Protein AF-A0A558B7H3-F1 (afdb_monomer_lite)

Structure (mmCIF, N/CA/C/O backbone):
data_AF-A0A558B7H3-F1
#
_entry.id   AF-A0A558B7H3-F1
#
loop_
_atom_site.group_PDB
_atom_site.id
_atom_site.type_symbol
_atom_site.label_atom_id
_atom_site.label_alt_id
_atom_site.label_comp_id
_atom_site.label_asym_id
_atom_site.label_entity_id
_atom_site.label_seq_id
_atom_site.pdbx_PDB_ins_code
_atom_site.Cartn_x
_atom_site.Cartn_y
_atom_site.Cartn_z
_atom_site.occupancy
_atom_site.B_iso_or_equiv
_atom_site.auth_seq_id
_atom_site.auth_comp_id
_atom_site.auth_asym_id
_atom_site.auth_atom_id
_atom_site.pdbx_PDB_model_num
ATOM 1 N N . MET A 1 1 ? -3.111 17.940 -43.327 1.00 38.62 1 MET A N 1
ATOM 2 C CA . MET A 1 1 ? -3.237 18.855 -42.164 1.00 38.62 1 MET A CA 1
ATOM 3 C C . MET A 1 1 ? -4.268 18.454 -41.098 1.00 38.62 1 MET A C 1
ATOM 5 O O . MET A 1 1 ? -4.181 19.011 -40.019 1.00 38.62 1 MET A O 1
ATOM 9 N N . LYS A 1 2 ? -5.163 17.467 -41.297 1.00 27.86 2 LYS A N 1
ATOM 10 C CA . LYS A 1 2 ? -5.960 16.875 -40.190 1.00 27.86 2 LYS A CA 1
ATOM 11 C C . LYS A 1 2 ? -5.322 15.635 -39.523 1.00 27.86 2 LYS A C 1
ATOM 13 O O . LYS A 1 2 ? -5.815 15.182 -38.504 1.00 27.86 2 LYS A O 1
ATOM 18 N N . LEU A 1 3 ? -4.194 15.140 -40.050 1.00 27.17 3 LEU A N 1
ATOM 19 C CA . LEU A 1 3 ? -3.417 14.015 -39.490 1.00 27.17 3 LEU A CA 1
ATOM 20 C C . LEU A 1 3 ? -2.317 14.439 -38.492 1.00 27.17 3 LEU A C 1
ATOM 22 O O . LEU A 1 3 ? -1.796 13.599 -37.772 1.00 27.17 3 LEU A O 1
ATOM 26 N N . LEU A 1 4 ? -1.997 15.737 -38.400 1.00 28.06 4 LEU A N 1
ATOM 27 C CA . LEU A 1 4 ? -0.995 16.270 -37.458 1.00 28.06 4 LEU A CA 1
ATOM 28 C C . LEU A 1 4 ? -1.570 16.585 -36.065 1.00 28.06 4 LEU A C 1
ATOM 30 O O . LEU A 1 4 ? -0.813 16.779 -35.126 1.00 28.06 4 LEU A O 1
ATOM 34 N N . TRP A 1 5 ? -2.898 16.600 -35.909 1.00 25.20 5 TRP A N 1
ATOM 35 C CA . TRP A 1 5 ? -3.550 16.821 -34.609 1.00 25.20 5 TRP A CA 1
ATOM 36 C C . TRP A 1 5 ? -3.820 15.526 -33.829 1.00 25.20 5 TRP A C 1
ATOM 38 O O . TRP A 1 5 ? -4.011 15.580 -32.620 1.00 25.20 5 TRP A O 1
ATOM 48 N N . ALA A 1 6 ? -3.766 14.359 -34.482 1.00 25.94 6 ALA A N 1
ATOM 49 C CA . ALA A 1 6 ? -3.915 13.066 -33.809 1.00 25.94 6 ALA A CA 1
ATOM 50 C C . ALA A 1 6 ? -2.622 12.597 -33.106 1.00 25.94 6 ALA A C 1
ATOM 52 O O . ALA A 1 6 ? -2.697 11.854 -32.134 1.00 25.94 6 ALA A O 1
ATOM 53 N N . PHE A 1 7 ? -1.448 13.075 -33.543 1.00 27.86 7 PHE A N 1
ATOM 54 C CA . PHE A 1 7 ? -0.143 12.715 -32.964 1.00 27.86 7 PHE A CA 1
ATOM 55 C C . PHE A 1 7 ? 0.281 13.579 -31.760 1.00 27.86 7 PHE A C 1
ATOM 57 O O . PHE A 1 7 ? 1.109 13.149 -30.962 1.00 27.86 7 PHE A O 1
ATOM 64 N N . CYS A 1 8 ? -0.295 14.774 -31.578 1.00 25.86 8 CYS A N 1
ATOM 65 C CA . CYS A 1 8 ? 0.021 15.634 -30.426 1.00 25.86 8 CYS A CA 1
ATOM 66 C C . CYS A 1 8 ? -0.687 15.216 -29.124 1.00 25.86 8 CYS A C 1
ATOM 68 O O . CYS A 1 8 ? -0.251 15.614 -28.046 1.00 25.86 8 CYS A O 1
ATOM 70 N N . LEU A 1 9 ? -1.742 14.396 -29.201 1.00 24.84 9 LEU A N 1
ATOM 71 C CA . LEU A 1 9 ? -2.423 13.841 -28.022 1.00 24.84 9 LEU A CA 1
ATOM 72 C C . LEU A 1 9 ? -1.722 12.594 -27.456 1.00 24.84 9 LEU A C 1
ATOM 74 O O . LEU A 1 9 ? -1.874 12.308 -26.273 1.00 24.84 9 LEU A O 1
ATOM 78 N N . SER A 1 10 ? -0.900 11.892 -28.247 1.00 28.19 10 SER A N 1
ATOM 79 C CA . SER A 1 10 ? -0.090 10.758 -27.768 1.00 28.19 10 SER A CA 1
ATOM 80 C C . SER A 1 10 ? 1.179 11.173 -27.013 1.00 28.19 10 SER A C 1
ATOM 82 O O . SER A 1 10 ? 1.726 10.383 -26.254 1.00 28.19 10 SER A O 1
ATOM 84 N N . SER A 1 11 ? 1.645 12.413 -27.192 1.00 31.66 11 SER A N 1
ATOM 85 C CA . SER A 1 11 ? 2.875 12.956 -26.588 1.00 31.66 11 SER A CA 1
ATOM 86 C C . SER A 1 11 ? 2.696 13.570 -25.190 1.00 31.66 11 SER A C 1
ATOM 88 O O . SER A 1 11 ? 3.671 14.019 -24.599 1.00 31.66 11 SER A O 1
ATOM 90 N N . LEU A 1 12 ? 1.472 13.594 -24.652 1.00 28.06 12 LEU A N 1
ATOM 91 C CA . LEU A 1 12 ? 1.163 14.064 -23.289 1.00 28.06 12 LEU A CA 1
ATOM 92 C C . LEU A 1 12 ? 1.087 12.924 -22.255 1.00 28.06 12 LEU A C 1
ATOM 94 O O . LEU A 1 12 ? 0.850 13.182 -21.081 1.00 28.06 12 LEU A O 1
ATOM 98 N N . LEU A 1 13 ? 1.284 11.675 -22.686 1.00 28.28 13 LEU A N 1
ATOM 99 C CA . LEU A 1 13 ? 0.972 10.467 -21.917 1.00 28.28 13 LEU A CA 1
ATOM 100 C C . LEU A 1 13 ? 2.120 9.433 -21.978 1.00 28.28 13 LEU A C 1
ATOM 102 O O . LEU A 1 13 ? 1.885 8.243 -22.086 1.00 28.28 13 LEU A O 1
ATOM 106 N N . LEU A 1 14 ? 3.387 9.847 -21.979 1.00 30.27 14 LEU A N 1
ATOM 107 C CA . LEU A 1 14 ? 4.533 8.912 -22.048 1.00 30.27 14 LEU A CA 1
ATOM 108 C C . LEU A 1 14 ? 5.499 9.048 -20.862 1.00 30.27 14 LEU A C 1
ATOM 110 O O . LEU A 1 14 ? 6.680 8.732 -20.949 1.00 30.27 14 LEU A O 1
ATOM 114 N N . THR A 1 15 ? 4.958 9.492 -19.734 1.00 34.06 15 THR A N 1
ATOM 115 C CA . THR A 1 15 ? 5.530 9.346 -18.397 1.00 34.06 15 THR A CA 1
ATOM 116 C C . THR A 1 15 ? 5.474 7.863 -17.986 1.00 34.06 15 THR A C 1
ATOM 118 O O . THR A 1 15 ? 4.646 7.134 -18.515 1.00 34.06 15 THR A O 1
ATOM 121 N N . TRP A 1 16 ? 6.295 7.400 -17.038 1.00 29.75 16 TRP A N 1
ATOM 122 C CA . TRP A 1 16 ? 6.384 6.010 -16.521 1.00 29.75 16 TRP A CA 1
ATOM 123 C C . TRP A 1 16 ? 7.370 5.047 -17.219 1.00 29.75 16 TRP A C 1
ATOM 125 O O . TRP A 1 16 ? 7.134 4.495 -18.292 1.00 29.75 16 TRP A O 1
ATOM 135 N N . SER A 1 17 ? 8.501 4.807 -16.533 1.00 33.09 17 SER A N 1
ATOM 136 C CA . SER A 1 17 ? 9.613 3.919 -16.918 1.00 33.09 17 SER A CA 1
ATOM 137 C C . SER A 1 17 ? 9.751 2.741 -15.922 1.00 33.09 17 SER A C 1
ATOM 139 O O . SER A 1 17 ? 9.056 2.691 -14.904 1.00 33.09 17 SER A O 1
ATOM 141 N N . PRO A 1 18 ? 10.639 1.752 -16.155 1.00 30.42 18 PRO A N 1
ATOM 142 C CA . PRO A 1 18 ? 10.487 0.391 -15.682 1.00 30.42 18 PRO A CA 1
ATOM 143 C C . PRO A 1 18 ? 11.280 0.064 -14.404 1.00 30.42 18 PRO A C 1
ATOM 145 O O . PRO A 1 18 ? 11.723 -1.064 -14.215 1.00 30.42 18 PRO A O 1
ATOM 148 N N . LEU A 1 19 ? 11.528 1.026 -13.507 1.00 31.34 19 LEU A N 1
ATOM 149 C CA . LEU A 1 19 ? 11.851 0.743 -12.083 1.00 31.34 19 LEU A CA 1
ATOM 150 C C . LEU A 1 19 ? 10.605 0.907 -11.200 1.00 31.34 19 LEU A C 1
ATOM 152 O O . LEU A 1 19 ? 10.450 0.214 -10.199 1.00 31.34 19 LEU A O 1
ATOM 156 N N . ALA A 1 20 ? 9.631 1.664 -11.703 1.00 37.12 20 ALA A N 1
ATOM 157 C CA . ALA A 1 20 ? 8.254 1.607 -11.271 1.00 37.12 20 ALA A CA 1
ATOM 158 C C . ALA A 1 20 ? 7.601 0.242 -11.627 1.00 37.12 20 ALA A C 1
ATOM 160 O O . ALA A 1 20 ? 6.611 -0.136 -11.040 1.00 37.12 20 ALA A O 1
ATOM 161 N N . THR A 1 21 ? 8.147 -0.623 -12.483 1.00 40.41 21 THR A N 1
ATOM 162 C CA . THR A 1 21 ? 7.466 -1.888 -12.869 1.00 40.41 21 THR A CA 1
ATOM 163 C C . THR A 1 21 ? 7.271 -2.932 -11.758 1.00 40.41 21 THR A C 1
ATOM 165 O O . THR A 1 21 ? 6.457 -3.833 -11.939 1.00 40.41 21 THR A O 1
ATOM 168 N N . SER A 1 22 ? 7.955 -2.851 -10.604 1.00 39.03 22 SER A N 1
ATOM 169 C CA . SER A 1 22 ? 7.660 -3.736 -9.456 1.00 39.03 22 SER A CA 1
ATOM 170 C C . SER A 1 22 ? 6.757 -3.122 -8.380 1.00 39.03 22 SER A C 1
ATOM 172 O O . SER A 1 22 ? 6.251 -3.872 -7.554 1.00 39.03 22 SER A O 1
ATOM 174 N N . GLN A 1 23 ? 6.559 -1.795 -8.360 1.00 39.41 23 GLN A N 1
ATOM 175 C CA . GLN A 1 23 ? 5.747 -1.088 -7.345 1.00 39.41 23 GLN A CA 1
ATOM 176 C C . GLN A 1 23 ? 4.703 -0.107 -7.920 1.00 39.41 23 GLN A C 1
ATOM 178 O O . GLN A 1 23 ? 3.744 0.209 -7.227 1.00 39.41 23 GLN A O 1
ATOM 183 N N . ALA A 1 24 ? 4.829 0.337 -9.171 1.00 47.25 24 ALA A N 1
ATOM 184 C CA . ALA A 1 24 ? 3.872 1.180 -9.900 1.00 47.25 24 ALA A CA 1
ATOM 185 C C . ALA A 1 24 ? 2.476 0.594 -9.912 1.00 47.25 24 ALA A C 1
ATOM 187 O O . ALA A 1 24 ? 1.559 1.362 -9.651 1.00 47.25 24 ALA A O 1
ATOM 188 N N . PRO A 1 25 ? 2.284 -0.725 -10.115 1.00 47.44 25 PRO A N 1
ATOM 189 C CA . PRO A 1 25 ? 0.954 -1.273 -9.986 1.00 47.44 25 PRO A CA 1
ATOM 190 C C . PRO A 1 25 ? 0.436 -1.007 -8.559 1.00 47.44 25 PRO A C 1
ATOM 192 O O . PRO A 1 25 ? -0.584 -0.357 -8.387 1.00 47.44 25 PRO A O 1
ATOM 195 N N . HIS A 1 26 ? 1.174 -1.356 -7.500 1.00 48.75 26 HIS A N 1
ATOM 196 C CA . HIS A 1 26 ? 0.730 -1.096 -6.119 1.00 48.75 26 HIS A CA 1
ATOM 197 C C . HIS A 1 26 ? 0.409 0.383 -5.816 1.00 48.75 26 HIS A C 1
ATOM 199 O O . HIS A 1 26 ? -0.555 0.654 -5.103 1.00 48.75 26 HIS A O 1
ATOM 205 N N . VAL A 1 27 ? 1.175 1.337 -6.355 1.00 48.03 27 VAL A N 1
ATOM 206 C CA . VAL A 1 27 ? 0.921 2.781 -6.185 1.00 48.03 27 VAL A CA 1
ATOM 207 C C . VAL A 1 27 ? -0.307 3.239 -6.986 1.00 48.03 27 VAL A C 1
ATOM 209 O O . VAL A 1 27 ? -1.157 3.936 -6.436 1.00 48.03 27 VAL A O 1
ATOM 212 N N . MET A 1 28 ? -0.467 2.791 -8.235 1.00 58.69 28 MET A N 1
ATOM 213 C CA . MET A 1 28 ? -1.647 3.074 -9.070 1.00 58.69 28 MET A CA 1
ATOM 214 C C . MET A 1 28 ? -2.926 2.474 -8.465 1.00 58.69 28 MET A C 1
ATOM 216 O O . MET A 1 28 ? -3.976 3.118 -8.484 1.00 58.69 28 MET A O 1
ATOM 220 N N . ALA A 1 29 ? -2.824 1.285 -7.851 1.00 52.47 29 ALA A N 1
ATOM 221 C CA . ALA A 1 29 ? -3.903 0.662 -7.080 1.00 52.47 29 ALA A CA 1
ATOM 222 C C . ALA A 1 29 ? -4.207 1.384 -5.762 1.00 52.47 29 ALA A C 1
ATOM 224 O O . ALA A 1 29 ? -5.284 1.205 -5.213 1.00 52.47 29 ALA A O 1
ATOM 225 N N . ASN A 1 30 ? -3.310 2.204 -5.219 1.00 53.72 30 ASN A N 1
ATOM 226 C CA . ASN A 1 30 ? -3.635 3.008 -4.037 1.00 53.72 30 ASN A CA 1
ATOM 227 C C . ASN A 1 30 ? -4.348 4.319 -4.403 1.00 53.72 30 ASN A C 1
ATOM 229 O O . ASN A 1 30 ? -5.108 4.830 -3.586 1.00 53.72 30 ASN A O 1
ATOM 233 N N . ASN A 1 31 ? -4.168 4.817 -5.632 1.00 56.50 31 ASN A N 1
ATOM 234 C CA . ASN A 1 31 ? -4.652 6.134 -6.065 1.00 56.50 31 ASN A CA 1
ATOM 235 C C . ASN A 1 31 ? -5.806 6.089 -7.091 1.00 56.50 31 ASN A C 1
ATOM 237 O O . ASN A 1 31 ? -6.206 7.135 -7.595 1.00 56.50 31 ASN A O 1
ATOM 241 N N . SER A 1 32 ? -6.350 4.907 -7.408 1.00 58.41 32 SER A N 1
ATOM 242 C CA . SER A 1 32 ? -7.465 4.710 -8.358 1.00 58.41 32 SER A CA 1
ATOM 243 C C . SER A 1 32 ? -7.186 5.216 -9.785 1.00 58.41 32 SER A C 1
ATOM 245 O O . SER A 1 32 ? -8.075 5.727 -10.463 1.00 58.41 32 SER A O 1
ATOM 247 N N . GLN A 1 33 ? -5.949 5.067 -10.265 1.00 67.75 33 GLN A N 1
ATOM 248 C CA . GLN A 1 33 ? -5.493 5.614 -11.551 1.00 67.75 33 GLN A CA 1
ATOM 249 C C . GLN A 1 33 ? -5.599 4.594 -12.704 1.00 67.75 33 GLN A C 1
ATOM 251 O O . GLN A 1 33 ? -4.604 4.027 -13.157 1.00 67.75 33 GLN A O 1
ATOM 256 N N . LEU A 1 34 ? -6.819 4.347 -13.197 1.00 69.62 34 LEU A N 1
ATOM 257 C CA . LEU A 1 34 ? -7.072 3.404 -14.301 1.00 69.62 34 LEU A CA 1
ATOM 258 C C . LEU A 1 34 ? -6.416 3.829 -15.625 1.00 69.62 34 LEU A C 1
ATOM 260 O O . LEU A 1 34 ? -5.920 2.983 -16.371 1.00 69.62 34 LEU A O 1
ATOM 264 N N . ASP A 1 35 ? -6.433 5.122 -15.938 1.00 69.31 35 ASP A N 1
ATOM 265 C CA . ASP A 1 35 ? -5.905 5.623 -17.209 1.00 69.31 35 ASP A CA 1
ATOM 266 C C . ASP A 1 35 ? -4.379 5.512 -17.274 1.00 69.31 35 ASP A C 1
ATOM 268 O O . ASP A 1 35 ? -3.844 5.102 -18.306 1.00 69.31 35 ASP A O 1
ATOM 272 N N . ASP A 1 36 ? -3.697 5.739 -16.150 1.00 65.25 36 ASP A N 1
ATOM 273 C CA . ASP A 1 36 ? -2.250 5.543 -16.031 1.00 65.25 36 ASP A CA 1
ATOM 274 C C . ASP A 1 36 ? -1.873 4.061 -16.162 1.00 65.25 36 ASP A C 1
ATOM 276 O O . ASP A 1 36 ? -0.893 3.726 -16.828 1.00 65.25 36 ASP A O 1
ATOM 280 N N . LEU A 1 37 ? -2.688 3.147 -15.620 1.00 70.50 37 LEU A N 1
ATOM 281 C CA . LEU A 1 37 ? -2.502 1.705 -15.811 1.00 70.50 37 LEU A CA 1
ATOM 282 C C . LEU A 1 37 ? -2.706 1.285 -17.275 1.00 70.50 37 LEU A C 1
ATOM 284 O O . LEU A 1 37 ? -1.903 0.525 -17.822 1.00 70.50 37 LEU A O 1
ATOM 288 N N . LYS A 1 38 ? -3.776 1.761 -17.928 1.00 70.62 38 LYS A N 1
ATOM 289 C CA . LYS A 1 38 ? -4.054 1.474 -19.348 1.00 70.62 38 LYS A CA 1
ATOM 290 C C . LYS A 1 38 ? -2.908 1.924 -20.231 1.00 70.62 38 LYS A C 1
ATOM 292 O O . LYS A 1 38 ? -2.490 1.203 -21.138 1.00 70.62 38 LYS A O 1
ATOM 297 N N . LEU A 1 39 ? -2.415 3.118 -19.947 1.00 64.50 39 LEU A N 1
ATOM 298 C CA . LEU A 1 39 ? -1.275 3.696 -20.614 1.00 64.50 39 LEU A CA 1
ATOM 299 C C . LEU A 1 39 ? -0.030 2.842 -20.384 1.00 64.50 39 LEU A C 1
ATOM 301 O O . LEU A 1 39 ? 0.546 2.360 -21.351 1.00 64.50 39 LEU A O 1
ATOM 305 N N . TRP A 1 40 ? 0.304 2.540 -19.130 1.00 65.31 40 TRP A N 1
ATOM 306 C CA . TRP A 1 40 ? 1.452 1.713 -18.764 1.00 65.31 40 TRP A CA 1
ATOM 307 C C . TRP A 1 40 ? 1.449 0.349 -19.473 1.00 65.31 40 TRP A C 1
ATOM 309 O O . TRP A 1 40 ? 2.462 -0.033 -20.055 1.00 65.31 40 TRP A O 1
ATOM 319 N N . VAL A 1 41 ? 0.313 -0.358 -19.520 1.00 66.25 41 VAL A N 1
ATOM 320 C CA . VAL A 1 41 ? 0.202 -1.665 -20.202 1.00 66.25 41 VAL A CA 1
ATOM 321 C C . VAL A 1 41 ? 0.443 -1.544 -21.710 1.00 66.25 41 VAL A C 1
ATOM 323 O O . VAL A 1 41 ? 1.157 -2.368 -22.284 1.00 66.25 41 VAL A O 1
ATOM 326 N N . ARG A 1 42 ? -0.104 -0.502 -22.355 1.00 63.75 42 ARG A N 1
ATOM 327 C CA . ARG A 1 42 ? 0.137 -0.237 -23.784 1.00 63.75 42 ARG A CA 1
ATOM 328 C C . ARG A 1 42 ? 1.617 0.016 -24.068 1.00 63.75 42 ARG A C 1
ATOM 330 O O . ARG A 1 42 ? 2.109 -0.390 -25.116 1.00 63.75 42 ARG A O 1
ATOM 337 N N . LEU A 1 43 ? 2.328 0.646 -23.132 1.00 56.62 43 LEU A N 1
ATOM 338 C CA . LEU A 1 43 ? 3.768 0.903 -23.240 1.00 56.62 43 LEU A CA 1
ATOM 339 C C . LEU A 1 43 ? 4.628 -0.346 -23.041 1.00 56.62 43 LEU A C 1
ATOM 341 O O . LEU A 1 43 ? 5.722 -0.402 -23.591 1.00 56.62 43 LEU A O 1
ATOM 345 N N . GLN A 1 44 ? 4.131 -1.360 -22.326 1.00 56.41 44 GLN A N 1
ATOM 346 C CA . GLN A 1 44 ? 4.770 -2.680 -22.212 1.00 56.41 44 GLN A CA 1
ATOM 347 C C . GLN A 1 44 ? 4.440 -3.615 -23.398 1.00 56.41 44 GLN A C 1
ATOM 349 O O . GLN A 1 44 ? 4.693 -4.816 -23.335 1.00 56.41 44 GLN A O 1
ATOM 354 N N . GLY A 1 45 ? 3.837 -3.099 -24.476 1.00 54.34 45 GLY A N 1
ATOM 355 C CA . GLY A 1 45 ? 3.541 -3.878 -25.683 1.00 54.34 45 GLY A CA 1
ATOM 356 C C . GLY A 1 45 ? 2.429 -4.920 -25.517 1.00 54.34 45 GLY A C 1
ATOM 357 O O . GLY A 1 45 ? 2.413 -5.897 -26.258 1.00 54.34 45 GLY A O 1
ATOM 358 N N . ASN A 1 46 ? 1.514 -4.740 -24.552 1.00 54.88 46 ASN A N 1
ATOM 359 C CA . ASN A 1 46 ? 0.454 -5.701 -24.193 1.00 54.88 46 ASN A CA 1
ATOM 360 C C . ASN A 1 46 ? 0.956 -7.116 -23.826 1.00 54.88 46 ASN A C 1
ATOM 362 O O . ASN A 1 46 ? 0.150 -8.041 -23.737 1.00 54.88 46 ASN A O 1
ATOM 366 N N . ASN A 1 47 ? 2.258 -7.306 -23.587 1.00 52.41 47 ASN A N 1
ATOM 367 C CA . ASN A 1 47 ? 2.824 -8.622 -23.306 1.00 52.41 47 ASN A CA 1
ATOM 368 C C . ASN A 1 47 ? 2.750 -8.917 -21.799 1.00 52.41 47 AS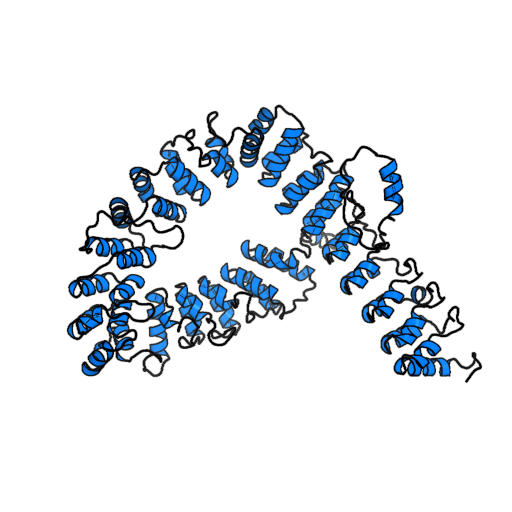N A C 1
ATOM 370 O O . ASN A 1 47 ? 3.729 -8.807 -21.059 1.00 52.41 47 ASN A O 1
ATOM 374 N N . ILE A 1 48 ? 1.543 -9.205 -21.309 1.00 57.41 48 ILE A N 1
ATOM 375 C CA . ILE A 1 48 ? 1.335 -9.607 -19.917 1.00 57.41 48 ILE A CA 1
ATOM 376 C C . ILE A 1 48 ? 1.665 -11.088 -19.801 1.00 57.41 48 ILE A C 1
ATOM 378 O O . ILE A 1 48 ? 0.987 -11.918 -20.393 1.00 57.41 48 ILE A O 1
ATOM 382 N N . ASN A 1 49 ? 2.696 -11.420 -19.019 1.00 61.16 49 ASN A N 1
ATOM 383 C CA . ASN A 1 49 ? 2.905 -12.801 -18.604 1.00 61.16 49 ASN A CA 1
ATOM 384 C C . ASN A 1 49 ? 1.879 -13.138 -17.500 1.00 61.16 49 ASN A C 1
ATOM 386 O O . ASN A 1 49 ? 2.024 -12.610 -16.387 1.00 61.16 49 ASN A O 1
ATOM 390 N N . PRO A 1 50 ? 0.872 -13.991 -17.775 1.00 53.12 50 PRO A N 1
ATOM 391 C CA . PRO A 1 50 ? -0.148 -14.365 -16.798 1.00 53.12 50 PRO A CA 1
ATOM 392 C C . PRO A 1 50 ? 0.441 -15.114 -15.596 1.00 53.12 50 PRO A C 1
ATOM 394 O O . PRO A 1 50 ? -0.170 -15.129 -14.534 1.00 53.12 50 PRO A O 1
ATOM 397 N N . GLU A 1 51 ? 1.648 -15.678 -15.727 1.00 51.47 51 GLU A N 1
ATOM 398 C CA . GLU A 1 51 ? 2.313 -16.433 -14.665 1.00 51.47 51 GLU A CA 1
ATOM 399 C C . GLU A 1 51 ? 3.125 -15.564 -13.684 1.00 51.47 51 GLU A C 1
ATOM 401 O O . GLU A 1 51 ? 3.687 -16.070 -12.710 1.00 51.47 51 GLU A O 1
ATOM 406 N N . ASN A 1 52 ? 3.226 -14.252 -13.914 1.00 62.69 52 ASN A N 1
ATOM 407 C CA . ASN A 1 52 ? 4.065 -13.377 -13.101 1.00 62.69 52 ASN A CA 1
ATOM 408 C C . ASN A 1 52 ? 3.396 -13.023 -11.759 1.00 62.69 52 ASN A C 1
ATOM 410 O O . ASN A 1 52 ? 2.532 -12.148 -11.692 1.00 62.69 52 ASN A O 1
ATOM 414 N N . ALA A 1 53 ? 3.916 -13.603 -10.670 1.00 57.47 53 ALA A N 1
ATOM 415 C CA . ALA A 1 53 ? 3.470 -13.389 -9.287 1.00 57.47 53 ALA A CA 1
ATOM 416 C C . ALA A 1 53 ? 3.398 -11.910 -8.831 1.00 57.47 53 ALA A C 1
ATOM 418 O O . ALA A 1 53 ? 2.754 -11.598 -7.828 1.00 57.47 53 ALA A O 1
ATOM 419 N N . LYS A 1 54 ? 4.031 -10.969 -9.549 1.00 64.69 54 LYS A N 1
ATOM 420 C CA . LYS A 1 54 ? 3.896 -9.524 -9.287 1.00 64.69 54 LYS A CA 1
ATOM 421 C C . LYS A 1 54 ? 2.495 -8.991 -9.609 1.00 64.69 54 LYS A C 1
ATOM 423 O O . LYS A 1 54 ? 2.015 -8.101 -8.908 1.00 64.69 54 LYS A O 1
ATOM 428 N N . TRP A 1 55 ? 1.828 -9.535 -10.628 1.00 73.12 55 TRP A N 1
ATOM 429 C CA . TRP A 1 55 ? 0.461 -9.145 -10.989 1.00 73.12 55 TRP A CA 1
ATOM 430 C C . TRP A 1 55 ? -0.560 -9.594 -9.948 1.00 73.12 55 TRP A C 1
ATOM 432 O O . TRP A 1 55 ? -1.494 -8.848 -9.666 1.00 73.12 55 TRP A O 1
ATOM 442 N N . ALA A 1 56 ? -0.326 -10.741 -9.304 1.00 71.81 56 ALA A N 1
ATOM 443 C CA . ALA A 1 56 ? -1.142 -11.212 -8.189 1.00 71.81 56 ALA A CA 1
ATOM 444 C C . ALA A 1 56 ? -1.132 -10.207 -7.024 1.00 71.81 56 ALA A C 1
ATOM 446 O O . ALA A 1 56 ? -2.185 -9.787 -6.551 1.00 71.81 56 ALA A O 1
ATOM 447 N N . GLY A 1 57 ? 0.050 -9.727 -6.616 1.00 76.69 57 GLY A N 1
ATOM 448 C CA . GLY A 1 57 ? 0.170 -8.707 -5.566 1.00 76.69 57 GLY A CA 1
ATOM 449 C C . GLY A 1 57 ? -0.542 -7.391 -5.912 1.00 76.69 57 GLY A C 1
ATOM 450 O O . GLY A 1 57 ? -1.204 -6.785 -5.060 1.00 76.69 57 GLY A O 1
ATOM 451 N N . PHE A 1 58 ? -0.454 -6.955 -7.171 1.00 79.25 58 PHE A N 1
ATOM 452 C CA . PHE A 1 58 ? -1.171 -5.773 -7.648 1.00 79.25 58 PHE A CA 1
ATOM 453 C C . PHE A 1 58 ? -2.686 -5.951 -7.602 1.00 79.25 58 PHE A C 1
ATOM 455 O O . PHE A 1 58 ? -3.380 -5.129 -7.002 1.00 79.25 58 PHE A O 1
ATOM 462 N N . ALA A 1 59 ? -3.185 -7.036 -8.197 1.00 86.31 59 ALA A N 1
ATOM 463 C CA . ALA A 1 59 ? -4.603 -7.356 -8.221 1.00 86.31 59 ALA A CA 1
ATOM 464 C C . ALA A 1 59 ? -5.156 -7.456 -6.794 1.00 86.31 59 ALA A C 1
ATOM 466 O O . ALA A 1 59 ? -6.205 -6.886 -6.510 1.00 86.31 59 ALA A O 1
ATOM 467 N N . ASN A 1 60 ? -4.409 -8.058 -5.862 1.00 87.88 60 ASN A N 1
ATOM 468 C CA . ASN A 1 60 ? -4.755 -8.109 -4.439 1.00 87.88 60 ASN A CA 1
ATOM 469 C C . ASN A 1 60 ? -4.927 -6.710 -3.830 1.00 87.88 60 ASN A C 1
ATOM 471 O O . ASN A 1 60 ? -5.875 -6.473 -3.083 1.00 87.88 60 ASN A O 1
ATOM 475 N N . THR A 1 61 ? -4.048 -5.766 -4.173 1.00 85.50 61 THR A N 1
ATOM 476 C CA . THR A 1 61 ? -4.129 -4.380 -3.681 1.00 85.50 61 THR A CA 1
ATOM 477 C C . THR A 1 61 ? -5.340 -3.654 -4.266 1.00 85.50 61 THR A C 1
ATOM 479 O O . THR A 1 61 ? -6.130 -3.094 -3.508 1.00 85.50 61 THR A O 1
ATOM 482 N N . ALA A 1 62 ? -5.548 -3.726 -5.585 1.00 87.88 62 ALA A N 1
ATOM 483 C CA . ALA A 1 62 ? -6.712 -3.133 -6.251 1.00 87.88 62 ALA A CA 1
ATOM 484 C C . ALA A 1 62 ? -8.033 -3.718 -5.714 1.00 87.88 62 ALA A C 1
ATOM 486 O O . ALA A 1 62 ? -8.981 -2.988 -5.415 1.00 87.88 62 ALA A O 1
ATOM 487 N N . ALA A 1 63 ? -8.069 -5.035 -5.500 1.00 90.81 63 ALA A N 1
ATOM 488 C CA . ALA A 1 63 ? -9.191 -5.750 -4.910 1.00 90.81 63 ALA A CA 1
ATOM 489 C C . ALA A 1 63 ? -9.459 -5.338 -3.464 1.00 90.81 63 ALA A C 1
ATOM 491 O O . ALA A 1 63 ? -10.615 -5.161 -3.091 1.00 90.81 63 ALA A O 1
ATOM 492 N N . LYS A 1 64 ? -8.412 -5.124 -2.661 1.00 87.81 64 LYS A N 1
ATOM 493 C CA . LYS A 1 64 ? -8.529 -4.611 -1.292 1.00 87.81 64 LYS A CA 1
ATOM 494 C C . LYS A 1 64 ? -9.120 -3.199 -1.257 1.00 87.81 64 LYS A C 1
ATOM 496 O O . LYS A 1 64 ? -9.909 -2.897 -0.365 1.00 87.81 64 LYS A O 1
ATOM 501 N N . GLN A 1 65 ? -8.777 -2.354 -2.231 1.00 85.31 65 GLN A N 1
ATOM 502 C CA . GLN A 1 65 ? -9.311 -0.991 -2.354 1.00 85.31 65 GLN A CA 1
ATOM 503 C C . GLN A 1 65 ? -10.698 -0.936 -3.018 1.00 85.31 65 GLN A C 1
ATOM 505 O O . GLN A 1 65 ? -11.425 0.037 -2.838 1.00 85.31 65 GLN A O 1
ATOM 510 N N . GLY A 1 66 ? -11.125 -2.001 -3.704 1.00 87.88 66 GLY A N 1
ATOM 511 C CA . GLY A 1 66 ? -12.432 -2.084 -4.367 1.00 87.88 66 GLY A CA 1
ATOM 512 C C . GLY A 1 66 ? -12.456 -1.511 -5.788 1.00 87.88 66 GLY A C 1
ATOM 513 O O . GLY A 1 66 ? -13.517 -1.131 -6.275 1.00 87.88 66 GLY A O 1
ATOM 514 N N . GLN A 1 67 ? -11.305 -1.440 -6.458 1.00 88.12 67 GLN A N 1
ATOM 515 C CA . GLN A 1 67 ? -11.159 -0.853 -7.793 1.00 88.12 67 GLN A CA 1
ATOM 516 C C . GLN A 1 67 ? -11.534 -1.850 -8.895 1.00 88.12 67 GLN A C 1
ATOM 518 O O . GLN A 1 67 ? -10.672 -2.418 -9.568 1.00 88.12 67 GLN A O 1
ATOM 523 N N . LEU A 1 68 ? -12.837 -2.066 -9.077 1.00 90.81 68 LEU A N 1
ATOM 524 C CA . LEU A 1 68 ? -13.368 -3.025 -10.050 1.00 90.81 68 LEU A CA 1
ATOM 525 C C . LEU A 1 68 ? -12.899 -2.740 -11.486 1.00 90.81 68 LEU A C 1
ATOM 527 O O . LEU A 1 68 ? -12.480 -3.658 -12.178 1.00 90.81 68 LEU A O 1
ATOM 531 N N . GLU A 1 69 ? -12.889 -1.477 -11.909 1.00 87.38 69 GLU A N 1
ATOM 532 C CA . GLU A 1 69 ? -12.530 -1.089 -13.282 1.00 87.38 69 GLU A CA 1
ATOM 533 C C . GLU A 1 69 ? -11.078 -1.455 -13.646 1.00 87.38 69 GLU A C 1
ATOM 535 O O . GLU A 1 69 ? -10.774 -1.822 -14.783 1.00 87.38 69 GLU A O 1
ATOM 540 N N . ILE A 1 70 ? -10.170 -1.390 -12.665 1.00 86.44 70 ILE A N 1
ATOM 541 C CA . ILE A 1 70 ? -8.778 -1.829 -12.819 1.00 86.44 70 ILE A CA 1
ATOM 542 C C . ILE A 1 70 ? -8.723 -3.346 -12.995 1.00 86.44 70 ILE A C 1
ATOM 544 O O . ILE A 1 70 ? -8.024 -3.834 -13.880 1.00 86.44 70 ILE A O 1
ATOM 548 N N . LEU A 1 71 ? -9.481 -4.097 -12.197 1.00 90.00 71 LEU A N 1
ATOM 549 C CA . LEU A 1 71 ? -9.518 -5.557 -12.283 1.00 90.00 71 LEU A CA 1
ATOM 550 C C . LEU A 1 71 ? -10.148 -6.045 -13.594 1.00 90.00 71 LEU A C 1
ATOM 552 O O . LEU A 1 71 ? -9.616 -6.962 -14.213 1.00 90.00 71 LEU A O 1
ATOM 556 N N . GLU A 1 72 ? -11.212 -5.397 -14.069 1.00 90.31 72 GLU A N 1
ATOM 557 C CA . GLU A 1 72 ? -11.812 -5.677 -15.378 1.00 90.31 72 GLU A CA 1
ATOM 558 C C . GLU A 1 72 ? -10.815 -5.451 -16.515 1.00 90.31 72 GLU A C 1
ATOM 560 O O . GLU A 1 72 ? -10.714 -6.258 -17.443 1.00 90.31 72 GLU A O 1
ATOM 565 N N . TYR A 1 73 ? -10.026 -4.378 -16.435 1.00 86.81 73 TYR A N 1
ATOM 566 C CA . TYR A 1 73 ? -8.973 -4.134 -17.409 1.00 86.81 73 TYR A CA 1
ATOM 567 C C . TYR A 1 73 ? -7.892 -5.224 -17.376 1.00 86.81 73 TYR A C 1
ATOM 569 O O . TYR A 1 73 ? -7.511 -5.725 -18.430 1.00 86.81 73 TYR A O 1
ATOM 577 N N . LEU A 1 74 ? -7.444 -5.645 -16.189 1.00 85.38 74 LEU A N 1
ATOM 578 C CA . LEU A 1 74 ? -6.475 -6.738 -16.038 1.00 85.38 74 LEU A CA 1
ATOM 579 C C . LEU A 1 74 ? -7.004 -8.082 -16.549 1.00 85.38 74 LEU A C 1
ATOM 581 O O . LEU A 1 74 ? -6.250 -8.845 -17.151 1.00 85.38 74 LEU A O 1
ATOM 585 N N . HIS A 1 75 ? -8.295 -8.357 -16.368 1.00 87.12 75 HIS A N 1
ATOM 586 C CA . HIS A 1 75 ? -8.937 -9.555 -16.904 1.00 87.12 75 HIS A CA 1
ATOM 587 C C . HIS A 1 75 ? -8.868 -9.607 -18.429 1.00 87.12 75 HIS A C 1
ATOM 589 O O . HIS A 1 75 ? -8.488 -10.626 -19.000 1.00 87.12 75 HIS A O 1
ATOM 595 N N . ASN A 1 76 ? -9.158 -8.482 -19.089 1.00 85.88 76 ASN A N 1
ATOM 596 C CA . ASN A 1 76 ? -9.077 -8.367 -20.547 1.00 85.88 76 ASN A CA 1
ATOM 597 C C . ASN A 1 76 ? -7.652 -8.565 -21.087 1.00 85.88 76 ASN A C 1
ATOM 599 O O . ASN A 1 76 ? -7.473 -8.819 -22.275 1.00 85.88 76 ASN A O 1
ATOM 603 N N . LEU A 1 77 ? -6.643 -8.447 -20.223 1.00 80.62 77 LEU A N 1
ATOM 604 C CA . LEU A 1 77 ? -5.241 -8.687 -20.548 1.00 80.62 77 LEU A CA 1
ATOM 605 C C . LEU A 1 77 ? -4.778 -10.109 -20.198 1.00 80.62 77 LEU A C 1
ATOM 607 O O . LEU A 1 77 ? -3.607 -10.425 -20.384 1.00 80.62 77 LEU A O 1
ATOM 611 N N . GLY A 1 78 ? -5.677 -10.960 -19.697 1.00 81.56 78 GLY A N 1
ATOM 612 C CA . GLY A 1 78 ? -5.400 -12.360 -19.385 1.00 81.56 78 GLY A CA 1
ATOM 613 C C . GLY A 1 78 ? -4.720 -12.601 -18.037 1.00 81.56 78 GLY A C 1
ATOM 614 O O . GLY A 1 78 ? -4.141 -13.665 -17.853 1.00 81.56 78 GLY A O 1
ATOM 615 N N . VAL A 1 79 ? -4.759 -11.650 -17.094 1.00 84.19 79 VAL A N 1
ATOM 616 C CA . VAL A 1 79 ? -4.197 -11.861 -15.747 1.00 84.19 79 VAL A CA 1
ATOM 617 C C . VAL A 1 79 ? -4.950 -12.974 -15.015 1.00 84.19 79 VAL A C 1
ATOM 619 O O . VAL A 1 79 ? -6.176 -12.938 -14.903 1.00 84.19 79 VAL A O 1
ATOM 622 N N . ASP A 1 80 ? -4.200 -13.932 -14.467 1.00 84.56 80 ASP A N 1
ATOM 623 C CA . ASP A 1 80 ? -4.745 -15.010 -13.648 1.00 84.56 80 ASP A CA 1
ATOM 624 C C . ASP A 1 80 ? -4.918 -14.572 -12.183 1.00 84.56 80 ASP A C 1
ATOM 626 O O . ASP A 1 80 ? -3.962 -14.427 -11.418 1.00 84.56 80 ASP A O 1
ATOM 630 N N . PHE A 1 81 ? -6.172 -14.384 -11.774 1.00 89.56 81 PHE A N 1
ATOM 631 C CA . PHE A 1 81 ? -6.543 -14.008 -10.405 1.00 89.56 81 PHE A CA 1
ATOM 632 C C . PHE A 1 81 ? -6.534 -15.180 -9.407 1.00 89.56 81 PHE A C 1
ATOM 634 O O . PHE A 1 81 ? -6.810 -14.974 -8.219 1.00 89.56 81 PHE A O 1
ATOM 641 N N . SER A 1 82 ? -6.234 -16.403 -9.861 1.00 88.56 82 SER A N 1
ATOM 642 C CA . SER A 1 82 ? -6.063 -17.578 -8.999 1.00 88.56 82 SER A CA 1
ATOM 643 C C . SER A 1 82 ? -4.660 -17.677 -8.386 1.00 88.56 82 SER A C 1
ATOM 645 O O . SER A 1 82 ? -4.441 -18.446 -7.448 1.00 88.56 82 SER A O 1
ATOM 647 N N . GLN A 1 83 ? -3.715 -16.853 -8.846 1.00 87.19 83 GLN A N 1
ATOM 648 C CA . GLN A 1 83 ? -2.374 -16.796 -8.279 1.00 87.19 83 GLN A CA 1
ATOM 649 C C . GLN A 1 83 ? -2.352 -16.253 -6.846 1.00 87.19 83 GLN A C 1
ATOM 651 O O . GLN A 1 83 ? -3.156 -15.403 -6.454 1.00 87.19 83 GLN A O 1
ATOM 656 N N . PHE A 1 84 ? -1.369 -16.714 -6.070 1.00 85.81 84 PHE A N 1
ATOM 657 C CA . PHE A 1 84 ? -1.171 -16.301 -4.684 1.00 85.81 84 PHE A CA 1
ATOM 658 C C . PHE A 1 84 ? 0.049 -15.401 -4.530 1.00 85.81 84 PHE A C 1
ATOM 660 O O . PHE A 1 84 ? 1.107 -15.658 -5.107 1.00 85.81 84 PHE A O 1
ATOM 667 N N . ASP A 1 85 ? -0.065 -14.400 -3.664 1.00 80.94 85 ASP A N 1
ATOM 668 C CA . ASP A 1 85 ? 1.061 -13.556 -3.281 1.00 80.94 85 ASP A CA 1
ATOM 669 C C . ASP A 1 85 ? 2.014 -14.239 -2.268 1.00 80.94 85 ASP A C 1
ATOM 671 O O . ASP A 1 85 ? 1.916 -15.435 -1.932 1.00 80.94 85 ASP A O 1
ATOM 675 N N . SER A 1 86 ? 2.979 -13.461 -1.768 1.00 78.12 86 SER A N 1
ATOM 676 C CA . SER A 1 86 ? 3.941 -13.889 -0.746 1.00 78.12 86 SER A CA 1
ATOM 677 C C . SER A 1 86 ? 3.284 -14.263 0.587 1.00 78.12 86 SER A C 1
ATOM 679 O O . SER A 1 86 ? 3.812 -15.122 1.295 1.00 78.12 86 SER A O 1
ATOM 681 N N . PHE A 1 87 ? 2.124 -13.687 0.908 1.00 75.38 87 PHE A N 1
ATOM 682 C CA . PHE A 1 87 ? 1.323 -14.004 2.095 1.00 75.38 87 PHE A CA 1
ATOM 683 C C . PHE A 1 87 ? 0.389 -15.197 1.876 1.00 75.38 87 PHE A C 1
ATOM 685 O O . PHE A 1 87 ? -0.147 -15.744 2.836 1.00 75.38 87 PHE A O 1
ATOM 692 N N . GLY A 1 88 ? 0.256 -15.636 0.626 1.00 85.25 88 GLY A N 1
ATOM 693 C CA . GLY A 1 88 ? -0.585 -16.745 0.219 1.00 85.25 88 GLY A CA 1
ATOM 694 C C . GLY A 1 88 ? -2.025 -16.361 -0.084 1.00 85.25 88 GLY A C 1
ATOM 695 O O . GLY A 1 88 ? -2.863 -17.249 -0.192 1.00 85.25 88 GLY A O 1
ATOM 696 N N . ASP A 1 89 ? -2.309 -15.073 -0.245 1.00 88.19 89 ASP A N 1
ATOM 697 C CA . ASP A 1 89 ? -3.638 -14.582 -0.578 1.00 88.19 89 ASP A CA 1
ATOM 698 C C . ASP A 1 89 ? -3.778 -14.415 -2.098 1.00 88.19 89 ASP A C 1
ATOM 700 O O . ASP A 1 89 ? -2.865 -13.948 -2.782 1.00 88.19 89 ASP A O 1
ATOM 704 N N . SER A 1 90 ? -4.936 -14.810 -2.629 1.00 92.81 90 SER A N 1
ATOM 705 C CA . SER A 1 90 ? -5.349 -14.481 -3.999 1.00 92.81 90 SER A CA 1
ATOM 706 C C . SER A 1 90 ? -6.190 -13.202 -4.027 1.00 92.81 90 SER A C 1
ATOM 708 O O . SER A 1 90 ? -6.543 -12.631 -2.984 1.00 92.81 90 SER A O 1
ATOM 710 N N . THR A 1 91 ? -6.582 -12.768 -5.223 1.00 93.81 91 THR A N 1
ATOM 711 C CA . THR A 1 91 ? -7.380 -11.546 -5.400 1.00 93.81 91 THR A CA 1
ATOM 712 C C . THR A 1 91 ? -8.737 -11.662 -4.702 1.00 93.81 91 THR A C 1
ATOM 714 O O . THR A 1 91 ? -9.179 -10.720 -4.038 1.00 93.81 91 THR A O 1
ATOM 717 N N . LEU A 1 92 ? -9.340 -12.858 -4.733 1.00 96.50 92 LEU A N 1
ATOM 718 C CA . LEU A 1 92 ? -10.586 -13.159 -4.027 1.00 96.50 92 LEU A CA 1
ATOM 719 C C . LEU A 1 92 ? -10.421 -13.097 -2.498 1.00 96.50 92 LEU A C 1
ATOM 721 O O . LEU A 1 92 ? -11.309 -12.582 -1.820 1.00 96.50 92 LEU A O 1
ATOM 725 N N . HIS A 1 93 ? -9.283 -13.536 -1.943 1.00 94.62 93 HIS A N 1
ATOM 726 C CA . HIS A 1 93 ? -9.004 -13.430 -0.501 1.00 94.62 93 HIS A CA 1
ATOM 727 C C . HIS A 1 93 ? -8.970 -11.967 -0.045 1.00 94.62 93 HIS A C 1
ATOM 729 O O . HIS A 1 93 ? -9.594 -11.604 0.957 1.00 94.62 93 HIS A O 1
ATOM 735 N N . SER A 1 94 ? -8.270 -11.121 -0.806 1.00 93.62 94 SER A N 1
ATOM 736 C CA . SER A 1 94 ? -8.103 -9.699 -0.492 1.00 93.62 94 SER A CA 1
ATOM 737 C C . SER A 1 94 ? -9.427 -8.938 -0.576 1.00 93.62 94 SER A C 1
ATOM 739 O O . SER A 1 94 ? -9.789 -8.256 0.387 1.00 93.62 94 SER A O 1
ATOM 741 N N . ALA A 1 95 ? -10.192 -9.125 -1.660 1.00 95.62 95 ALA A N 1
ATOM 742 C CA . ALA A 1 95 ? -11.521 -8.527 -1.824 1.00 95.62 95 ALA A CA 1
ATOM 743 C C . ALA A 1 95 ? -12.473 -8.923 -0.684 1.00 95.62 95 ALA A C 1
ATOM 745 O O . ALA A 1 95 ? -13.133 -8.066 -0.092 1.00 95.62 95 ALA A O 1
ATOM 746 N N . SER A 1 96 ? -12.489 -10.216 -0.345 1.00 96.00 96 SER A N 1
ATOM 747 C CA . SER A 1 96 ? -13.383 -10.779 0.669 1.00 96.00 96 SER A CA 1
ATOM 748 C C . SER A 1 96 ? -13.039 -10.298 2.077 1.00 96.00 96 SER A C 1
ATOM 750 O O . SER A 1 96 ? -13.933 -9.993 2.856 1.00 96.00 96 SER A O 1
ATOM 752 N N . SER A 1 97 ? -11.749 -10.162 2.408 1.00 93.31 97 SER A N 1
ATOM 753 C CA . SER A 1 97 ? -11.313 -9.644 3.716 1.00 93.31 97 SER A CA 1
ATOM 754 C C . SER A 1 97 ? -11.717 -8.187 3.967 1.00 93.31 97 SER A C 1
ATOM 756 O O . SER A 1 97 ? -11.898 -7.789 5.110 1.00 93.31 97 SER A O 1
ATOM 758 N N . SER A 1 98 ? -11.843 -7.389 2.902 1.00 90.56 98 SER A N 1
ATOM 759 C CA . SER A 1 98 ? -12.133 -5.947 2.969 1.00 90.56 98 SER A CA 1
ATOM 760 C C . SER A 1 98 ? -13.570 -5.611 2.561 1.00 90.56 98 SER A C 1
ATOM 762 O O . SER A 1 98 ? -13.878 -4.456 2.266 1.00 90.56 98 SER A O 1
ATOM 764 N N . ASN A 1 99 ? -14.426 -6.634 2.515 1.00 92.44 99 ASN A N 1
ATOM 765 C CA . ASN A 1 99 ? -15.835 -6.577 2.149 1.00 92.44 99 ASN A CA 1
ATOM 766 C C . ASN A 1 99 ? -16.134 -5.806 0.845 1.00 92.44 99 ASN A C 1
ATOM 768 O O . ASN A 1 99 ? -17.076 -5.019 0.765 1.00 92.44 99 ASN A O 1
ATOM 772 N N . LYS A 1 100 ? -15.316 -5.993 -0.200 1.00 95.31 100 LYS A N 1
ATOM 773 C CA . LYS A 1 100 ? -15.506 -5.320 -1.498 1.00 95.31 100 LYS A CA 1
ATOM 774 C C . LYS A 1 100 ? -16.493 -6.094 -2.373 1.00 95.31 100 LYS A C 1
ATOM 776 O O . LYS A 1 100 ? -16.105 -6.729 -3.350 1.00 95.31 100 LYS A O 1
ATOM 781 N N . VAL A 1 101 ? -17.776 -6.013 -2.016 1.00 94.12 101 VAL A N 1
ATOM 782 C CA . VAL A 1 101 ? -18.907 -6.774 -2.591 1.00 94.12 101 VAL A CA 1
ATOM 783 C C . VAL A 1 101 ? -18.899 -6.812 -4.123 1.00 94.12 101 VAL A C 1
ATOM 785 O O . VAL A 1 101 ? -18.966 -7.888 -4.710 1.00 94.12 101 VAL A O 1
ATOM 788 N N . ASN A 1 102 ? -18.740 -5.657 -4.779 1.00 95.19 102 ASN A N 1
ATOM 789 C CA . ASN A 1 102 ? -18.749 -5.567 -6.245 1.00 95.19 102 ASN A CA 1
ATOM 790 C C . ASN A 1 102 ? -17.603 -6.362 -6.891 1.00 95.19 102 ASN A C 1
ATOM 792 O O . ASN A 1 102 ? -17.802 -7.020 -7.909 1.00 95.19 102 ASN A O 1
ATOM 796 N N . VAL A 1 103 ? -16.418 -6.331 -6.275 1.00 96.12 103 VAL A N 1
ATOM 797 C CA . VAL A 1 103 ? -15.244 -7.075 -6.745 1.00 96.12 103 VAL A CA 1
ATOM 798 C C . VAL A 1 103 ? -15.420 -8.570 -6.497 1.00 96.12 103 VAL A C 1
ATOM 800 O O . VAL A 1 103 ? -15.174 -9.361 -7.401 1.00 96.12 103 VAL A O 1
ATOM 803 N N . VAL A 1 104 ? -15.884 -8.966 -5.307 1.00 96.88 104 VAL A N 1
ATOM 804 C CA . VAL A 1 104 ? -16.149 -10.377 -4.968 1.00 96.88 104 VAL A CA 1
ATOM 805 C C . VAL A 1 104 ? -17.155 -10.986 -5.946 1.00 96.88 104 VAL A C 1
ATOM 807 O O . VAL A 1 104 ? -16.888 -12.031 -6.533 1.00 96.88 104 VAL A O 1
ATOM 810 N N . HIS A 1 105 ? -18.277 -10.302 -6.183 1.00 95.81 105 HIS A N 1
ATOM 811 C CA . HIS A 1 105 ? -19.310 -10.746 -7.121 1.00 95.81 105 HIS A CA 1
ATOM 812 C C . HIS A 1 105 ? -18.769 -10.942 -8.538 1.00 95.81 105 HIS A C 1
ATOM 814 O O . HIS A 1 105 ? -19.054 -11.944 -9.192 1.00 95.81 105 HIS A O 1
ATOM 820 N N . TRP A 1 106 ? -17.971 -9.987 -9.015 1.00 96.44 106 TRP A N 1
ATOM 821 C CA . TRP A 1 106 ? -17.380 -10.044 -10.346 1.00 96.44 106 TRP A CA 1
ATOM 822 C C . TRP A 1 106 ? -16.348 -11.175 -10.484 1.00 96.44 106 TRP A C 1
ATOM 824 O O . TRP A 1 106 ? -16.384 -11.917 -11.467 1.00 96.44 106 TRP A O 1
ATOM 834 N N . LEU A 1 107 ? -15.482 -11.369 -9.485 1.00 95.44 107 LEU A N 1
ATOM 835 C CA . LEU A 1 107 ? -14.483 -12.444 -9.457 1.00 95.44 107 LEU A CA 1
ATOM 836 C C . LEU A 1 107 ? -15.138 -13.834 -9.512 1.00 95.44 107 LEU A C 1
ATOM 838 O O . LEU A 1 107 ? -14.712 -14.688 -10.288 1.00 95.44 107 LEU A O 1
ATOM 842 N N . LEU A 1 108 ? -16.208 -14.043 -8.741 1.00 95.62 108 LEU A N 1
ATOM 843 C CA . LEU A 1 108 ? -16.959 -15.304 -8.724 1.00 95.62 108 LEU A CA 1
ATOM 844 C C . LEU A 1 108 ? -17.682 -15.553 -10.053 1.00 95.62 108 LEU A C 1
ATOM 846 O O . LEU A 1 108 ? -17.617 -16.651 -10.601 1.00 95.62 108 LEU A O 1
ATOM 850 N N . LYS A 1 109 ? -18.301 -14.517 -10.635 1.00 94.25 109 LYS A N 1
ATOM 851 C CA . LYS A 1 109 ? -18.890 -14.601 -11.983 1.00 94.25 109 LYS A CA 1
ATOM 852 C C . LYS A 1 109 ? -17.865 -14.898 -13.075 1.00 94.25 109 LYS A C 1
ATOM 854 O O . LYS A 1 109 ? -18.229 -15.489 -14.087 1.00 94.25 109 LYS A O 1
ATOM 859 N N . SER A 1 110 ? -16.612 -14.505 -12.865 1.00 89.81 110 SER A N 1
ATOM 860 C CA . SER A 1 110 ? -15.499 -14.780 -13.779 1.00 89.81 110 SER A CA 1
ATOM 861 C C . SER A 1 110 ? -14.977 -16.222 -13.677 1.00 89.81 110 SER A C 1
ATOM 863 O O . SER A 1 110 ? -14.037 -16.576 -14.382 1.00 89.81 110 SER A O 1
ATOM 865 N N . GLY A 1 111 ? -15.585 -17.068 -12.833 1.00 89.31 111 GLY A N 1
ATOM 866 C CA . GLY A 1 111 ? -15.285 -18.499 -12.736 1.00 89.31 111 GLY A CA 1
ATOM 867 C C . GLY A 1 111 ? -14.161 -18.856 -11.764 1.00 89.31 111 GLY A C 1
ATOM 868 O O . GLY A 1 111 ? -13.674 -19.984 -11.798 1.00 89.31 111 GLY A O 1
ATOM 869 N N . ILE A 1 112 ? -13.735 -17.925 -10.906 1.00 93.25 112 ILE A N 1
ATOM 870 C CA . ILE A 1 112 ? -12.745 -18.220 -9.864 1.00 93.25 112 ILE A CA 1
ATOM 871 C C . ILE A 1 112 ? -13.361 -19.168 -8.841 1.00 93.25 112 ILE A C 1
ATOM 873 O O . ILE A 1 112 ? -14.440 -18.895 -8.315 1.00 93.25 112 ILE A O 1
ATOM 877 N N . ASP A 1 113 ? -12.641 -20.247 -8.530 1.00 93.88 113 ASP A N 1
ATOM 878 C CA . ASP A 1 113 ? -13.056 -21.205 -7.510 1.00 93.88 113 ASP A CA 1
ATOM 879 C C . ASP A 1 113 ? -13.176 -20.512 -6.134 1.00 93.88 113 ASP A C 1
ATOM 881 O O . ASP A 1 113 ? -12.171 -20.021 -5.600 1.00 93.88 113 ASP A O 1
ATOM 885 N N . PRO A 1 114 ? -14.376 -20.465 -5.522 1.00 95.50 114 PRO A N 1
ATOM 886 C CA . PRO A 1 114 ? -14.555 -19.894 -4.188 1.00 95.50 114 PRO A CA 1
ATOM 887 C C . PRO A 1 114 ? -13.790 -20.652 -3.088 1.00 95.50 114 PRO A C 1
ATOM 889 O O . PRO A 1 114 ? -13.543 -20.095 -2.013 1.00 95.50 114 PRO A O 1
ATOM 892 N N . ASN A 1 115 ? -13.393 -21.901 -3.351 1.00 95.75 115 ASN A N 1
ATOM 893 C CA . ASN A 1 115 ? -12.701 -22.796 -2.423 1.00 95.75 115 ASN A CA 1
ATOM 894 C C . ASN A 1 115 ? -11.180 -22.817 -2.598 1.00 95.75 115 ASN A C 1
ATOM 896 O O . ASN A 1 115 ? -10.492 -23.619 -1.967 1.00 95.75 115 ASN A O 1
ATOM 900 N N . LEU A 1 116 ? -10.645 -21.910 -3.411 1.00 94.44 116 LEU A N 1
ATOM 901 C CA . LEU A 1 116 ? -9.229 -21.831 -3.732 1.00 94.44 116 LEU A CA 1
ATOM 902 C C . LEU A 1 116 ? -8.341 -21.706 -2.472 1.00 94.44 116 LEU A C 1
ATOM 904 O O . LEU A 1 116 ? -8.487 -20.773 -1.678 1.00 94.44 116 LEU A O 1
ATOM 908 N N . GLN A 1 117 ? -7.375 -22.624 -2.323 1.00 92.44 117 GLN A N 1
ATOM 909 C CA . GLN A 1 117 ? -6.365 -22.649 -1.253 1.00 92.44 117 GLN A CA 1
ATOM 910 C C . GLN A 1 117 ? -4.952 -22.764 -1.836 1.00 92.44 117 GLN A C 1
ATOM 912 O O . GLN A 1 117 ? -4.718 -23.545 -2.755 1.00 92.44 117 GLN A O 1
ATOM 917 N N . LYS A 1 118 ? -3.977 -22.051 -1.255 1.00 88.31 118 LYS A N 1
ATOM 918 C CA . LYS A 1 118 ? -2.565 -22.153 -1.676 1.00 88.31 118 LYS A CA 1
ATOM 919 C C . LYS A 1 118 ? -1.947 -23.512 -1.366 1.00 88.31 118 LYS A C 1
ATOM 921 O O . LYS A 1 118 ? -1.202 -24.070 -2.162 1.00 88.31 118 LYS A O 1
ATOM 926 N N . THR A 1 119 ? -2.222 -24.017 -0.170 1.00 88.25 119 THR A N 1
ATOM 927 C CA . THR A 1 119 ? -1.816 -25.346 0.291 1.00 88.25 119 THR A CA 1
ATOM 928 C C . THR A 1 119 ? -2.925 -25.926 1.151 1.00 88.25 119 THR A C 1
ATOM 930 O O . THR A 1 119 ? -3.778 -25.188 1.646 1.00 88.25 119 THR A O 1
ATOM 933 N N . VAL A 1 120 ? -2.861 -27.230 1.424 1.00 85.75 120 VAL A N 1
ATOM 934 C CA . VAL A 1 120 ? -3.749 -27.879 2.397 1.00 85.75 120 VAL A CA 1
ATOM 935 C C . VAL A 1 120 ? -3.724 -27.105 3.724 1.00 85.75 120 VAL A C 1
ATOM 937 O O . VAL A 1 120 ? -2.655 -26.722 4.214 1.00 85.75 120 VAL A O 1
ATOM 940 N N . ASN A 1 121 ? -4.904 -26.851 4.291 1.00 84.00 121 ASN A N 1
ATOM 941 C CA . ASN A 1 121 ? -5.127 -26.058 5.506 1.00 84.00 121 ASN A CA 1
ATOM 942 C C . ASN A 1 121 ? -4.762 -24.558 5.410 1.00 84.00 121 ASN A C 1
ATOM 944 O O . ASN A 1 121 ? -4.702 -23.876 6.439 1.00 84.00 121 ASN A O 1
ATOM 948 N N . HIS A 1 122 ? -4.512 -24.011 4.217 1.00 90.38 122 HIS A N 1
ATOM 949 C CA . HIS A 1 122 ? -4.440 -22.558 4.030 1.00 90.38 122 HIS A CA 1
ATOM 950 C C . HIS A 1 122 ? -5.855 -21.949 4.093 1.00 90.38 122 HIS A C 1
ATOM 952 O O . HIS A 1 122 ? -6.789 -22.577 3.609 1.00 90.38 122 HIS A O 1
ATOM 958 N N . PRO A 1 123 ? -6.072 -20.754 4.667 1.00 91.88 123 PRO A N 1
ATOM 959 C CA . PRO A 1 123 ? -7.389 -20.112 4.629 1.00 91.88 123 PRO A CA 1
ATOM 960 C C . PRO A 1 123 ? -7.923 -19.977 3.194 1.00 91.88 123 PRO A C 1
ATOM 962 O O . PRO A 1 123 ? -7.135 -19.660 2.307 1.00 91.88 123 PRO A O 1
ATOM 965 N N . THR A 1 124 ? -9.230 -20.191 3.003 1.00 95.56 124 THR A N 1
ATOM 966 C CA . THR A 1 124 ? -9.973 -19.810 1.781 1.00 95.56 124 THR A CA 1
ATOM 967 C C . THR A 1 124 ? -10.447 -18.356 1.869 1.00 95.56 124 THR A C 1
ATOM 969 O O . THR A 1 124 ? -10.386 -17.725 2.934 1.00 95.56 124 THR A O 1
ATOM 972 N N . ALA A 1 125 ? -11.010 -17.829 0.780 1.00 95.56 125 ALA A N 1
ATOM 973 C CA . ALA A 1 125 ? -11.667 -16.524 0.784 1.00 95.56 125 ALA A CA 1
ATOM 974 C C . ALA A 1 125 ? -12.793 -16.433 1.833 1.00 95.56 125 ALA A C 1
ATOM 976 O O . ALA A 1 125 ? -12.902 -15.416 2.519 1.00 95.56 125 ALA A O 1
ATOM 977 N N . LEU A 1 126 ? -13.558 -17.514 2.037 1.00 96.25 126 LEU A N 1
ATOM 978 C CA . LEU A 1 126 ? -14.622 -17.573 3.044 1.00 96.25 126 LEU A CA 1
ATOM 979 C C . LEU A 1 126 ? -14.077 -17.496 4.476 1.00 96.25 126 LEU A C 1
ATOM 981 O O . LEU A 1 126 ? -14.648 -16.790 5.301 1.00 96.25 126 LEU A O 1
ATOM 985 N N . HIS A 1 127 ? -12.929 -18.121 4.767 1.00 93.31 127 HIS A N 1
ATOM 986 C CA . HIS A 1 127 ? -12.264 -17.978 6.070 1.00 93.31 127 HIS A CA 1
ATOM 987 C C . HIS A 1 127 ? -11.850 -16.528 6.344 1.00 93.31 127 HIS A C 1
ATOM 989 O O . HIS A 1 127 ? -11.994 -16.042 7.466 1.00 93.31 127 HIS A O 1
ATOM 995 N N . LYS A 1 128 ? -11.321 -15.829 5.328 1.00 92.69 128 LYS A N 1
ATOM 996 C CA . LYS A 1 128 ? -10.948 -14.412 5.441 1.00 92.69 128 LYS A CA 1
ATOM 997 C C . LYS A 1 128 ? -12.193 -13.553 5.652 1.00 92.69 128 LYS A C 1
ATOM 999 O O . LYS A 1 128 ? -12.215 -12.769 6.593 1.00 92.69 128 LYS A O 1
ATOM 1004 N N . ALA A 1 129 ? -13.231 -13.743 4.839 1.00 94.31 129 ALA A N 1
ATOM 1005 C CA . ALA A 1 129 ? -14.491 -13.017 4.973 1.00 94.31 129 ALA A CA 1
ATOM 1006 C C . ALA A 1 129 ? -15.101 -13.205 6.371 1.00 94.31 129 ALA A C 1
ATOM 1008 O O . ALA A 1 129 ? -15.467 -12.231 7.026 1.00 94.31 129 ALA A O 1
ATOM 1009 N N . ALA A 1 130 ? -15.122 -14.449 6.860 1.00 90.88 130 ALA A N 1
ATOM 1010 C CA . ALA A 1 130 ? -15.646 -14.780 8.174 1.00 90.88 130 ALA A CA 1
ATOM 1011 C C . ALA A 1 130 ? -14.835 -14.126 9.303 1.00 90.88 130 ALA A C 1
ATOM 1013 O O . ALA A 1 130 ? -15.426 -13.507 10.185 1.00 90.88 130 ALA A O 1
ATOM 1014 N N . ARG A 1 131 ? -13.496 -14.195 9.242 1.00 87.25 131 ARG A N 1
ATOM 1015 C CA . ARG A 1 131 ? -12.581 -13.615 10.244 1.00 87.25 131 ARG A CA 1
ATOM 1016 C C . ARG A 1 131 ? -12.629 -12.090 10.322 1.00 87.25 131 ARG A C 1
ATOM 1018 O O . ARG A 1 131 ? -12.342 -11.550 11.383 1.00 87.25 131 ARG A O 1
ATOM 1025 N N . TYR A 1 132 ? -12.908 -11.409 9.216 1.00 85.25 132 TYR A N 1
ATOM 1026 C CA . TYR A 1 132 ? -12.943 -9.943 9.161 1.00 85.25 132 TYR A CA 1
ATOM 1027 C C . TYR A 1 132 ? -14.370 -9.376 9.182 1.00 85.25 132 TYR A C 1
ATOM 1029 O O . TYR A 1 132 ? -14.557 -8.190 8.926 1.00 85.25 132 TYR A O 1
ATOM 1037 N N . GLY A 1 133 ? -15.380 -10.206 9.464 1.00 85.88 133 GLY A N 1
ATOM 1038 C CA . GLY A 1 133 ? -16.762 -9.745 9.611 1.00 85.88 133 GLY A CA 1
ATOM 1039 C C . GLY A 1 133 ? -17.424 -9.281 8.308 1.00 85.88 133 GLY A C 1
ATOM 1040 O O . GLY A 1 133 ? -18.422 -8.565 8.361 1.00 85.88 133 GLY A O 1
ATOM 1041 N N . ALA A 1 134 ? -16.900 -9.678 7.144 1.00 90.06 134 ALA A N 1
ATOM 1042 C CA . ALA A 1 134 ? -17.360 -9.249 5.822 1.00 90.06 134 ALA A CA 1
ATOM 1043 C C . ALA A 1 134 ? -18.649 -9.982 5.396 1.00 90.06 134 ALA A C 1
ATOM 1045 O O . ALA A 1 134 ? -18.629 -10.870 4.542 1.00 90.06 134 ALA A O 1
ATOM 1046 N N . SER A 1 135 ? -19.774 -9.636 6.026 1.00 88.31 135 SER A N 1
ATOM 1047 C CA . SER A 1 135 ? -21.071 -10.330 5.926 1.00 88.31 135 SER A CA 1
ATOM 1048 C C . SER A 1 135 ? -21.614 -10.479 4.499 1.00 88.31 135 SER A C 1
ATOM 1050 O O . SER A 1 135 ? -22.101 -11.547 4.119 1.00 88.31 135 SER A O 1
ATOM 1052 N N . GLU A 1 136 ? -21.512 -9.435 3.683 1.00 91.56 136 GLU A N 1
ATOM 1053 C CA . GLU A 1 136 ? -21.992 -9.449 2.297 1.00 91.56 136 GLU A CA 1
ATOM 1054 C C . GLU A 1 136 ? -21.101 -10.336 1.422 1.00 91.56 136 GLU A C 1
ATOM 1056 O O . GLU A 1 136 ? -21.599 -11.133 0.628 1.00 91.56 136 GLU A O 1
ATOM 1061 N N . SER A 1 137 ? -19.783 -10.275 1.633 1.00 93.56 137 SER A N 1
ATOM 1062 C CA . SER A 1 137 ? -18.832 -11.159 0.950 1.00 93.56 137 SER A CA 1
ATOM 1063 C C . SER A 1 137 ? -19.035 -12.626 1.335 1.00 93.56 137 SER A C 1
ATOM 1065 O O . SER A 1 137 ? -18.972 -13.489 0.467 1.00 93.56 137 SER A O 1
ATOM 1067 N N . VAL A 1 138 ? -19.340 -12.921 2.606 1.00 95.88 138 VAL A N 1
ATOM 1068 C CA . VAL A 1 138 ? -19.719 -14.273 3.060 1.00 95.88 138 VAL A CA 1
ATOM 1069 C C . VAL A 1 138 ? -20.937 -14.780 2.289 1.00 95.88 138 VAL A C 1
ATOM 1071 O O . VAL A 1 138 ? -20.910 -15.900 1.792 1.00 95.88 138 VAL A O 1
ATOM 1074 N N . THR A 1 139 ? -21.976 -13.952 2.149 1.00 93.81 139 THR A N 1
ATOM 1075 C CA . THR A 1 139 ? -23.204 -14.324 1.424 1.00 93.81 139 THR A CA 1
ATOM 1076 C C . THR A 1 139 ? -22.902 -14.663 -0.036 1.00 93.81 139 THR A C 1
ATOM 1078 O O . THR A 1 139 ? -23.252 -15.745 -0.497 1.00 93.81 139 THR A O 1
ATOM 1081 N N . LEU A 1 140 ? -22.169 -13.789 -0.735 1.00 95.31 140 LEU A N 1
ATOM 1082 C CA . LEU A 1 140 ? -21.799 -14.005 -2.137 1.00 95.31 140 LEU A CA 1
ATOM 1083 C C . LEU A 1 140 ? -20.941 -15.256 -2.348 1.00 95.31 140 LEU A C 1
ATOM 1085 O O . LEU A 1 140 ? -21.147 -15.986 -3.314 1.00 95.31 140 LEU A O 1
ATOM 1089 N N . LEU A 1 141 ? -19.975 -15.500 -1.461 1.00 96.38 141 LEU A N 1
ATOM 1090 C CA . LEU A 1 141 ? -19.114 -16.679 -1.537 1.00 96.38 141 LEU A CA 1
ATOM 1091 C C . LEU A 1 141 ? -19.927 -17.967 -1.383 1.00 96.38 141 LEU A C 1
ATOM 1093 O O . LEU A 1 141 ? -19.730 -18.907 -2.149 1.00 96.38 141 LEU A O 1
ATOM 1097 N N . LEU A 1 142 ? -20.851 -18.004 -0.422 1.00 93.69 142 LEU A N 1
ATOM 1098 C CA . LEU A 1 142 ? -21.724 -19.154 -0.195 1.00 93.69 142 LEU A CA 1
ATOM 1099 C C . LEU A 1 142 ? -22.660 -19.401 -1.385 1.00 93.69 142 LEU A C 1
ATOM 1101 O O . LEU A 1 142 ? -22.719 -20.527 -1.875 1.00 93.69 142 LEU A O 1
ATOM 1105 N N . ASP A 1 143 ? -23.295 -18.347 -1.907 1.00 92.31 143 ASP A N 1
ATOM 1106 C CA . ASP A 1 143 ? -24.158 -18.426 -3.094 1.00 92.31 143 ASP A CA 1
ATOM 1107 C C . ASP A 1 143 ? -23.397 -18.923 -4.340 1.00 92.31 143 ASP A C 1
ATOM 1109 O O . ASP A 1 143 ? -23.985 -19.545 -5.226 1.00 92.31 143 ASP A O 1
ATOM 1113 N N . ALA A 1 144 ? -22.083 -18.683 -4.403 1.00 93.75 144 ALA A N 1
ATOM 1114 C CA . ALA A 1 144 ? -21.201 -19.181 -5.456 1.00 93.75 144 ALA A CA 1
ATOM 1115 C C . ALA A 1 144 ? -20.651 -20.600 -5.207 1.00 93.75 144 ALA A C 1
ATOM 1117 O O . ALA A 1 144 ? -19.892 -21.105 -6.032 1.00 93.75 144 ALA A O 1
ATOM 1118 N N . GLY A 1 145 ? -21.028 -21.262 -4.108 1.00 91.19 145 GLY A N 1
ATOM 1119 C CA . GLY A 1 145 ? -20.616 -22.633 -3.792 1.00 91.19 145 GLY A CA 1
ATOM 1120 C C . GLY A 1 145 ? -19.356 -22.755 -2.928 1.00 91.19 145 GLY A C 1
ATOM 1121 O O . GLY A 1 145 ? -18.705 -23.801 -2.948 1.00 91.19 145 GLY A O 1
ATOM 1122 N N . ALA A 1 146 ? -18.988 -21.717 -2.167 1.00 93.75 146 ALA A N 1
ATOM 1123 C CA . ALA A 1 146 ? -17.956 -21.847 -1.139 1.00 93.75 146 ALA A CA 1
ATOM 1124 C C . ALA A 1 146 ? -18.372 -22.887 -0.085 1.00 93.75 146 ALA A C 1
ATOM 1126 O O . ALA A 1 146 ? -19.461 -22.803 0.485 1.00 93.75 146 ALA A O 1
ATOM 1127 N N . ASP A 1 147 ? -17.484 -23.830 0.213 1.00 89.12 147 ASP A N 1
ATOM 1128 C CA . ASP A 1 147 ? -17.667 -24.842 1.241 1.00 89.12 147 ASP A CA 1
ATOM 1129 C C . ASP A 1 147 ? -17.193 -24.296 2.605 1.00 89.12 147 ASP A C 1
ATOM 1131 O O . ASP A 1 147 ? -15.994 -24.061 2.810 1.00 89.12 147 ASP A O 1
ATOM 1135 N N . PRO A 1 148 ? -18.110 -24.086 3.569 1.00 88.88 148 PRO A N 1
ATOM 1136 C CA . PRO A 1 148 ? -17.761 -23.593 4.897 1.00 88.88 148 PRO A CA 1
ATOM 1137 C C . PRO A 1 148 ? -17.022 -24.624 5.768 1.00 88.88 148 PRO A C 1
ATOM 1139 O O . PRO A 1 148 ? -16.541 -24.254 6.844 1.00 88.88 148 PRO A O 1
ATOM 1142 N N . LEU A 1 149 ? -16.927 -25.888 5.337 1.00 85.44 149 LEU A N 1
ATOM 1143 C CA . LEU A 1 149 ? -16.306 -26.992 6.077 1.00 85.44 149 LEU A CA 1
ATOM 1144 C C . LEU A 1 149 ? -14.834 -27.216 5.759 1.00 85.44 149 LEU A C 1
ATOM 1146 O O . LEU A 1 149 ? -14.169 -27.972 6.472 1.00 85.44 149 LEU A O 1
ATOM 1150 N N . ILE A 1 150 ? -14.319 -26.588 4.701 1.00 86.88 150 ILE A N 1
ATOM 1151 C CA . ILE A 1 150 ? -12.894 -26.652 4.394 1.00 86.88 150 ILE A CA 1
ATOM 1152 C C . ILE A 1 150 ? -12.130 -26.203 5.635 1.00 86.88 150 ILE A C 1
ATOM 1154 O O . ILE A 1 150 ? -12.412 -25.148 6.196 1.00 86.88 150 ILE A O 1
ATOM 1158 N N . ASN A 1 151 ? -11.171 -27.010 6.081 1.00 83.50 151 ASN A N 1
ATOM 1159 C CA . ASN A 1 151 ? -10.415 -26.687 7.279 1.00 83.50 151 ASN A CA 1
ATOM 1160 C C . ASN A 1 151 ? -9.222 -25.786 6.941 1.00 83.50 151 ASN A C 1
ATOM 1162 O O . ASN A 1 151 ? -8.550 -25.963 5.919 1.00 83.50 151 ASN A O 1
ATOM 1166 N N . SER A 1 152 ? -8.917 -24.850 7.835 1.00 86.62 152 SER A N 1
ATOM 1167 C CA . SER A 1 152 ? -7.666 -24.096 7.837 1.00 86.62 152 SER A CA 1
ATOM 1168 C C . SER A 1 152 ? -6.835 -24.438 9.076 1.00 86.62 152 SER A C 1
ATOM 1170 O O . SER A 1 152 ? -7.322 -25.030 10.034 1.00 86.62 152 SER A O 1
ATOM 1172 N N . ARG A 1 153 ? -5.577 -23.986 9.142 1.00 82.94 153 ARG A N 1
ATOM 1173 C CA . ARG A 1 153 ? -4.776 -24.076 10.384 1.00 82.94 153 ARG A CA 1
ATOM 1174 C C . ARG A 1 153 ? -5.443 -23.403 11.591 1.00 82.94 153 ARG A C 1
ATOM 1176 O O . ARG A 1 153 ? -5.001 -23.611 12.713 1.00 82.94 153 ARG A O 1
ATOM 1183 N N . SER A 1 154 ? -6.426 -22.534 11.359 1.00 76.62 154 SER A N 1
ATOM 1184 C CA . SER A 1 154 ? -7.154 -21.801 12.394 1.00 76.62 154 SER A CA 1
ATOM 1185 C C . SER A 1 154 ? -8.591 -22.300 12.602 1.00 76.62 154 SER A C 1
ATOM 1187 O O . SER A 1 154 ? -9.321 -21.630 13.326 1.00 76.62 154 SER A O 1
ATOM 1189 N N . GLY A 1 155 ? -8.986 -23.419 11.985 1.00 80.00 155 GLY A N 1
ATOM 1190 C CA . GLY A 1 155 ? -10.354 -23.941 12.029 1.00 80.00 155 GLY A CA 1
ATOM 1191 C C . GLY A 1 155 ? -11.167 -23.660 10.763 1.00 80.00 155 GLY A C 1
ATOM 1192 O O . GLY A 1 155 ? -10.630 -23.127 9.784 1.00 80.00 155 GLY A O 1
ATOM 1193 N N . THR A 1 156 ? -12.449 -24.021 10.799 1.00 85.69 156 THR A N 1
ATOM 1194 C CA . THR A 1 156 ? -13.441 -23.829 9.722 1.00 85.69 156 THR A CA 1
ATOM 1195 C C . THR A 1 156 ? -13.961 -22.387 9.656 1.00 85.69 156 THR A C 1
ATOM 1197 O O . THR A 1 156 ? -13.730 -21.575 10.558 1.00 85.69 156 THR A O 1
ATOM 1200 N N . ALA A 1 157 ? -14.722 -22.046 8.609 1.00 86.06 157 ALA A N 1
ATOM 1201 C CA . ALA A 1 157 ? -15.356 -20.729 8.500 1.00 86.06 157 ALA A CA 1
ATOM 1202 C C . ALA A 1 157 ? -16.326 -20.441 9.665 1.00 86.06 157 ALA A C 1
ATOM 1204 O O . ALA A 1 157 ? -16.411 -19.299 10.118 1.00 86.06 157 ALA A O 1
ATOM 1205 N N . PHE A 1 158 ? -17.003 -21.472 10.187 1.00 81.44 158 PHE A N 1
ATOM 1206 C CA . PHE A 1 158 ? -17.870 -21.359 11.365 1.00 81.44 158 PHE A CA 1
ATOM 1207 C C . PHE A 1 158 ? -17.086 -20.952 12.617 1.00 81.44 158 PHE A C 1
ATOM 1209 O O . PHE A 1 158 ? -17.519 -20.080 13.362 1.00 81.44 158 PHE A O 1
ATOM 1216 N N . GLU A 1 159 ? -15.913 -21.542 12.838 1.00 75.00 159 GLU A N 1
ATOM 1217 C CA . GLU A 1 159 ? -15.082 -21.261 14.018 1.00 75.00 159 GLU A CA 1
ATOM 1218 C C . GLU A 1 159 ? -14.381 -19.899 13.933 1.00 75.00 159 GLU A C 1
ATOM 1220 O O . GLU A 1 159 ? -14.080 -19.278 14.956 1.00 75.00 159 GLU A O 1
ATOM 1225 N N . LEU A 1 160 ? -14.118 -19.420 12.715 1.00 81.62 160 LEU A N 1
ATOM 1226 C CA . LEU A 1 160 ? -13.454 -18.141 12.469 1.00 81.62 160 LEU A CA 1
ATOM 1227 C C . LEU A 1 160 ? -14.384 -16.935 12.424 1.00 81.62 160 LEU A C 1
ATOM 1229 O O . LEU A 1 160 ? -13.873 -15.816 12.381 1.00 81.62 160 LEU A O 1
ATOM 1233 N N . ALA A 1 161 ? -15.699 -17.137 12.423 1.00 84.19 161 ALA A N 1
ATOM 1234 C CA . ALA A 1 161 ? -16.657 -16.052 12.315 1.00 84.19 161 ALA A CA 1
ATOM 1235 C C . ALA A 1 161 ? -16.412 -14.956 13.368 1.00 84.19 161 ALA A C 1
ATOM 1237 O O . ALA A 1 161 ? -16.294 -15.200 14.576 1.00 84.19 161 ALA A O 1
ATOM 1238 N N . ASP A 1 162 ? -16.297 -13.726 12.879 1.00 79.75 162 ASP A N 1
ATOM 1239 C CA . ASP A 1 162 ? -16.008 -12.551 13.692 1.00 79.75 162 ASP A CA 1
ATOM 1240 C C . ASP A 1 162 ? -17.229 -12.117 14.507 1.00 79.75 162 ASP A C 1
ATOM 1242 O O . ASP A 1 162 ? -17.116 -11.853 15.701 1.00 79.75 162 ASP A O 1
ATOM 1246 N N . ASN A 1 163 ? -18.411 -12.133 13.879 1.00 77.00 163 ASN A N 1
ATOM 1247 C CA . ASN A 1 163 ? -19.658 -11.658 14.468 1.00 77.00 163 ASN A CA 1
ATOM 1248 C C . ASN A 1 163 ? -20.851 -12.599 14.207 1.00 77.00 163 ASN A C 1
ATOM 1250 O O . ASN A 1 163 ? -20.791 -13.552 13.425 1.00 77.00 163 ASN A O 1
ATOM 1254 N N . VAL A 1 164 ? -21.958 -12.311 14.897 1.00 76.94 164 VAL A N 1
ATOM 1255 C CA . VAL A 1 164 ? -23.186 -13.123 14.900 1.00 76.94 164 VAL A CA 1
ATOM 1256 C C . VAL A 1 164 ? -23.840 -13.166 13.538 1.00 76.94 164 VAL A C 1
ATOM 1258 O O . VAL A 1 164 ? -24.406 -14.194 13.177 1.00 76.94 164 VAL A O 1
ATOM 1261 N N . LEU A 1 165 ? -23.783 -12.055 12.804 1.00 81.31 165 LEU A N 1
ATOM 1262 C CA . LEU A 1 165 ? -24.383 -11.948 11.485 1.00 81.31 165 LEU A CA 1
ATOM 1263 C C . LEU A 1 165 ? -23.706 -12.930 10.529 1.00 81.31 165 LEU A C 1
ATOM 1265 O O . LEU A 1 165 ? -24.391 -13.729 9.905 1.00 81.31 165 LEU A O 1
ATOM 1269 N N . VAL A 1 166 ? -22.370 -12.947 10.494 1.00 85.56 166 VAL A N 1
ATOM 1270 C CA . VAL A 1 166 ? -21.593 -13.921 9.714 1.00 85.56 166 VAL A CA 1
ATOM 1271 C C . VAL A 1 166 ? -21.941 -15.356 10.110 1.00 85.56 166 VAL A C 1
ATOM 1273 O O . VAL A 1 166 ? -22.203 -16.177 9.230 1.00 85.56 166 VAL A O 1
ATOM 1276 N N . LEU A 1 167 ? -21.980 -15.666 11.413 1.00 83.31 167 LEU A N 1
ATOM 1277 C CA . LEU A 1 167 ? -22.375 -16.997 11.885 1.00 83.31 167 LEU A CA 1
ATOM 1278 C C . LEU A 1 167 ? -23.782 -17.382 11.416 1.00 83.31 167 LEU A C 1
ATOM 1280 O O . LEU A 1 167 ? -23.976 -18.487 10.914 1.00 83.31 167 LEU A O 1
ATOM 1284 N N . HIS A 1 168 ? -24.756 -16.481 11.553 1.00 81.50 168 HIS A N 1
ATOM 1285 C CA . HIS A 1 168 ? -26.125 -16.715 11.098 1.00 81.50 168 HIS A CA 1
ATOM 1286 C C . HIS A 1 168 ? -26.182 -16.948 9.594 1.00 81.50 168 HIS A C 1
ATOM 1288 O O . HIS A 1 168 ? -26.853 -17.882 9.168 1.00 81.50 168 HIS A O 1
ATOM 1294 N N . THR A 1 169 ? -25.458 -16.162 8.798 1.00 86.25 169 THR A N 1
ATOM 1295 C CA . THR A 1 169 ? -25.397 -16.340 7.344 1.00 86.25 169 THR A CA 1
ATOM 1296 C C . THR A 1 169 ? -24.841 -17.716 6.978 1.00 86.25 169 THR A C 1
ATOM 1298 O O . THR A 1 169 ? -25.464 -18.435 6.196 1.00 86.25 169 THR A O 1
ATOM 1301 N N . LEU A 1 170 ? -23.723 -18.127 7.590 1.00 87.56 170 LEU A N 1
ATOM 1302 C CA . LEU A 1 170 ? -23.127 -19.452 7.378 1.00 87.56 170 LEU A CA 1
ATOM 1303 C C . LEU A 1 170 ? -24.115 -20.575 7.734 1.00 87.56 170 LEU A C 1
ATOM 1305 O O . LEU A 1 170 ? -24.300 -21.515 6.960 1.00 87.56 170 LEU A O 1
ATOM 1309 N N . MET A 1 171 ? -24.785 -20.473 8.886 1.00 81.88 171 MET A N 1
ATOM 1310 C CA . MET A 1 171 ? -25.724 -21.501 9.345 1.00 81.88 171 MET A CA 1
ATOM 1311 C C . MET A 1 171 ? -27.020 -21.541 8.535 1.00 81.88 171 MET A C 1
ATOM 1313 O O . MET A 1 171 ? -27.513 -22.630 8.246 1.00 81.88 171 MET A O 1
ATOM 1317 N N . ALA A 1 172 ? -27.565 -20.389 8.142 1.00 82.50 172 ALA A N 1
ATOM 1318 C CA . ALA A 1 172 ? -28.771 -20.303 7.324 1.00 82.50 172 ALA A CA 1
ATOM 1319 C C . ALA A 1 172 ? -28.534 -20.881 5.923 1.00 82.50 172 ALA A C 1
ATOM 1321 O O . ALA A 1 172 ? -29.371 -21.627 5.411 1.00 82.50 172 ALA A O 1
ATOM 1322 N N . HIS A 1 173 ? -27.372 -20.598 5.327 1.00 85.12 173 HIS A N 1
ATOM 1323 C CA . HIS A 1 173 ? -26.990 -21.191 4.052 1.00 85.12 173 HIS A CA 1
ATOM 1324 C C . HIS A 1 173 ? -26.819 -22.713 4.166 1.00 85.12 173 HIS A C 1
ATOM 1326 O O . HIS A 1 173 ? -27.386 -23.457 3.365 1.00 85.12 173 HIS A O 1
ATOM 1332 N N . TRP A 1 174 ? -26.119 -23.192 5.204 1.00 83.56 174 TRP A N 1
ATOM 1333 C CA . TRP A 1 174 ? -25.974 -24.628 5.469 1.00 83.56 174 TRP A CA 1
ATOM 1334 C C . TRP A 1 174 ? -27.324 -25.322 5.671 1.00 83.56 174 TRP A C 1
ATOM 1336 O O . TRP A 1 174 ? -27.564 -26.385 5.113 1.00 83.56 174 TRP A O 1
ATOM 1346 N N . GLN A 1 175 ? -28.248 -24.710 6.412 1.00 79.88 175 GLN A N 1
ATOM 1347 C CA . GLN A 1 175 ? -29.587 -25.262 6.617 1.00 79.88 175 GLN A CA 1
ATOM 1348 C C . GLN A 1 175 ? -30.370 -25.419 5.305 1.00 79.88 175 GLN A C 1
ATOM 1350 O O . GLN A 1 175 ? -31.176 -26.339 5.180 1.00 79.88 175 GLN A O 1
ATOM 1355 N N . LYS A 1 176 ? -30.160 -24.517 4.342 1.00 80.62 176 LYS A N 1
ATOM 1356 C CA . LYS A 1 176 ? -30.853 -24.526 3.049 1.00 80.62 176 LYS A CA 1
ATOM 1357 C C . LYS A 1 176 ? -30.273 -25.551 2.068 1.00 80.62 176 LYS A C 1
ATOM 1359 O O . LYS A 1 176 ? -31.029 -26.090 1.265 1.00 80.62 176 LYS A O 1
ATOM 1364 N N . HIS A 1 177 ? -28.961 -25.786 2.115 1.00 74.94 177 HIS A N 1
ATOM 1365 C CA . HIS A 1 177 ? -28.235 -26.562 1.102 1.00 74.94 177 HIS A CA 1
ATOM 1366 C C . HIS A 1 177 ? -27.592 -27.862 1.613 1.00 74.94 177 HIS A C 1
ATOM 1368 O O . HIS A 1 177 ? -27.186 -28.683 0.796 1.00 74.94 177 HIS A O 1
ATOM 1374 N N . GLY A 1 178 ? -27.504 -28.071 2.926 1.00 65.25 178 GLY A N 1
ATOM 1375 C CA . GLY A 1 178 ? -27.065 -29.329 3.530 1.00 65.25 178 GLY A CA 1
ATOM 1376 C C . GLY A 1 178 ? -28.202 -30.347 3.653 1.00 65.25 178 GLY A C 1
ATOM 1377 O O . GLY A 1 178 ? -29.379 -30.007 3.537 1.00 65.25 178 GLY A O 1
ATOM 1378 N N . ASP A 1 179 ? -27.867 -31.597 3.974 1.00 66.12 179 ASP A N 1
ATOM 1379 C CA . ASP A 1 179 ? -28.810 -32.730 4.062 1.00 66.12 179 ASP A CA 1
ATOM 1380 C C . ASP A 1 179 ? -29.778 -32.670 5.271 1.00 66.12 179 ASP A C 1
ATOM 1382 O O . ASP A 1 179 ? -30.287 -33.687 5.744 1.00 66.12 179 ASP A O 1
ATOM 1386 N N . GLY A 1 180 ? -30.007 -31.486 5.850 1.00 66.12 180 GLY A N 1
ATOM 1387 C CA . GLY A 1 180 ? -30.752 -31.320 7.103 1.00 66.12 180 GLY A CA 1
ATOM 1388 C C . GLY A 1 180 ? -30.012 -31.850 8.340 1.00 66.12 180 GLY A C 1
ATOM 1389 O O . GLY A 1 180 ? -30.610 -31.954 9.412 1.00 66.12 180 GLY A O 1
ATOM 1390 N N . MET A 1 181 ? -28.721 -32.170 8.200 1.00 70.25 181 MET A N 1
ATOM 1391 C CA . MET A 1 181 ? -27.806 -32.588 9.266 1.00 70.25 181 MET A CA 1
ATOM 1392 C C . MET A 1 181 ? -26.887 -31.433 9.699 1.00 70.25 181 MET A C 1
ATOM 1394 O O . MET A 1 181 ? -26.614 -30.537 8.894 1.00 70.25 181 MET A O 1
ATOM 1398 N N . PRO A 1 182 ? -26.404 -31.426 10.959 1.00 73.94 182 PRO A N 1
ATOM 1399 C CA . PRO A 1 182 ? -25.479 -30.396 11.422 1.00 73.94 182 PRO A CA 1
ATOM 1400 C C . PRO A 1 182 ? -24.175 -30.403 10.613 1.00 73.94 182 PRO A C 1
ATOM 1402 O O . PRO A 1 182 ? -23.784 -31.462 10.113 1.00 73.94 182 PRO A O 1
ATOM 1405 N N . PRO A 1 183 ? -23.489 -29.248 10.501 1.00 72.06 183 PRO A N 1
ATOM 1406 C CA . PRO A 1 183 ? -22.145 -29.186 9.941 1.00 72.06 183 PRO A CA 1
ATOM 1407 C C . PRO A 1 183 ? -21.231 -30.246 10.586 1.00 72.06 183 PRO A C 1
ATOM 1409 O O . PRO A 1 183 ? -21.251 -30.386 11.811 1.00 72.06 183 PRO A O 1
ATOM 1412 N N . PRO A 1 184 ? -20.427 -30.998 9.814 1.00 68.06 184 PRO A N 1
ATOM 1413 C CA . PRO A 1 184 ? -19.409 -31.900 10.344 1.00 68.06 184 PRO A CA 1
ATOM 1414 C C . PRO A 1 184 ? -18.516 -31.216 11.386 1.00 68.06 184 PRO A C 1
ATOM 1416 O O . PRO A 1 184 ? -18.007 -30.124 11.154 1.00 68.06 184 PRO A O 1
ATOM 1419 N N . GLY A 1 185 ? -18.345 -31.860 12.544 1.00 67.12 185 GLY A N 1
ATOM 1420 C CA . GLY A 1 185 ? -17.657 -31.280 13.706 1.00 67.12 185 GLY A CA 1
ATOM 1421 C C . GLY A 1 185 ? -18.567 -30.492 14.658 1.00 67.12 185 GLY A C 1
ATOM 1422 O O . GLY A 1 185 ? -18.143 -30.156 15.756 1.00 67.12 185 GLY A O 1
ATOM 1423 N N . LEU A 1 186 ? -19.831 -30.248 14.292 1.00 74.31 186 LEU A N 1
ATOM 1424 C CA . LEU A 1 186 ? -20.837 -29.641 15.160 1.00 74.31 186 LEU A CA 1
ATOM 1425 C C . LEU A 1 186 ? -21.856 -30.693 15.614 1.00 74.31 186 LEU A C 1
ATOM 1427 O O . LEU A 1 186 ? -22.405 -31.447 14.808 1.00 74.31 186 LEU A O 1
ATOM 1431 N N . SER A 1 187 ? -22.154 -30.747 16.912 1.00 81.00 187 SER A N 1
ATOM 1432 C CA . SER A 1 187 ? -23.169 -31.677 17.405 1.00 81.00 187 SER A CA 1
ATOM 1433 C C . SER A 1 187 ? -24.584 -31.242 16.977 1.00 81.00 187 SER A C 1
ATOM 1435 O O . SER A 1 187 ? -24.863 -30.042 16.855 1.00 81.00 187 SER A O 1
ATOM 1437 N N . PRO A 1 188 ? -25.535 -32.183 16.797 1.00 80.31 188 PRO A N 1
ATOM 1438 C CA . PRO A 1 188 ? -26.930 -31.832 16.519 1.00 80.31 188 PRO A CA 1
ATOM 1439 C C . PRO A 1 188 ? -27.526 -30.912 17.592 1.00 80.31 188 PRO A C 1
ATOM 1441 O O . PRO A 1 188 ? -28.293 -30.002 17.284 1.00 80.31 188 PRO A O 1
ATOM 1444 N N . ALA A 1 189 ? -27.152 -31.135 18.855 1.00 84.50 189 ALA A N 1
ATOM 1445 C CA . ALA A 1 189 ? -27.563 -30.310 19.981 1.00 84.50 189 ALA A CA 1
ATOM 1446 C C . ALA A 1 189 ? -27.044 -28.870 19.851 1.00 84.50 189 ALA A C 1
ATOM 1448 O O . ALA A 1 189 ? -27.827 -27.934 20.025 1.00 84.50 189 ALA A O 1
ATOM 1449 N N . ALA A 1 190 ? -25.770 -28.688 19.495 1.00 83.00 190 ALA A N 1
ATOM 1450 C CA . ALA A 1 190 ? -25.161 -27.384 19.264 1.00 83.00 190 ALA A CA 1
ATOM 1451 C C . ALA A 1 190 ? -25.826 -26.611 18.126 1.00 83.00 190 ALA A C 1
ATOM 1453 O O . ALA A 1 190 ? -26.233 -25.460 18.308 1.00 83.00 190 ALA A O 1
ATOM 1454 N N . TRP A 1 191 ? -26.020 -27.269 16.988 1.00 81.50 191 TRP A N 1
ATOM 1455 C CA . TRP A 1 191 ? -26.599 -26.646 15.804 1.00 81.50 191 TRP A CA 1
ATOM 1456 C C . TRP A 1 191 ? -28.044 -26.184 16.012 1.00 81.50 191 TRP A C 1
ATOM 1458 O O . TRP A 1 191 ? -28.371 -25.014 15.805 1.00 81.50 191 TRP A O 1
ATOM 1468 N N . TRP A 1 192 ? -28.915 -27.077 16.493 1.00 82.38 192 TRP A N 1
ATOM 1469 C CA . TRP A 1 192 ? -30.313 -26.726 16.751 1.00 82.38 192 TRP A CA 1
ATOM 1470 C C . TRP A 1 192 ? -30.455 -25.692 17.863 1.00 82.38 192 TRP A C 1
ATOM 1472 O O . TRP A 1 192 ? -31.419 -24.925 17.865 1.00 82.38 192 TRP A O 1
ATOM 1482 N N . SER A 1 193 ? -29.507 -25.653 18.800 1.00 86.25 193 SER A N 1
ATOM 1483 C CA . SER A 1 193 ? -29.520 -24.649 19.855 1.00 86.25 193 SER A CA 1
ATOM 1484 C C . SER A 1 193 ? -29.176 -23.259 19.332 1.00 86.25 193 SER A C 1
ATOM 1486 O O . SER A 1 193 ? -29.855 -22.305 19.708 1.00 86.25 193 SER A O 1
ATOM 1488 N N . PHE A 1 194 ? -28.213 -23.152 18.410 1.00 82.88 194 PHE A N 1
ATOM 1489 C CA . PHE A 1 194 ? -27.894 -21.892 17.737 1.00 82.88 194 PHE A CA 1
ATOM 1490 C C . PHE A 1 194 ? -29.090 -21.332 16.955 1.00 82.88 194 PHE A C 1
ATOM 1492 O O . PHE A 1 194 ? -29.429 -20.165 17.096 1.00 82.88 194 PHE A O 1
ATOM 1499 N N . ILE A 1 195 ? -29.783 -22.168 16.173 1.00 80.56 195 ILE A N 1
ATOM 1500 C CA . ILE A 1 195 ? -30.935 -21.735 15.353 1.00 80.56 195 ILE A CA 1
ATOM 1501 C C . ILE A 1 195 ? -32.184 -21.449 16.222 1.00 80.56 195 ILE A C 1
ATOM 1503 O O . ILE A 1 195 ? -33.242 -21.067 15.726 1.00 80.56 195 ILE A O 1
ATOM 1507 N N . GLY A 1 196 ? -32.108 -21.655 17.540 1.00 82.56 196 GLY A N 1
ATOM 1508 C CA . GLY A 1 196 ? -33.238 -21.441 18.441 1.00 82.56 196 GLY A CA 1
ATOM 1509 C C . GLY A 1 196 ? -34.279 -22.566 18.429 1.00 82.56 196 GLY A C 1
ATOM 1510 O O . GLY A 1 196 ? -35.344 -22.439 19.027 1.00 82.56 196 GLY A O 1
ATOM 1511 N N . GLN A 1 197 ? -33.975 -23.705 17.806 1.00 82.19 197 GLN A N 1
ATOM 1512 C CA . GLN A 1 197 ? -34.872 -24.855 17.661 1.00 82.19 197 GLN A CA 1
ATOM 1513 C C . GLN A 1 197 ? -34.440 -26.054 18.515 1.00 82.19 197 GLN A C 1
ATOM 1515 O O . GLN A 1 197 ? -34.680 -27.207 18.154 1.00 82.19 197 GLN A O 1
ATOM 1520 N N . SER A 1 198 ? -33.875 -25.801 19.699 1.00 77.31 198 SER A N 1
ATOM 1521 C CA . SER A 1 198 ? -33.517 -26.851 20.670 1.00 77.31 198 SER A CA 1
ATOM 1522 C C . SER A 1 198 ? -34.691 -27.780 21.017 1.00 77.31 198 SER A C 1
ATOM 1524 O O . SER A 1 198 ? -34.484 -28.904 21.468 1.00 77.31 198 SER A O 1
ATOM 1526 N N . GLY A 1 199 ? -35.942 -27.342 20.804 1.00 78.06 199 GLY A N 1
ATOM 1527 C CA . GLY A 1 199 ? -37.167 -28.152 20.920 1.00 78.06 199 GLY A CA 1
ATOM 1528 C C . GLY A 1 199 ? -37.160 -29.430 20.081 1.00 78.06 199 GLY A C 1
ATOM 1529 O O . GLY A 1 199 ? -37.779 -30.415 20.466 1.00 78.06 199 GLY A O 1
ATOM 1530 N N . ARG A 1 200 ? -36.423 -29.431 18.966 1.00 78.81 200 ARG A N 1
ATOM 1531 C CA . ARG A 1 200 ? -36.283 -30.580 18.062 1.00 78.81 200 ARG A CA 1
ATOM 1532 C C . ARG A 1 200 ? -35.305 -31.636 18.570 1.00 78.81 200 ARG A C 1
ATOM 1534 O O . ARG A 1 200 ? -35.267 -32.735 18.026 1.00 78.81 200 ARG A O 1
ATOM 1541 N N . VAL A 1 201 ? -34.523 -31.314 19.599 1.00 79.94 201 VAL A N 1
ATOM 1542 C CA . VAL A 1 201 ? -33.513 -32.207 20.164 1.00 79.94 201 VAL A CA 1
ATOM 1543 C C . VAL A 1 201 ? -34.053 -32.844 21.449 1.00 79.94 201 VAL A C 1
ATOM 1545 O O . VAL A 1 201 ? -34.510 -32.117 22.340 1.00 79.94 201 VAL A O 1
ATOM 1548 N N . PRO A 1 202 ? -34.005 -34.184 21.579 1.00 84.00 202 PRO A N 1
ATOM 1549 C CA . PRO A 1 202 ? -34.366 -34.863 22.817 1.00 84.00 202 PRO A CA 1
ATOM 1550 C C . PRO A 1 202 ? -33.522 -34.364 23.992 1.00 84.00 202 PRO A C 1
ATOM 1552 O O . PRO A 1 202 ? -32.317 -34.149 23.858 1.00 84.00 202 PRO A O 1
ATOM 1555 N N . GLU A 1 203 ? -34.137 -34.234 25.167 1.00 85.00 203 GLU A N 1
ATOM 1556 C CA . GLU A 1 203 ? -33.448 -33.743 26.368 1.00 85.00 203 GLU A CA 1
ATOM 1557 C C . GLU A 1 203 ? -32.223 -34.594 26.737 1.00 85.00 203 GLU A C 1
ATOM 1559 O O . GLU A 1 203 ? -31.201 -34.055 27.155 1.00 85.00 203 GLU A O 1
ATOM 1564 N N . SER A 1 204 ? -32.289 -35.913 26.530 1.00 84.75 204 SER A N 1
ATOM 1565 C CA . SER A 1 204 ? -31.163 -36.826 26.761 1.00 84.75 204 SER A CA 1
ATOM 1566 C C . SER A 1 204 ? -29.931 -36.463 25.930 1.00 84.75 204 SER A C 1
ATOM 1568 O O . SER A 1 204 ? -28.820 -36.472 26.457 1.00 84.75 204 SER A O 1
ATOM 1570 N N . LEU A 1 205 ? -30.125 -36.088 24.661 1.00 84.81 205 LEU A N 1
ATOM 1571 C CA . LEU A 1 205 ? -29.035 -35.696 23.770 1.00 84.81 205 LEU A CA 1
ATOM 1572 C C . LEU A 1 205 ? -28.489 -34.310 24.130 1.00 84.81 205 LEU A C 1
ATOM 1574 O O . LEU A 1 205 ? -27.278 -34.114 24.099 1.00 84.81 205 LEU A O 1
ATOM 1578 N N . LEU A 1 206 ? -29.355 -33.375 24.543 1.00 85.38 206 LEU A N 1
ATOM 1579 C CA . LEU A 1 206 ? -28.920 -32.076 25.074 1.00 85.38 206 LEU A CA 1
ATOM 1580 C C . LEU A 1 206 ? -28.052 -32.251 26.327 1.00 85.38 206 LEU A C 1
ATOM 1582 O O . LEU A 1 206 ? -26.992 -31.643 26.431 1.00 85.38 206 LEU A O 1
ATOM 1586 N N . ARG A 1 207 ? -28.462 -33.117 27.263 1.00 85.62 207 ARG A N 1
ATOM 1587 C CA . ARG A 1 207 ? -27.683 -33.415 28.475 1.00 85.62 207 ARG A CA 1
ATOM 1588 C C . ARG A 1 207 ? -26.336 -34.044 28.143 1.00 85.62 207 ARG A C 1
ATOM 1590 O O . ARG A 1 207 ? -25.334 -33.637 28.715 1.00 85.62 207 ARG A O 1
ATOM 1597 N N . GLN A 1 208 ? -26.302 -34.997 27.214 1.00 86.50 208 GLN A N 1
ATOM 1598 C CA . GLN A 1 208 ? -25.055 -35.621 26.772 1.00 86.50 208 GLN A CA 1
ATOM 1599 C C . GLN A 1 208 ? -24.096 -34.597 26.152 1.00 86.50 208 GLN A C 1
ATOM 1601 O O . GLN A 1 208 ? -22.901 -34.618 26.440 1.00 86.50 208 GLN A O 1
ATOM 1606 N N . ASP A 1 209 ? -24.620 -33.689 25.333 1.00 86.38 209 ASP A N 1
ATOM 1607 C CA . ASP A 1 209 ? -23.829 -32.659 24.668 1.00 86.38 209 ASP A CA 1
ATOM 1608 C C . ASP A 1 209 ? -23.212 -31.647 25.647 1.00 86.38 209 ASP A C 1
ATOM 1610 O O . ASP A 1 209 ? -22.052 -31.271 25.512 1.00 86.38 209 ASP A O 1
ATOM 1614 N N . LEU A 1 210 ? -23.942 -31.277 26.703 1.00 86.12 210 LEU A N 1
ATOM 1615 C CA . LEU A 1 210 ? -23.466 -30.365 27.754 1.00 86.12 210 LEU A CA 1
ATOM 1616 C C . LEU A 1 210 ? -22.260 -30.903 28.549 1.00 86.12 210 LEU A C 1
ATOM 1618 O O . LEU A 1 210 ? -21.619 -30.141 29.274 1.00 86.12 210 LEU A O 1
ATOM 1622 N N . HIS A 1 211 ? -21.940 -32.192 28.419 1.00 82.06 211 HIS A N 1
ATOM 1623 C CA . HIS A 1 211 ? -20.748 -32.806 29.005 1.00 82.06 211 HIS A CA 1
ATOM 1624 C C . HIS A 1 211 ? -19.547 -32.859 28.051 1.00 82.06 211 HIS A C 1
ATOM 1626 O O . HIS A 1 211 ? -18.467 -33.274 28.474 1.00 82.06 211 HIS A O 1
ATOM 1632 N N . GLN A 1 212 ? -19.705 -32.474 26.781 1.00 79.69 212 GLN A N 1
ATOM 1633 C CA . GLN A 1 212 ? -18.609 -32.535 25.820 1.00 79.69 212 GLN A CA 1
ATOM 1634 C C . GLN A 1 212 ? -17.571 -31.425 26.056 1.00 79.69 212 GLN A C 1
ATOM 1636 O O . GLN A 1 212 ? -17.944 -30.306 26.414 1.00 79.69 212 GLN A O 1
ATOM 1641 N N . PRO A 1 213 ? -16.272 -31.727 25.853 1.00 69.75 213 PRO A N 1
ATOM 1642 C CA . PRO A 1 213 ? -15.180 -30.766 26.029 1.00 69.75 213 PRO A CA 1
ATOM 1643 C C . PRO A 1 213 ? -15.075 -29.742 24.885 1.00 69.75 213 PRO A C 1
ATOM 1645 O O . PRO A 1 213 ? -14.389 -28.732 25.022 1.00 69.75 213 PRO A O 1
ATOM 1648 N N . GLU A 1 214 ? -15.720 -30.006 23.750 1.00 74.50 214 GLU A N 1
ATOM 1649 C CA . GLU A 1 214 ? -15.798 -29.090 22.610 1.00 74.50 214 GLU A CA 1
ATOM 1650 C C . GLU A 1 214 ? -16.860 -27.996 22.844 1.00 74.50 214 GLU A C 1
ATOM 1652 O O . GLU A 1 214 ? -17.503 -27.941 23.896 1.00 74.50 214 GLU A O 1
ATOM 1657 N N . CYS A 1 215 ? -17.051 -27.077 21.888 1.00 79.75 215 CYS A N 1
ATOM 1658 C CA . CYS A 1 215 ? -18.073 -26.035 22.027 1.00 79.75 215 CYS A CA 1
ATOM 1659 C C . CYS A 1 215 ? -19.477 -26.672 21.974 1.00 79.75 215 CYS A C 1
ATOM 1661 O O . CYS A 1 215 ? -20.022 -26.915 20.900 1.00 79.75 215 CYS A O 1
ATOM 1663 N N . ASN A 1 216 ? -20.048 -26.952 23.148 1.00 86.94 216 ASN A N 1
ATOM 1664 C CA . ASN A 1 216 ? -21.365 -27.573 23.325 1.00 86.94 216 ASN A CA 1
ATOM 1665 C C . ASN A 1 216 ? -22.545 -26.618 23.043 1.00 86.94 216 ASN A C 1
ATOM 1667 O O . ASN A 1 216 ? -22.379 -25.421 22.803 1.00 86.94 216 ASN A O 1
ATOM 1671 N N . ALA A 1 217 ? -23.769 -27.126 23.149 1.00 88.19 217 ALA A N 1
ATOM 1672 C CA . ALA A 1 217 ? -25.014 -26.410 22.906 1.00 88.19 217 ALA A CA 1
ATOM 1673 C C . ALA A 1 217 ? -25.171 -25.111 23.688 1.00 88.19 217 ALA A C 1
ATOM 1675 O O . ALA A 1 217 ? -25.785 -24.174 23.179 1.00 88.19 217 ALA A O 1
ATOM 1676 N N . LEU A 1 218 ? -24.594 -25.022 24.887 1.00 89.06 218 LEU A N 1
ATOM 1677 C CA . LEU A 1 218 ? -24.653 -23.807 25.686 1.00 89.06 218 LEU A CA 1
ATOM 1678 C C . LEU A 1 218 ? -23.800 -22.686 25.077 1.00 89.06 218 LEU A C 1
ATOM 1680 O O . LEU A 1 218 ? -24.255 -21.547 25.019 1.00 89.06 218 LEU A O 1
ATOM 1684 N N . HIS A 1 219 ? -22.611 -23.013 24.563 1.00 86.88 219 HIS A N 1
ATOM 1685 C CA . HIS A 1 219 ? -21.736 -22.072 23.854 1.00 86.88 219 HIS A CA 1
ATOM 1686 C C . HIS A 1 219 ? -22.427 -21.491 22.616 1.00 86.88 219 HIS A C 1
ATOM 1688 O O . HIS A 1 219 ? -22.433 -20.281 22.404 1.00 86.88 219 HIS A O 1
ATOM 1694 N N . TRP A 1 220 ? -23.061 -22.345 21.815 1.00 86.38 220 TRP A N 1
ATOM 1695 C CA . TRP A 1 220 ? -23.720 -21.921 20.581 1.00 86.38 220 TRP A CA 1
ATOM 1696 C C . TRP A 1 220 ? -25.044 -21.192 20.824 1.00 86.38 220 TRP A C 1
ATOM 1698 O O . TRP A 1 220 ? -25.338 -20.212 20.142 1.00 86.38 220 TRP A O 1
ATOM 1708 N N . ALA A 1 221 ? -25.814 -21.589 21.842 1.00 89.62 221 ALA A N 1
ATOM 1709 C CA . ALA A 1 221 ? -26.971 -20.813 22.281 1.00 89.62 221 ALA A CA 1
ATOM 1710 C C . ALA A 1 221 ? -26.553 -19.411 22.751 1.00 89.62 221 ALA A C 1
ATOM 1712 O O . ALA A 1 221 ? -27.188 -18.427 22.372 1.00 89.62 221 ALA A O 1
ATOM 1713 N N . ALA A 1 222 ? -25.451 -19.313 23.500 1.00 89.44 222 ALA A N 1
ATOM 1714 C CA . ALA A 1 222 ? -24.874 -18.047 23.936 1.00 89.44 222 ALA A CA 1
ATOM 1715 C C . ALA A 1 222 ? -24.411 -17.175 22.751 1.00 89.44 222 ALA A C 1
ATOM 1717 O O . ALA A 1 222 ? -24.687 -15.980 22.742 1.00 89.44 222 ALA A O 1
ATOM 1718 N N . ALA A 1 223 ? -23.791 -17.766 21.722 1.00 86.88 223 ALA A N 1
ATOM 1719 C CA . ALA A 1 223 ? -23.411 -17.064 20.490 1.00 86.88 223 ALA A CA 1
ATOM 1720 C C . ALA A 1 223 ? -24.622 -16.517 19.714 1.00 86.88 223 ALA A C 1
ATOM 1722 O O . ALA A 1 223 ? -24.581 -15.402 19.195 1.00 86.88 223 ALA A O 1
ATOM 1723 N N . SER A 1 224 ? -25.703 -17.299 19.628 1.00 85.38 224 SER A N 1
ATOM 1724 C CA . SER A 1 224 ? -26.903 -16.928 18.865 1.00 85.38 224 SER A CA 1
ATOM 1725 C C . SER A 1 224 ? -27.722 -15.801 19.495 1.00 85.38 224 SER A C 1
ATOM 1727 O O . SER A 1 224 ? -28.438 -15.102 18.785 1.00 85.38 224 SER A O 1
ATOM 1729 N N . GLY A 1 225 ? -27.659 -15.650 20.822 1.00 86.25 225 GLY A N 1
ATOM 1730 C CA . GLY A 1 225 ? -28.550 -14.754 21.560 1.00 86.25 225 GLY A CA 1
ATOM 1731 C C . GLY A 1 225 ? -29.989 -15.269 21.714 1.00 86.25 225 GLY A C 1
ATOM 1732 O O . GLY A 1 225 ? -30.835 -14.555 22.249 1.00 86.25 225 GLY A O 1
ATOM 1733 N N . HIS A 1 226 ? -30.311 -16.501 21.289 1.00 87.38 226 HIS A N 1
ATOM 1734 C CA . HIS A 1 226 ? -31.676 -17.033 21.369 1.00 87.38 226 HIS A CA 1
ATOM 1735 C C . HIS A 1 226 ? -32.078 -17.394 22.813 1.00 87.38 226 HIS A C 1
ATOM 1737 O O . HIS A 1 226 ? -31.983 -18.544 23.265 1.00 87.38 226 HIS A O 1
ATOM 1743 N N . LEU A 1 227 ? -32.579 -16.391 23.535 1.00 89.12 227 LEU A N 1
ATOM 1744 C CA . LEU A 1 227 ? -32.846 -16.431 24.972 1.00 89.12 227 LEU A CA 1
ATOM 1745 C C . LEU A 1 227 ? -33.721 -17.614 25.445 1.00 89.12 227 LEU A C 1
ATOM 1747 O O . LEU A 1 227 ? -33.355 -18.235 26.444 1.00 89.12 227 LEU A O 1
ATOM 1751 N N . PRO A 1 228 ? -34.821 -18.011 24.765 1.00 89.81 228 PRO A N 1
ATOM 1752 C CA . PRO A 1 228 ? -35.617 -19.166 25.197 1.00 89.81 228 PRO A CA 1
ATOM 1753 C C . PRO A 1 228 ? -34.832 -20.483 25.190 1.00 89.81 228 PRO A C 1
ATOM 1755 O O . PRO A 1 228 ? -34.990 -21.317 26.082 1.00 89.81 228 PRO A O 1
ATOM 1758 N N . THR A 1 229 ? -33.960 -20.662 24.196 1.00 89.56 229 THR A N 1
ATOM 1759 C CA . THR A 1 229 ? -33.108 -21.855 24.101 1.00 89.56 229 THR A CA 1
ATOM 1760 C C . THR A 1 229 ? -32.034 -21.826 25.170 1.00 89.56 229 THR A C 1
ATOM 1762 O O . THR A 1 229 ? -31.828 -22.832 25.845 1.00 89.56 229 THR A O 1
ATOM 1765 N N . LEU A 1 230 ? -31.393 -20.671 25.358 1.00 90.88 230 LEU A N 1
ATOM 1766 C CA . LEU A 1 230 ? -30.386 -20.484 26.393 1.00 90.88 230 LEU A CA 1
ATOM 1767 C C . LEU A 1 230 ? -30.956 -20.817 27.779 1.00 90.88 230 LEU A C 1
ATOM 1769 O O . LEU A 1 230 ? -30.405 -21.669 28.469 1.00 90.88 230 LEU A O 1
ATOM 1773 N N . LYS A 1 231 ? -32.116 -20.254 28.139 1.00 90.25 231 LYS A N 1
ATOM 1774 C CA . LYS A 1 231 ? -32.824 -20.541 29.400 1.00 90.25 231 LYS A CA 1
ATOM 1775 C C . LYS A 1 231 ? -33.109 -22.023 29.592 1.00 90.25 231 LYS A C 1
ATOM 1777 O O . LYS A 1 231 ? -32.862 -22.575 30.661 1.00 90.25 231 LYS A O 1
ATOM 1782 N N . ARG A 1 232 ? -33.603 -22.688 28.545 1.00 88.75 232 ARG A N 1
ATOM 1783 C CA . ARG A 1 232 ? -33.863 -24.129 28.587 1.00 88.75 232 ARG A CA 1
ATOM 1784 C C . ARG A 1 232 ? -32.583 -24.925 28.834 1.00 88.75 232 ARG A C 1
ATOM 1786 O O . ARG A 1 232 ? -32.592 -25.834 29.653 1.00 88.75 232 ARG A O 1
ATOM 1793 N N . LEU A 1 233 ? -31.485 -24.592 28.159 1.00 88.69 233 LEU A N 1
ATOM 1794 C CA . LEU A 1 233 ? -30.205 -25.275 28.358 1.00 88.69 233 LEU A CA 1
ATOM 1795 C C . LEU A 1 233 ? -29.626 -25.014 29.748 1.00 88.69 233 LEU A C 1
ATOM 1797 O O . LEU A 1 233 ? -29.116 -25.946 30.356 1.00 88.69 233 LEU A O 1
ATOM 1801 N N . LEU A 1 234 ? -29.765 -23.801 30.284 1.00 88.75 234 LEU A N 1
ATOM 1802 C CA . LEU A 1 234 ? -29.332 -23.458 31.643 1.00 88.75 234 LEU A CA 1
ATOM 1803 C C . LEU A 1 234 ? -30.067 -24.264 32.722 1.00 88.75 234 LEU A C 1
ATOM 1805 O O . LEU A 1 234 ? -29.461 -24.625 33.726 1.00 88.75 234 LEU A O 1
ATOM 1809 N N . GLN A 1 235 ? -31.340 -24.607 32.505 1.00 87.25 235 GLN A N 1
ATOM 1810 C CA . GLN A 1 235 ? -32.089 -25.507 33.396 1.00 87.25 235 GLN A CA 1
ATOM 1811 C C . GLN A 1 235 ? -31.579 -26.956 33.350 1.00 87.25 235 GLN A C 1
ATOM 1813 O O . GLN A 1 235 ? -31.715 -27.696 34.323 1.00 87.25 235 GLN A O 1
ATOM 1818 N N . LEU A 1 236 ? -31.014 -27.375 32.216 1.00 85.94 236 LEU A N 1
ATOM 1819 C CA . LEU A 1 236 ? -30.515 -28.734 31.993 1.00 85.94 236 LEU A CA 1
ATOM 1820 C C . LEU A 1 236 ? -29.028 -28.887 32.343 1.00 85.94 236 LEU A C 1
ATOM 1822 O O . LEU A 1 236 ? -28.584 -30.001 32.633 1.00 85.94 236 LEU A O 1
ATOM 1826 N N . ALA A 1 237 ? -28.270 -27.790 32.297 1.00 83.19 237 ALA A N 1
ATOM 1827 C CA . ALA A 1 237 ? -26.822 -27.772 32.418 1.00 83.19 237 ALA A CA 1
ATOM 1828 C C . ALA A 1 237 ? -26.345 -27.995 33.863 1.00 83.19 237 ALA A C 1
ATOM 1830 O O . ALA A 1 237 ? -26.771 -27.291 34.783 1.00 83.19 237 ALA A O 1
ATOM 1831 N N . PRO A 1 238 ? -25.398 -28.926 34.087 1.00 77.94 238 PRO A N 1
ATOM 1832 C CA . PRO A 1 238 ? -24.632 -28.967 35.324 1.00 77.94 238 PRO A CA 1
ATOM 1833 C C . PRO A 1 238 ? -23.899 -27.640 35.541 1.00 77.94 238 PRO A C 1
ATOM 1835 O O . PRO A 1 238 ? -23.373 -27.056 34.595 1.00 77.94 238 PRO A O 1
ATOM 1838 N N . ARG A 1 239 ? -23.761 -27.200 36.800 1.00 72.94 239 ARG A N 1
ATOM 1839 C CA . ARG A 1 239 ? -23.037 -25.953 37.115 1.00 72.94 239 ARG A CA 1
ATOM 1840 C C . ARG A 1 239 ? -21.625 -25.915 36.519 1.00 72.94 239 ARG A C 1
ATOM 1842 O O . ARG A 1 239 ? -21.219 -24.882 36.015 1.00 72.94 239 ARG A O 1
ATOM 1849 N N . ALA A 1 240 ? -20.899 -27.033 36.512 1.00 68.12 240 ALA A N 1
ATOM 1850 C CA . ALA A 1 240 ? -19.548 -27.111 35.944 1.00 68.12 240 ALA A CA 1
ATOM 1851 C C . ALA A 1 240 ? -19.475 -26.784 34.434 1.00 68.12 240 ALA A C 1
ATOM 1853 O O . ALA A 1 240 ? -18.426 -26.371 33.943 1.00 68.12 240 ALA A O 1
ATOM 1854 N N . THR A 1 241 ? -20.576 -26.928 33.690 1.00 76.88 241 THR A N 1
ATOM 1855 C CA . THR A 1 241 ? -20.621 -26.641 32.248 1.00 76.88 241 THR A CA 1
ATOM 1856 C C . THR A 1 241 ? -20.546 -25.140 31.951 1.00 76.88 241 THR A C 1
ATOM 1858 O O . THR A 1 241 ? -20.070 -24.743 30.893 1.00 76.88 241 THR A O 1
ATOM 1861 N N . LEU A 1 242 ? -20.952 -24.289 32.894 1.00 78.00 242 LEU A N 1
ATOM 1862 C CA . LEU A 1 242 ? -20.963 -22.830 32.736 1.00 78.00 242 LEU A CA 1
ATOM 1863 C C . LEU A 1 242 ? -19.549 -22.214 32.713 1.00 78.00 242 LEU A C 1
ATOM 1865 O O . LEU A 1 242 ? -19.341 -21.197 32.056 1.00 78.00 242 LEU A O 1
ATOM 1869 N N . SER A 1 243 ? -18.566 -22.843 33.372 1.00 77.69 243 SER A N 1
ATOM 1870 C CA . SER A 1 243 ? -17.140 -22.481 33.273 1.00 77.69 243 SER A CA 1
ATOM 1871 C C . SER A 1 243 ? -16.367 -23.291 32.248 1.00 77.69 243 SER A C 1
ATOM 1873 O O . SER A 1 243 ? -15.183 -23.015 32.053 1.00 77.69 243 SER A O 1
ATOM 1875 N N . SER A 1 244 ? -16.977 -24.313 31.645 1.00 80.56 244 SER A N 1
ATOM 1876 C CA . SER A 1 244 ? -16.253 -25.231 30.772 1.00 80.56 244 SER A CA 1
ATOM 1877 C C . SER A 1 244 ? -15.774 -24.473 29.536 1.00 80.56 244 SER A C 1
ATOM 1879 O O . SER A 1 244 ? -16.607 -23.963 28.792 1.00 80.56 244 SER A O 1
ATOM 1881 N N . PRO A 1 245 ? -14.455 -24.338 29.331 1.00 79.38 245 PRO A N 1
ATOM 1882 C CA . PRO A 1 245 ? -13.944 -23.662 28.157 1.00 79.38 245 PRO A CA 1
ATOM 1883 C C . PRO A 1 245 ? -14.030 -24.577 26.938 1.00 79.38 245 PRO A C 1
ATOM 1885 O O . PRO A 1 245 ? -13.669 -25.748 27.035 1.00 79.38 245 PRO A O 1
ATOM 1888 N N . CYS A 1 246 ? -14.370 -24.020 25.779 1.00 78.38 246 CYS A N 1
ATOM 1889 C CA . CYS A 1 246 ? -14.114 -24.666 24.498 1.00 78.38 246 CYS A CA 1
ATOM 1890 C C . CYS A 1 246 ? -12.842 -24.111 23.823 1.00 78.38 246 CYS A C 1
ATOM 1892 O O . CYS A 1 246 ? -11.932 -23.624 24.514 1.00 78.38 246 CYS A O 1
ATOM 1894 N N . PHE A 1 247 ? -12.725 -24.222 22.491 1.00 66.62 247 PHE A N 1
ATOM 1895 C CA . PHE A 1 247 ? -11.541 -23.808 21.723 1.00 66.62 247 PHE A CA 1
ATOM 1896 C C . PHE A 1 247 ? -11.024 -22.431 22.175 1.00 66.62 247 PHE A C 1
ATOM 1898 O O . PHE A 1 247 ? -11.811 -21.536 22.465 1.00 66.62 247 PHE A O 1
ATOM 1905 N N . ASN A 1 248 ? -9.700 -22.254 22.281 1.00 66.50 248 ASN A N 1
ATOM 1906 C CA . ASN A 1 248 ? -9.052 -21.029 22.785 1.00 66.50 248 ASN A CA 1
ATOM 1907 C C . ASN A 1 248 ? -9.409 -20.602 24.232 1.00 66.50 248 ASN A C 1
ATOM 1909 O O . ASN A 1 248 ? -9.197 -19.443 24.589 1.00 66.50 248 ASN A O 1
ATOM 1913 N N . LYS A 1 249 ? -9.915 -21.504 25.082 1.00 75.25 249 LYS A N 1
ATOM 1914 C CA . LYS A 1 249 ? -10.325 -21.219 26.473 1.00 75.25 249 LYS A CA 1
ATOM 1915 C C . LYS A 1 249 ? -11.565 -20.316 26.607 1.00 75.25 249 LYS A C 1
ATOM 1917 O O . LYS A 1 249 ? -11.682 -19.561 27.576 1.00 75.25 249 LYS A O 1
ATOM 1922 N N . TRP A 1 250 ? -12.476 -20.372 25.639 1.00 82.25 250 TRP A N 1
ATOM 1923 C CA . TRP A 1 250 ? -13.690 -19.552 25.623 1.00 82.25 250 TRP A CA 1
ATOM 1924 C C . TRP A 1 250 ? -14.825 -20.232 26.385 1.00 82.25 250 TRP A C 1
ATOM 1926 O O . TRP A 1 250 ? -15.228 -21.329 26.026 1.00 82.25 250 TRP A O 1
ATOM 1936 N N . THR A 1 251 ? -15.338 -19.579 27.427 1.00 87.50 251 THR A N 1
ATOM 1937 C CA . THR A 1 251 ? -16.545 -20.009 28.151 1.00 87.50 251 THR A CA 1
ATOM 1938 C C . THR A 1 251 ? -17.808 -19.548 27.410 1.00 87.50 251 THR A C 1
ATOM 1940 O O . THR A 1 251 ? -17.718 -18.638 26.576 1.00 87.50 251 THR A O 1
ATOM 1943 N N . PRO A 1 252 ? -19.004 -20.081 27.732 1.00 88.44 252 PRO A N 1
ATOM 1944 C CA . PRO A 1 252 ? -20.260 -19.590 27.161 1.00 88.44 252 PRO A CA 1
ATOM 1945 C C . PRO A 1 252 ? -20.445 -18.076 27.343 1.00 88.44 252 PRO A C 1
ATOM 1947 O O . PRO A 1 252 ? -20.865 -17.393 26.411 1.00 88.44 252 PRO A O 1
ATOM 1950 N N . LEU A 1 253 ? -20.039 -17.534 28.500 1.00 88.38 253 LEU A N 1
ATOM 1951 C CA . LEU A 1 253 ? -20.041 -16.092 28.767 1.00 88.38 253 LEU A CA 1
ATOM 1952 C C . LEU A 1 253 ? -19.129 -15.330 27.797 1.00 88.38 253 LEU A C 1
ATOM 1954 O O . LEU A 1 253 ? -19.575 -14.387 27.151 1.00 88.38 253 LEU A O 1
ATOM 1958 N N . LYS A 1 254 ? -17.874 -15.764 27.627 1.00 86.69 254 LYS A N 1
ATOM 1959 C CA . LYS A 1 254 ? -16.927 -15.115 26.703 1.00 86.69 254 LYS A CA 1
ATOM 1960 C C . LYS A 1 254 ? -17.428 -15.138 25.264 1.00 86.69 254 LYS A C 1
ATOM 1962 O O . LYS A 1 254 ? -17.241 -14.165 24.539 1.00 86.69 254 LYS A O 1
ATOM 1967 N N . ILE A 1 255 ? -18.083 -16.222 24.855 1.00 86.31 255 ILE A N 1
ATOM 1968 C CA . ILE A 1 255 ? -18.696 -16.330 23.530 1.00 86.31 255 ILE A CA 1
ATOM 1969 C C . ILE A 1 255 ? -19.844 -15.331 23.379 1.00 86.31 255 ILE A C 1
ATOM 1971 O O . ILE A 1 255 ? -19.826 -14.570 22.415 1.00 86.31 255 ILE A O 1
ATOM 1975 N N . ALA A 1 256 ? -20.776 -15.259 24.337 1.00 89.25 256 ALA A N 1
ATOM 1976 C CA . ALA A 1 256 ? -21.840 -14.251 24.316 1.00 89.25 256 ALA A CA 1
ATOM 1977 C C . ALA A 1 256 ? -21.275 -12.821 24.242 1.00 89.25 256 ALA A C 1
ATOM 1979 O O . ALA A 1 256 ? -21.807 -11.982 23.518 1.00 89.25 256 ALA A O 1
ATOM 1980 N N . ILE A 1 257 ? -20.157 -12.555 24.929 1.00 86.50 257 ILE A N 1
ATOM 1981 C CA . ILE A 1 257 ? -19.476 -11.256 24.896 1.00 86.50 257 ILE A CA 1
ATOM 1982 C C . ILE A 1 257 ? -18.874 -10.954 23.523 1.00 86.50 257 ILE A C 1
ATOM 1984 O O . ILE A 1 257 ? -19.107 -9.874 22.986 1.00 86.50 257 ILE A O 1
ATOM 1988 N N . ARG A 1 258 ? -18.119 -11.889 22.933 1.00 82.31 258 ARG A N 1
ATOM 1989 C CA . ARG A 1 258 ? -17.518 -11.708 21.595 1.00 82.31 258 ARG A CA 1
ATOM 1990 C C . ARG A 1 258 ? -18.558 -11.462 20.524 1.00 82.31 258 ARG A C 1
ATOM 1992 O O . ARG A 1 258 ? -18.327 -10.679 19.617 1.00 82.31 258 ARG A O 1
ATOM 1999 N N . PHE A 1 259 ? -19.678 -12.154 20.632 1.00 82.12 259 PHE A N 1
ATOM 2000 C CA . PHE A 1 259 ? -20.781 -12.038 19.700 1.00 82.12 259 PHE A CA 1
ATOM 2001 C C . PHE A 1 259 ? -21.728 -10.874 20.043 1.00 82.12 259 PHE A C 1
ATOM 2003 O O . PHE A 1 259 ? -22.720 -10.680 19.352 1.00 82.12 259 PHE A O 1
ATOM 2010 N N . ASN A 1 260 ? -21.397 -10.064 21.056 1.00 85.06 260 ASN A N 1
ATOM 2011 C CA . ASN A 1 260 ? -22.154 -8.889 21.488 1.00 85.06 260 ASN A CA 1
ATOM 2012 C C . ASN A 1 260 ? -23.644 -9.194 21.751 1.00 85.06 260 ASN A C 1
ATOM 2014 O O . ASN A 1 260 ? -24.524 -8.544 21.193 1.00 85.06 260 ASN A O 1
ATOM 2018 N N . GLN A 1 261 ? -23.912 -10.193 22.600 1.00 88.38 261 GLN A N 1
ATOM 2019 C CA . GLN A 1 261 ? -25.257 -10.663 22.959 1.00 88.38 261 GLN A CA 1
ATOM 2020 C C . GLN A 1 261 ? -25.632 -10.254 24.400 1.00 88.38 261 GLN A C 1
ATOM 2022 O O . GLN A 1 261 ? -25.461 -11.058 25.324 1.00 88.38 261 GLN A O 1
ATOM 2027 N N . PRO A 1 262 ? -26.110 -9.018 24.646 1.00 86.19 262 PRO A N 1
ATOM 2028 C CA . PRO A 1 262 ? -26.276 -8.492 26.001 1.00 86.19 262 PRO A CA 1
ATOM 2029 C C . PRO A 1 262 ? -27.321 -9.246 26.836 1.00 86.19 262 PRO A C 1
ATOM 2031 O O . PRO A 1 262 ? -27.083 -9.502 28.016 1.00 86.19 262 PRO A O 1
ATOM 2034 N N . GLU A 1 263 ? -28.440 -9.677 26.252 1.00 88.31 263 GLU A N 1
ATOM 2035 C CA . GLU A 1 263 ? -29.475 -10.439 26.963 1.00 88.31 263 GLU A CA 1
ATOM 2036 C C . GLU A 1 263 ? -28.984 -11.837 27.343 1.00 88.31 263 GLU A C 1
ATOM 2038 O O . GLU A 1 263 ? -29.269 -12.324 28.438 1.00 88.31 263 GLU A O 1
ATOM 2043 N N . ALA A 1 264 ? -28.217 -12.480 26.457 1.00 89.69 264 ALA A N 1
ATOM 2044 C CA . ALA A 1 264 ? -27.605 -13.772 26.742 1.00 89.69 264 ALA A CA 1
ATOM 2045 C C . ALA A 1 264 ? -26.559 -13.659 27.853 1.00 89.69 264 ALA A C 1
ATOM 2047 O O . ALA A 1 264 ? -26.508 -14.522 28.729 1.00 89.69 264 ALA A O 1
ATOM 2048 N N . VAL A 1 265 ? -25.763 -12.582 27.851 1.00 89.62 265 VAL A N 1
ATOM 2049 C CA . VAL A 1 265 ? -24.841 -12.269 28.947 1.00 89.62 265 VAL A CA 1
ATOM 2050 C C . VAL A 1 265 ? -25.614 -12.098 30.252 1.00 89.62 265 VAL A C 1
ATOM 2052 O O . VAL A 1 265 ? -25.308 -12.802 31.207 1.00 89.62 265 VAL A O 1
ATOM 2055 N N . GLY A 1 266 ? -26.648 -11.255 30.295 1.00 87.75 266 GLY A N 1
ATOM 2056 C CA . GLY A 1 266 ? -27.450 -11.048 31.507 1.00 87.75 266 GLY A CA 1
ATOM 2057 C C . GLY A 1 266 ? -28.044 -12.346 32.065 1.00 87.75 266 GLY A C 1
ATOM 2058 O O . GLY A 1 266 ? -27.973 -12.603 33.265 1.00 87.75 266 GLY A O 1
ATOM 2059 N N . GLU A 1 267 ? -28.563 -13.212 31.195 1.00 89.44 267 GLU A N 1
ATOM 2060 C CA . GLU A 1 267 ? -29.101 -14.509 31.609 1.00 89.44 267 GLU A CA 1
ATOM 2061 C C . GLU A 1 267 ? -28.019 -15.461 32.136 1.00 89.44 267 GLU A C 1
ATOM 2063 O O . GLU A 1 267 ? -28.222 -16.134 33.147 1.00 89.44 267 GLU A O 1
ATOM 2068 N N . LEU A 1 268 ? -26.851 -15.502 31.488 1.00 88.81 268 LEU A N 1
ATOM 2069 C CA . LEU A 1 268 ? -25.714 -16.286 31.965 1.00 88.81 268 LEU A CA 1
ATOM 2070 C C . LEU A 1 268 ? -25.250 -15.800 33.339 1.00 88.81 268 LEU A C 1
ATOM 2072 O O . LEU A 1 268 ? -25.011 -16.633 34.207 1.00 88.81 268 LEU A O 1
ATOM 2076 N N . LEU A 1 269 ? -25.198 -14.485 33.566 1.00 85.62 269 LEU A N 1
ATOM 2077 C CA . LEU A 1 269 ? -24.808 -13.896 34.851 1.00 85.62 269 LEU A CA 1
ATOM 2078 C C . LEU A 1 269 ? -25.799 -14.209 35.980 1.00 85.62 269 LEU A C 1
ATOM 2080 O O . LEU A 1 269 ? -25.381 -14.484 37.104 1.00 85.62 269 LEU A O 1
ATOM 2084 N N . ASN A 1 270 ? -27.102 -14.266 35.686 1.00 84.81 270 ASN A N 1
ATOM 2085 C CA . ASN A 1 270 ? -28.117 -14.680 36.666 1.00 84.81 270 ASN A CA 1
ATOM 2086 C C . ASN A 1 270 ? -27.894 -16.115 37.178 1.00 84.81 270 ASN A C 1
ATOM 2088 O O . ASN A 1 270 ? -28.243 -16.436 38.314 1.00 84.81 270 ASN A O 1
ATOM 2092 N N . HIS A 1 271 ? -27.319 -16.983 36.343 1.00 79.69 271 HIS A N 1
ATOM 2093 C CA . HIS A 1 271 ? -27.012 -18.374 36.680 1.00 79.69 271 HIS A CA 1
ATOM 2094 C C . HIS A 1 271 ? -25.548 -18.593 37.111 1.00 79.69 271 HIS A C 1
ATOM 2096 O O . HIS A 1 271 ? -25.244 -19.612 37.740 1.00 79.69 271 HIS A O 1
ATOM 2102 N N . TRP A 1 272 ? -24.650 -17.657 36.788 1.00 69.81 272 TRP A N 1
ATOM 2103 C CA . TRP A 1 272 ? -23.204 -17.737 36.982 1.00 69.81 272 TRP A CA 1
ATOM 2104 C C . TRP A 1 272 ? -22.623 -16.393 37.456 1.00 69.81 272 TRP A C 1
ATOM 2106 O O . TRP A 1 272 ? -22.427 -15.474 36.670 1.00 69.81 272 TRP A O 1
ATOM 2116 N N . GLN A 1 273 ? -22.286 -16.299 38.744 1.00 61.78 273 GLN A N 1
ATOM 2117 C CA . GLN A 1 273 ? -21.901 -15.040 39.406 1.00 61.78 273 GLN A CA 1
ATOM 2118 C C . GLN A 1 273 ? -20.442 -14.588 39.205 1.00 61.78 273 GLN A C 1
ATOM 2120 O O . GLN A 1 273 ? -20.063 -13.542 39.717 1.00 61.78 273 GLN A O 1
ATOM 2125 N N . TYR A 1 274 ? -19.601 -15.328 38.474 1.00 72.19 274 TYR A N 1
ATOM 2126 C CA . TYR A 1 274 ? -18.188 -14.953 38.350 1.00 72.19 274 TYR A CA 1
ATOM 2127 C C . TYR A 1 274 ? -17.891 -14.247 37.025 1.00 72.19 274 TYR A C 1
ATOM 2129 O O . TYR A 1 274 ? -17.748 -14.905 35.992 1.00 72.19 274 TYR A O 1
ATOM 2137 N N . VAL A 1 275 ? -17.775 -12.919 37.090 1.00 79.75 275 VAL A N 1
ATOM 2138 C CA . VAL A 1 275 ? -17.216 -12.058 36.036 1.00 79.75 275 VAL A CA 1
ATOM 2139 C C . VAL A 1 275 ? -15.804 -11.665 36.433 1.00 79.75 275 VAL A C 1
ATOM 2141 O O . VAL A 1 275 ? -15.571 -11.254 37.573 1.00 79.75 275 VAL A O 1
ATOM 2144 N N . ASP A 1 276 ? -14.864 -11.758 35.497 1.00 79.06 276 ASP A N 1
ATOM 2145 C CA . ASP A 1 276 ? -13.513 -11.245 35.692 1.00 79.06 276 ASP A CA 1
ATOM 2146 C C . ASP A 1 276 ? -13.207 -10.039 34.786 1.00 79.06 276 ASP A C 1
ATOM 2148 O O . ASP A 1 276 ? -13.967 -9.642 33.899 1.00 79.06 276 ASP A O 1
ATOM 2152 N N . LEU A 1 277 ? -12.052 -9.414 35.007 1.00 76.31 277 LEU A N 1
ATOM 2153 C CA . LEU A 1 277 ? -11.612 -8.288 34.182 1.00 76.31 277 LEU A CA 1
ATOM 2154 C C . LEU A 1 277 ? -11.326 -8.655 32.729 1.00 76.31 277 LEU A C 1
ATOM 2156 O O . LEU A 1 277 ? -11.349 -7.773 31.872 1.00 76.31 277 LEU A O 1
ATOM 2160 N N . GLN A 1 278 ? -10.984 -9.909 32.432 1.00 79.12 278 GLN A N 1
ATOM 2161 C CA . GLN A 1 278 ? -10.770 -10.334 31.052 1.00 79.12 278 GLN A CA 1
ATOM 2162 C C . GLN A 1 278 ? -12.086 -10.320 30.283 1.00 79.12 278 GLN A C 1
ATOM 2164 O O . GLN A 1 278 ? -12.064 -9.974 29.107 1.00 79.12 278 GLN A O 1
ATOM 2169 N N . ASP A 1 279 ? -13.211 -10.601 30.937 1.00 83.31 279 ASP A N 1
ATOM 2170 C CA . ASP A 1 279 ? -14.545 -10.493 30.342 1.00 83.31 279 ASP A CA 1
ATOM 2171 C C . ASP A 1 279 ? -14.887 -9.034 29.998 1.00 83.31 279 ASP A C 1
ATOM 2173 O O . ASP A 1 279 ? -15.301 -8.743 28.874 1.00 83.31 279 ASP A O 1
ATOM 2177 N N . VAL A 1 280 ? -14.603 -8.087 30.903 1.00 81.88 280 VAL A N 1
ATOM 2178 C CA . VAL A 1 280 ? -14.758 -6.642 30.626 1.00 81.88 280 VAL A CA 1
ATOM 2179 C C . VAL A 1 280 ? -13.853 -6.207 29.467 1.00 81.88 280 VAL A C 1
ATOM 2181 O O . VAL A 1 280 ? -14.297 -5.523 28.546 1.00 81.88 280 VAL A O 1
ATOM 2184 N N . ARG A 1 281 ? -12.586 -6.645 29.451 1.00 77.12 281 ARG A N 1
ATOM 2185 C CA . ARG A 1 281 ? -11.640 -6.357 28.353 1.00 77.12 281 ARG A CA 1
ATOM 2186 C C . ARG A 1 281 ? -12.115 -6.918 27.021 1.00 77.12 281 ARG A C 1
ATOM 2188 O O . ARG A 1 281 ? -11.908 -6.300 25.979 1.00 77.12 281 ARG A O 1
ATOM 2195 N N . LEU A 1 282 ? -12.725 -8.095 27.053 1.00 80.06 282 LEU A N 1
ATOM 2196 C CA . LEU A 1 282 ? -13.269 -8.747 25.879 1.00 80.06 282 LEU A CA 1
ATOM 2197 C C . LEU A 1 282 ? -14.456 -7.965 25.318 1.00 80.06 282 LEU A C 1
ATOM 2199 O O . LEU A 1 282 ? -14.523 -7.779 24.106 1.00 80.06 282 LEU A O 1
ATOM 2203 N N . ALA A 1 283 ? -15.322 -7.442 26.188 1.00 83.94 283 ALA A N 1
ATOM 2204 C CA . ALA A 1 283 ? -16.429 -6.578 25.796 1.00 83.94 283 ALA A CA 1
ATOM 2205 C C . ALA A 1 283 ? -15.945 -5.249 25.203 1.00 83.94 283 ALA A C 1
ATOM 2207 O O . ALA A 1 283 ? -16.483 -4.811 24.194 1.00 83.94 283 ALA A O 1
ATOM 2208 N N . VAL A 1 284 ? -14.871 -4.656 25.737 1.00 78.38 284 VAL A N 1
ATOM 2209 C CA . VAL A 1 284 ? -14.249 -3.461 25.132 1.00 78.38 284 VAL A CA 1
ATOM 2210 C C . VAL A 1 284 ? -13.631 -3.765 23.758 1.00 78.38 284 VAL A C 1
ATOM 2212 O O . VAL A 1 284 ? -13.540 -2.882 22.908 1.00 78.38 284 VAL A O 1
ATOM 2215 N N . LYS A 1 285 ? -13.186 -5.005 23.523 1.00 75.44 285 LYS A N 1
ATOM 2216 C CA . LYS A 1 285 ? -12.517 -5.401 22.276 1.00 75.44 285 LYS A CA 1
ATOM 2217 C C . LYS A 1 285 ? -13.463 -5.863 21.162 1.00 75.44 285 LYS A C 1
ATOM 2219 O O . LYS A 1 285 ? -13.145 -5.628 20.004 1.00 75.44 285 LYS A O 1
ATOM 2224 N N . TYR A 1 286 ? -14.516 -6.601 21.498 1.00 73.06 286 TYR A N 1
ATOM 2225 C CA . TYR A 1 286 ? -15.404 -7.260 20.530 1.00 73.06 286 TYR A CA 1
ATOM 2226 C C . TYR A 1 286 ? -16.885 -6.924 20.750 1.00 73.06 286 TYR A C 1
ATOM 2228 O O . TYR A 1 286 ? -17.727 -7.314 19.952 1.00 73.06 286 TYR A O 1
ATOM 2236 N N . GLY A 1 287 ? -17.221 -6.258 21.853 1.00 73.00 287 GLY A N 1
ATOM 2237 C CA . GLY A 1 287 ? -18.593 -5.948 22.229 1.00 73.00 287 GLY A CA 1
ATOM 2238 C C . GLY A 1 287 ? -18.951 -4.478 22.021 1.00 73.00 287 GLY A C 1
ATOM 2239 O O . GLY A 1 287 ? -18.378 -3.761 21.195 1.00 73.00 287 GLY A O 1
ATOM 2240 N N . SER A 1 288 ? -19.931 -4.045 22.808 1.00 80.81 288 SER A N 1
ATOM 2241 C CA . SER A 1 288 ? -20.410 -2.668 22.901 1.00 80.81 288 SER A CA 1
ATOM 2242 C C . SER A 1 288 ? -19.975 -2.010 24.211 1.00 80.81 288 SER A C 1
ATOM 2244 O O . SER A 1 288 ? -19.708 -2.688 25.211 1.00 80.81 288 SER A O 1
ATOM 2246 N N . ALA A 1 289 ? -19.953 -0.674 24.223 1.00 80.56 289 ALA A N 1
ATOM 2247 C CA . ALA A 1 289 ? -19.720 0.100 25.443 1.00 80.56 289 ALA A CA 1
ATOM 2248 C C . ALA A 1 289 ? -20.725 -0.279 26.550 1.00 80.56 289 ALA A C 1
ATOM 2250 O O . ALA A 1 289 ? -20.338 -0.493 27.699 1.00 80.56 289 ALA A O 1
ATOM 2251 N N . THR A 1 290 ? -21.990 -0.481 26.177 1.00 84.56 290 THR A N 1
ATOM 2252 C CA . THR A 1 290 ? -23.067 -0.920 27.072 1.00 84.56 290 THR A CA 1
ATOM 2253 C C . THR A 1 290 ? -22.769 -2.254 27.732 1.00 84.56 290 THR A C 1
ATOM 2255 O O . THR A 1 290 ? -22.900 -2.398 28.949 1.00 84.56 290 THR A O 1
ATOM 2258 N N . LEU A 1 291 ? -22.314 -3.236 26.954 1.00 86.50 291 LEU A N 1
ATOM 2259 C CA . LEU A 1 291 ? -21.987 -4.550 27.489 1.00 86.50 291 LEU A CA 1
ATOM 2260 C C . LEU A 1 291 ? -20.799 -4.490 28.454 1.00 86.50 291 LEU A C 1
ATOM 2262 O O . LEU A 1 291 ? -20.827 -5.112 29.517 1.00 86.50 291 LEU A O 1
ATOM 2266 N N . ALA A 1 292 ? -19.773 -3.709 28.111 1.00 86.00 292 ALA A N 1
ATOM 2267 C CA . ALA A 1 292 ? -18.627 -3.493 28.986 1.00 86.00 292 ALA A CA 1
ATOM 2268 C C . ALA A 1 292 ? -19.037 -2.835 30.315 1.00 86.00 292 ALA A C 1
ATOM 2270 O O . ALA A 1 292 ? -18.544 -3.251 31.365 1.00 86.00 292 ALA A O 1
ATOM 2271 N N . ARG A 1 293 ? -19.976 -1.875 30.294 1.00 85.25 293 ARG A N 1
ATOM 2272 C CA . ARG A 1 293 ? -20.552 -1.277 31.509 1.00 85.25 293 ARG A CA 1
ATOM 2273 C C . ARG A 1 293 ? -21.239 -2.324 32.382 1.00 85.25 293 ARG A C 1
ATOM 2275 O O . ARG A 1 293 ? -20.900 -2.441 33.555 1.00 85.25 293 ARG A O 1
ATOM 2282 N N . VAL A 1 294 ? -22.159 -3.105 31.810 1.00 85.12 294 VAL A N 1
ATOM 2283 C CA . VAL A 1 294 ? -22.925 -4.130 32.546 1.00 85.12 294 VAL A CA 1
ATOM 2284 C C . VAL A 1 294 ? -21.998 -5.138 33.230 1.00 85.12 294 VAL A C 1
ATOM 2286 O O . VAL A 1 294 ? -22.184 -5.464 34.405 1.00 85.12 294 VAL A O 1
ATOM 2289 N N . LEU A 1 295 ? -20.966 -5.604 32.524 1.00 86.56 295 LEU A N 1
ATOM 2290 C CA . LEU A 1 295 ? -19.982 -6.531 33.085 1.00 86.56 295 LEU A CA 1
ATOM 2291 C C . LEU A 1 295 ? -19.152 -5.889 34.197 1.00 86.56 295 LEU A C 1
ATOM 2293 O O . LEU A 1 295 ? -18.925 -6.518 35.226 1.00 86.56 295 LEU A O 1
ATOM 2297 N N . TYR A 1 296 ? -18.728 -4.637 34.018 1.00 83.31 296 TYR A N 1
ATOM 2298 C CA . TYR A 1 296 ? -17.967 -3.911 35.033 1.00 83.31 296 TYR A CA 1
ATOM 2299 C C . TYR A 1 296 ? -18.779 -3.668 36.315 1.00 83.31 296 TYR A C 1
ATOM 2301 O O . TYR A 1 296 ? -18.261 -3.788 37.429 1.00 83.31 296 TYR A O 1
ATOM 2309 N N . ASP A 1 297 ? -20.069 -3.363 36.183 1.00 83.62 297 ASP A N 1
ATOM 2310 C CA . ASP A 1 297 ? -20.962 -3.205 37.331 1.00 83.62 297 ASP A CA 1
ATOM 2311 C C . ASP A 1 297 ? -21.140 -4.519 38.097 1.00 83.62 297 ASP A C 1
ATOM 2313 O O . ASP A 1 297 ? -21.168 -4.494 39.329 1.00 83.62 297 ASP A O 1
ATOM 2317 N N . SER A 1 298 ? -21.120 -5.644 37.380 1.00 83.12 298 SER A N 1
ATOM 2318 C CA . SER A 1 298 ? -21.264 -7.005 37.914 1.00 83.12 298 SER A CA 1
ATOM 2319 C C . SER A 1 298 ? -19.988 -7.591 38.549 1.00 83.12 298 SER A C 1
ATOM 2321 O O . SER A 1 298 ? -20.033 -8.704 39.064 1.00 83.12 298 SER A O 1
ATOM 2323 N N . LEU A 1 299 ? -18.847 -6.886 38.527 1.00 81.56 299 LEU A N 1
ATOM 2324 C CA . LEU A 1 299 ? -17.617 -7.345 39.190 1.00 81.56 299 LEU A CA 1
ATOM 2325 C C . LEU A 1 299 ? -17.777 -7.353 40.721 1.00 81.56 299 LEU A C 1
ATOM 2327 O O . LEU A 1 299 ? -18.031 -6.307 41.321 1.00 81.56 299 LEU A O 1
ATOM 2331 N N . GLU A 1 300 ? -17.548 -8.512 41.345 1.00 69.94 300 GLU A N 1
ATOM 2332 C CA . GLU A 1 300 ? -17.520 -8.679 42.811 1.00 69.94 300 GLU A CA 1
ATOM 2333 C C . GLU A 1 300 ? -16.166 -8.293 43.444 1.00 69.94 300 GLU A C 1
ATOM 2335 O O . GLU A 1 300 ? -16.089 -8.063 44.649 1.00 69.94 300 GLU A O 1
ATOM 2340 N N . GLN A 1 301 ? -15.090 -8.229 42.648 1.00 66.50 301 GLN A N 1
ATOM 2341 C CA . GLN A 1 301 ? -13.742 -7.866 43.111 1.00 66.50 301 GLN A CA 1
ATOM 2342 C C . GLN A 1 301 ? -13.615 -6.361 43.395 1.00 66.50 301 GLN A C 1
ATOM 2344 O O . GLN A 1 301 ? -14.323 -5.546 42.802 1.00 66.50 301 GLN A O 1
ATOM 2349 N N . GLU A 1 302 ? -12.671 -5.992 44.269 1.00 61.00 302 GLU A N 1
ATOM 2350 C CA . GLU A 1 302 ? -12.340 -4.592 44.561 1.00 61.00 302 GLU A CA 1
ATOM 2351 C C . GLU A 1 302 ? -11.986 -3.840 43.268 1.00 61.00 302 GLU A C 1
ATOM 2353 O O . GLU A 1 302 ? -11.052 -4.191 42.548 1.00 61.00 302 GLU A O 1
ATOM 2358 N N . LYS A 1 303 ? -12.776 -2.807 42.956 1.00 66.38 303 LYS A N 1
ATOM 2359 C CA . LYS A 1 303 ? -12.723 -2.067 41.684 1.00 66.38 303 LYS A CA 1
ATOM 2360 C C . LYS A 1 303 ? -11.584 -1.037 41.629 1.00 66.38 303 LYS A C 1
ATOM 2362 O O . LYS A 1 303 ? -11.331 -0.480 40.561 1.00 66.38 303 LYS A O 1
ATOM 2367 N N . ASP A 1 304 ? -10.905 -0.808 42.752 1.00 53.00 304 ASP A N 1
ATOM 2368 C CA . ASP A 1 304 ? -9.989 0.319 42.959 1.00 53.00 304 ASP A CA 1
ATOM 2369 C C . ASP A 1 304 ? -8.576 0.107 42.369 1.00 53.00 304 ASP A C 1
ATOM 2371 O O . ASP A 1 304 ? -7.917 1.088 42.024 1.00 53.00 304 ASP A O 1
ATOM 2375 N N . ASP A 1 305 ? -8.149 -1.142 42.123 1.00 48.41 305 ASP A N 1
ATOM 2376 C CA . ASP A 1 305 ? -6.804 -1.475 41.601 1.00 48.41 305 ASP A CA 1
ATOM 2377 C C . ASP A 1 305 ? -6.768 -1.844 40.099 1.00 48.41 305 ASP A C 1
ATOM 2379 O O . ASP A 1 305 ? -5.734 -2.236 39.551 1.00 48.41 305 ASP A O 1
ATOM 2383 N N . LEU A 1 306 ? -7.894 -1.730 39.387 1.00 52.56 306 LEU A N 1
ATOM 2384 C CA . LEU A 1 306 ? -8.104 -2.406 38.097 1.00 52.56 306 LEU A CA 1
ATOM 2385 C C . LEU A 1 306 ? -7.963 -1.504 36.861 1.00 52.56 306 LEU A C 1
ATOM 2387 O O . LEU A 1 306 ? -8.523 -1.820 35.808 1.00 52.56 306 LEU A O 1
ATOM 2391 N N . ALA A 1 307 ? -7.212 -0.401 36.966 1.00 50.69 307 ALA A N 1
ATOM 2392 C CA . ALA A 1 307 ? -6.981 0.535 35.863 1.00 50.69 307 ALA A CA 1
ATOM 2393 C C . ALA A 1 307 ? -6.445 -0.199 34.618 1.00 50.69 307 ALA A C 1
ATOM 2395 O O . ALA A 1 307 ? -5.294 -0.643 34.559 1.00 50.69 307 ALA A O 1
ATOM 2396 N N . PHE A 1 308 ? -7.303 -0.351 33.610 1.00 56.53 308 PHE A N 1
ATOM 2397 C CA . PHE A 1 308 ? -6.956 -0.981 32.346 1.00 56.53 308 PHE A CA 1
ATOM 2398 C C . PHE A 1 308 ? -6.521 0.089 31.348 1.00 56.53 308 PHE A C 1
ATOM 2400 O O . PHE A 1 308 ? -7.275 0.982 30.969 1.00 56.53 308 PHE A O 1
ATOM 2407 N N . TYR A 1 309 ? -5.282 -0.043 30.883 1.00 54.97 309 TYR A N 1
ATOM 2408 C CA . TYR A 1 309 ? -4.768 0.692 29.738 1.00 54.97 309 TYR A CA 1
ATOM 2409 C C . TYR A 1 309 ? -4.772 -0.268 28.545 1.00 54.97 309 TYR A C 1
ATOM 2411 O O . TYR A 1 309 ? -3.847 -1.083 28.434 1.00 54.97 309 TYR A O 1
ATOM 2419 N N . PRO A 1 310 ? -5.791 -0.245 27.661 1.00 53.69 310 PRO A N 1
ATOM 2420 C CA . PRO A 1 310 ? -5.688 -0.971 26.404 1.00 53.69 310 PRO A CA 1
ATOM 2421 C C . PRO A 1 310 ? -4.433 -0.461 25.696 1.00 53.69 310 PRO A C 1
ATOM 2423 O O . PRO A 1 310 ? -4.341 0.726 25.385 1.00 53.69 310 PRO A O 1
ATOM 2426 N N . ARG A 1 311 ? -3.436 -1.335 25.482 1.00 46.50 311 ARG A N 1
ATOM 2427 C CA . ARG A 1 311 ? -2.288 -0.980 24.638 1.00 46.50 311 ARG A CA 1
ATOM 2428 C C . ARG A 1 311 ? -2.842 -0.527 23.292 1.00 46.50 311 ARG A C 1
ATOM 2430 O O . ARG A 1 311 ? -3.675 -1.225 22.706 1.00 46.50 311 ARG A O 1
ATOM 2437 N N . GLU A 1 312 ? -2.412 0.654 22.863 1.00 44.34 312 GLU A N 1
ATOM 2438 C CA . GLU A 1 312 ? -2.853 1.295 21.630 1.00 44.34 312 GLU A CA 1
ATOM 2439 C C . GLU A 1 312 ? -2.818 0.289 20.465 1.00 44.34 312 GLU A C 1
ATOM 2441 O O . GLU A 1 312 ? -1.800 -0.360 20.229 1.00 44.34 312 GLU A O 1
ATOM 2446 N N . GLY A 1 313 ? -3.954 0.117 19.777 1.00 43.38 313 GLY A N 1
ATOM 2447 C CA . GLY A 1 313 ? -4.030 -0.603 18.499 1.00 43.38 313 GLY A CA 1
ATOM 2448 C C . GLY A 1 313 ? -4.932 -1.843 18.417 1.00 43.38 313 GLY A C 1
ATOM 2449 O O . GLY A 1 313 ? -5.255 -2.233 17.303 1.00 43.38 313 GLY A O 1
ATOM 2450 N N . ASN A 1 314 ? -5.382 -2.451 19.527 1.00 46.25 314 ASN A N 1
ATOM 2451 C CA . ASN A 1 314 ? -6.073 -3.763 19.471 1.00 46.25 314 ASN A CA 1
ATOM 2452 C C . ASN A 1 314 ? -7.537 -3.806 19.950 1.00 46.25 314 ASN A C 1
ATOM 2454 O O . ASN A 1 314 ? -8.154 -4.866 19.846 1.00 46.25 314 ASN A O 1
ATOM 2458 N N . ALA A 1 315 ? -8.080 -2.720 20.502 1.00 53.81 315 ALA A N 1
ATOM 2459 C CA . ALA A 1 315 ? -9.475 -2.654 20.946 1.00 53.81 315 ALA A CA 1
ATOM 2460 C C . ALA A 1 315 ? -10.278 -1.753 20.002 1.00 53.81 315 ALA A C 1
ATOM 2462 O O . ALA A 1 315 ? -9.907 -0.592 19.815 1.00 53.81 315 ALA A O 1
ATOM 2463 N N . VAL A 1 316 ? -11.346 -2.302 19.425 1.00 56.69 316 VAL A N 1
ATOM 2464 C CA . VAL A 1 316 ? -12.306 -1.609 18.561 1.00 56.69 316 VAL A CA 1
ATOM 2465 C C . VAL A 1 316 ? -13.680 -1.905 19.148 1.00 56.69 316 VAL A C 1
ATOM 2467 O O . VAL A 1 316 ? -14.078 -3.062 19.203 1.00 56.69 316 VAL A O 1
ATOM 2470 N N . LEU A 1 317 ? -14.388 -0.890 19.637 1.00 62.41 317 LEU A N 1
ATOM 2471 C CA . LEU A 1 317 ? -15.784 -1.087 20.024 1.00 62.41 317 LEU A CA 1
ATOM 2472 C C . LEU A 1 317 ? -16.622 -1.153 18.749 1.00 62.41 317 LEU A C 1
ATOM 2474 O O . LEU A 1 317 ? -16.489 -0.295 17.889 1.00 62.41 317 LEU A O 1
ATOM 2478 N N . ILE A 1 318 ? -17.463 -2.175 18.609 1.00 58.00 318 ILE A N 1
ATOM 2479 C CA . ILE A 1 318 ? -18.299 -2.348 17.407 1.00 58.00 318 ILE A CA 1
ATOM 2480 C C . ILE A 1 318 ? -19.504 -1.397 17.454 1.00 58.00 318 ILE A C 1
ATOM 2482 O O . ILE A 1 318 ? -20.029 -0.994 16.420 1.00 58.00 318 ILE A O 1
ATOM 2486 N N . ASN A 1 319 ? -19.930 -1.024 18.663 1.00 63.69 319 ASN A N 1
ATOM 2487 C CA . ASN A 1 319 ? -20.999 -0.066 18.893 1.00 63.69 319 ASN A CA 1
ATOM 2488 C C . ASN A 1 319 ? -20.600 0.917 19.997 1.00 63.69 319 ASN A C 1
ATOM 2490 O O . ASN A 1 319 ? -20.160 0.515 21.084 1.00 63.69 319 ASN A O 1
ATOM 2494 N N . TYR A 1 320 ? -20.759 2.198 19.692 1.00 70.81 320 TYR A N 1
ATOM 2495 C CA . TYR A 1 320 ? -20.350 3.306 20.531 1.00 70.81 320 TYR A CA 1
ATOM 2496 C C . TYR A 1 320 ? -21.606 3.947 21.111 1.00 70.81 320 TYR A C 1
ATOM 2498 O O . TYR A 1 320 ? -22.306 4.677 20.419 1.00 70.81 320 TYR A O 1
ATOM 2506 N N . ASP A 1 321 ? -21.880 3.652 22.382 1.00 80.06 321 ASP A N 1
ATOM 2507 C CA . ASP A 1 321 ? -22.805 4.451 23.178 1.00 80.06 321 ASP A CA 1
ATOM 2508 C C . ASP A 1 321 ? -21.977 5.508 23.940 1.00 80.06 321 ASP A C 1
ATOM 2510 O O . ASP A 1 321 ? -21.107 5.144 24.746 1.00 80.06 321 ASP A O 1
ATOM 2514 N N . PRO A 1 322 ? -22.180 6.804 23.656 1.00 79.94 322 PRO A N 1
ATOM 2515 C CA . PRO A 1 322 ? -21.464 7.903 24.292 1.00 79.94 322 PRO A CA 1
ATOM 2516 C C . PRO A 1 322 ? -21.599 7.923 25.819 1.00 79.94 322 PRO A C 1
ATOM 2518 O O . PRO A 1 322 ? -20.618 8.185 26.521 1.00 79.94 322 PRO A O 1
ATOM 2521 N N . GLU A 1 323 ? -22.779 7.615 26.358 1.00 83.88 323 GLU A N 1
ATOM 2522 C CA . GLU A 1 323 ? -23.022 7.622 27.802 1.00 83.88 323 GLU A CA 1
ATOM 2523 C C . GLU A 1 323 ? -22.242 6.499 28.488 1.00 83.88 323 GLU A C 1
ATOM 2525 O O . GLU A 1 323 ? -21.603 6.705 29.526 1.00 83.88 323 GLU A O 1
ATOM 2530 N N . ASP A 1 324 ? -22.227 5.317 27.878 1.00 86.25 324 ASP A N 1
ATOM 2531 C CA . ASP A 1 324 ? -21.501 4.166 28.410 1.00 86.25 324 ASP A CA 1
ATOM 2532 C C . ASP A 1 324 ? -19.988 4.337 28.299 1.00 86.25 324 ASP A C 1
ATOM 2534 O O . ASP A 1 324 ? -19.251 4.018 29.234 1.00 86.25 324 ASP A O 1
ATOM 2538 N N . LEU A 1 325 ? -19.505 4.902 27.193 1.00 84.06 325 LEU A N 1
ATOM 2539 C CA . LEU A 1 325 ? -18.105 5.297 27.058 1.00 84.06 325 LEU A CA 1
ATOM 2540 C C . LEU A 1 325 ? -17.709 6.300 28.138 1.00 84.06 325 LEU A C 1
ATOM 2542 O O . LEU A 1 325 ? -16.649 6.155 28.754 1.00 84.06 325 LEU A O 1
ATOM 2546 N N . ALA A 1 326 ? -18.570 7.283 28.404 1.00 84.81 326 ALA A N 1
ATOM 2547 C CA . ALA A 1 326 ? -18.326 8.259 29.447 1.00 84.81 326 ALA A CA 1
ATOM 2548 C C . ALA A 1 326 ? -18.248 7.613 30.830 1.00 84.81 326 ALA A C 1
ATOM 2550 O O . ALA A 1 326 ? -17.329 7.900 31.603 1.00 84.81 326 ALA A O 1
ATOM 2551 N N . TYR A 1 327 ? -19.158 6.686 31.121 1.00 85.62 327 TYR A N 1
ATOM 2552 C CA . TYR A 1 327 ? -19.143 5.900 32.347 1.00 85.62 327 TYR A CA 1
ATOM 2553 C C . TYR A 1 327 ? -17.833 5.117 32.516 1.00 85.62 327 TYR A C 1
ATOM 2555 O O . TYR A 1 327 ? -17.175 5.215 33.555 1.00 85.62 327 TYR A O 1
ATOM 2563 N N . LEU A 1 328 ? -17.418 4.381 31.483 1.00 83.56 328 LEU A N 1
ATOM 2564 C CA . LEU A 1 328 ? -16.218 3.542 31.510 1.00 83.56 328 LEU A CA 1
ATOM 2565 C C . LEU A 1 328 ? -14.935 4.361 31.683 1.00 83.56 328 LEU A C 1
ATOM 2567 O O . LEU A 1 328 ? -14.032 3.946 32.412 1.00 83.56 328 LEU A O 1
ATOM 2571 N N . VAL A 1 329 ? -14.856 5.538 31.064 1.00 84.06 329 VAL A N 1
ATOM 2572 C CA . VAL A 1 329 ? -13.725 6.455 31.248 1.00 84.06 329 VAL A CA 1
ATOM 2573 C C . VAL A 1 329 ? -13.719 7.050 32.659 1.00 84.06 329 VAL A C 1
ATOM 2575 O O . VAL A 1 329 ? -12.679 7.035 33.314 1.00 84.06 329 VAL A O 1
ATOM 2578 N N . ASN A 1 330 ? -14.869 7.494 33.178 1.00 85.06 330 ASN A N 1
ATOM 2579 C CA . ASN A 1 330 ? -14.983 8.025 34.545 1.00 85.06 330 ASN A CA 1
ATOM 2580 C C . ASN A 1 330 ? -14.582 6.994 35.612 1.00 85.06 330 ASN A C 1
ATOM 2582 O O . ASN A 1 330 ? -14.021 7.346 36.649 1.00 85.06 330 ASN A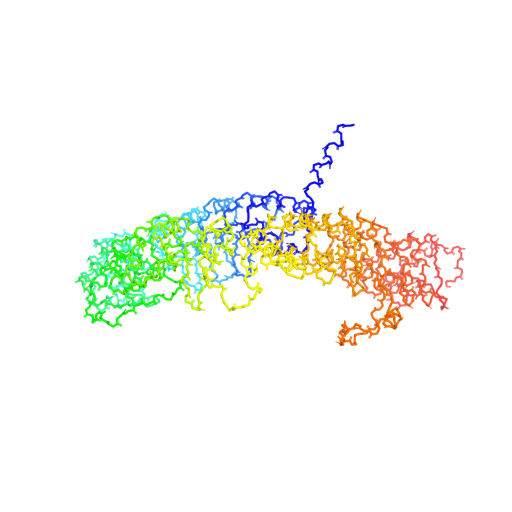 O 1
ATOM 2586 N N . ARG A 1 331 ? -14.838 5.711 35.346 1.00 81.44 331 ARG A N 1
ATOM 2587 C CA . ARG A 1 331 ? -14.435 4.579 36.191 1.00 81.44 331 ARG A CA 1
ATOM 2588 C C . ARG A 1 331 ? -13.008 4.085 35.932 1.00 81.44 331 ARG A C 1
ATOM 2590 O O . ARG A 1 331 ? -12.601 3.098 36.533 1.00 81.44 331 ARG A O 1
ATOM 2597 N N . ARG A 1 332 ? -12.239 4.757 35.064 1.00 78.81 332 ARG A N 1
ATOM 2598 C CA . ARG A 1 332 ? -10.864 4.387 34.672 1.00 78.81 332 ARG A CA 1
ATOM 2599 C C . ARG A 1 332 ? -10.743 2.975 34.079 1.00 78.81 332 ARG A C 1
ATOM 2601 O O . ARG A 1 332 ? -9.677 2.363 34.131 1.00 78.81 332 ARG A O 1
ATOM 2608 N N . VAL A 1 333 ? -11.825 2.468 33.485 1.00 76.75 333 VAL A N 1
ATOM 2609 C CA . VAL A 1 333 ? -11.835 1.200 32.738 1.00 76.75 333 VAL A CA 1
ATOM 2610 C C . VAL A 1 333 ? -11.170 1.383 31.379 1.00 76.75 333 VAL A C 1
ATOM 2612 O O . VAL A 1 333 ? -10.492 0.486 30.892 1.00 76.75 333 VAL A O 1
ATOM 2615 N N . ILE A 1 334 ? -11.354 2.550 30.763 1.00 78.31 334 ILE A N 1
ATOM 2616 C CA . ILE A 1 334 ? -10.762 2.922 29.478 1.00 78.31 334 ILE A CA 1
ATOM 2617 C C . ILE A 1 334 ? -9.965 4.213 29.671 1.00 78.31 334 ILE A C 1
ATOM 2619 O O . ILE A 1 334 ? -10.401 5.118 30.384 1.00 78.31 334 ILE A O 1
ATOM 2623 N N . SER A 1 335 ? -8.795 4.317 29.036 1.00 80.62 335 SER A N 1
ATOM 2624 C CA . SER A 1 335 ? -7.975 5.525 29.136 1.00 80.62 335 SER A CA 1
ATOM 2625 C C . SER A 1 335 ? -8.544 6.671 28.282 1.00 80.62 335 SER A C 1
ATOM 2627 O O . SER A 1 335 ? -8.999 6.442 27.155 1.00 80.62 335 SER A O 1
ATOM 2629 N N . PRO A 1 336 ? -8.466 7.929 28.751 1.00 85.88 336 PRO A N 1
ATOM 2630 C CA . PRO A 1 336 ? -8.919 9.076 27.964 1.00 85.88 336 PRO A CA 1
ATOM 2631 C C . PRO A 1 336 ? -8.073 9.282 26.693 1.00 85.88 336 PRO A C 1
ATOM 2633 O O . PRO A 1 336 ? -8.581 9.782 25.694 1.00 85.88 336 PRO A O 1
ATOM 2636 N N . ALA A 1 337 ? -6.810 8.832 26.685 1.00 83.50 337 ALA A N 1
ATOM 2637 C CA . ALA A 1 337 ? -5.953 8.834 25.496 1.00 83.50 337 ALA A CA 1
ATOM 2638 C C . ALA A 1 337 ? -6.429 7.842 24.419 1.00 83.50 337 ALA A C 1
ATOM 2640 O O . ALA A 1 337 ? -6.429 8.166 23.231 1.00 83.50 337 ALA A O 1
ATOM 2641 N N . TRP A 1 338 ? -6.884 6.648 24.822 1.00 83.25 338 TRP A N 1
ATOM 2642 C CA . TRP A 1 338 ? -7.501 5.703 23.891 1.00 83.25 338 TRP A CA 1
ATOM 2643 C C . TRP A 1 338 ? -8.784 6.289 23.302 1.00 83.25 338 TRP A C 1
ATOM 2645 O O . TRP A 1 338 ? -8.955 6.255 22.084 1.00 83.25 338 TRP A O 1
ATOM 2655 N N . LEU A 1 339 ? -9.635 6.894 24.143 1.00 85.38 339 LEU A N 1
ATOM 2656 C CA . LEU A 1 339 ? -10.867 7.540 23.687 1.00 85.38 339 LEU A CA 1
ATOM 2657 C C . LEU A 1 339 ? -10.561 8.666 22.688 1.00 85.38 339 LEU A C 1
ATOM 2659 O O . LEU A 1 339 ? -11.182 8.725 21.634 1.00 85.38 339 LEU A O 1
ATOM 2663 N N . LEU A 1 340 ? -9.547 9.495 22.953 1.00 88.69 340 LEU A N 1
ATOM 2664 C CA . LEU A 1 340 ? -9.107 10.538 22.023 1.00 88.69 340 LEU A CA 1
ATOM 2665 C C . LEU A 1 340 ? -8.680 9.974 20.657 1.00 88.69 340 LEU A C 1
ATOM 2667 O O . LEU A 1 340 ? -9.033 10.534 19.621 1.00 88.69 340 LEU A O 1
ATOM 2671 N N . ASN A 1 341 ? -7.950 8.856 20.636 1.00 86.56 341 ASN A N 1
ATOM 2672 C CA . ASN A 1 341 ? -7.567 8.187 19.390 1.00 86.56 341 ASN A CA 1
ATOM 2673 C C . ASN A 1 341 ? -8.781 7.647 18.615 1.00 86.56 341 ASN A C 1
ATOM 2675 O O . ASN A 1 341 ? -8.781 7.707 17.381 1.00 86.56 341 ASN A O 1
ATOM 2679 N N . GLN A 1 342 ? -9.807 7.144 19.313 1.00 82.44 342 GLN A N 1
ATOM 2680 C CA . GLN A 1 342 ? -11.062 6.722 18.684 1.00 82.44 342 GLN A CA 1
ATOM 2681 C C . GLN A 1 342 ? -11.817 7.920 18.107 1.00 82.44 342 GLN A C 1
ATOM 2683 O O . GLN A 1 342 ? -12.135 7.888 16.922 1.00 82.44 342 GLN A O 1
ATOM 2688 N N . ILE A 1 343 ? -12.000 8.999 18.879 1.00 87.25 343 ILE A N 1
ATOM 2689 C CA . ILE A 1 343 ? -12.632 10.241 18.398 1.00 87.25 343 ILE A CA 1
ATOM 2690 C C . ILE A 1 343 ? -11.888 10.774 17.169 1.00 87.25 343 ILE A C 1
ATOM 2692 O O . ILE A 1 343 ? -12.515 11.170 16.200 1.00 87.25 343 ILE A O 1
ATOM 2696 N N . GLY A 1 344 ? -10.552 10.749 17.176 1.00 86.88 344 GLY A N 1
ATOM 2697 C CA . GLY A 1 344 ? -9.748 11.190 16.038 1.00 86.88 344 GLY A CA 1
ATOM 2698 C C . GLY A 1 344 ? -9.910 10.322 14.787 1.00 86.88 344 GLY A C 1
ATOM 2699 O O . GLY A 1 344 ? -9.803 10.852 13.690 1.00 86.88 344 GLY A O 1
ATOM 2700 N N . SER A 1 345 ? -10.169 9.019 14.934 1.00 83.25 345 SER A N 1
ATOM 2701 C CA . SER A 1 345 ? -10.274 8.077 13.804 1.00 83.25 345 SER A CA 1
ATOM 2702 C C . SER A 1 345 ? -11.695 7.946 13.239 1.00 83.25 345 SER A C 1
ATOM 2704 O O . SER A 1 345 ? -11.859 7.429 12.138 1.00 83.25 345 SER A O 1
ATOM 2706 N N . HIS A 1 346 ? -12.706 8.405 13.979 1.00 75.94 346 HIS A N 1
ATOM 2707 C CA . HIS A 1 346 ? -14.098 8.484 13.535 1.00 75.94 346 HIS A CA 1
ATOM 2708 C C . HIS A 1 346 ? -14.422 9.928 13.137 1.00 75.94 346 HIS A C 1
ATOM 2710 O O . HIS A 1 346 ? -13.723 10.849 13.545 1.00 75.94 346 HIS A O 1
ATOM 2716 N N . GLY A 1 347 ? -15.442 10.147 12.306 1.00 73.88 347 GLY A N 1
ATOM 2717 C CA . GLY A 1 347 ? -15.827 11.490 11.859 1.00 73.88 347 GLY A CA 1
ATOM 2718 C C . GLY A 1 347 ? -16.395 12.373 12.984 1.00 73.88 347 GLY A C 1
ATOM 2719 O O . GLY A 1 347 ? -15.993 12.308 14.142 1.00 73.88 347 GLY A O 1
ATOM 2720 N N . GLY A 1 348 ? -17.378 13.214 12.660 1.00 76.00 348 GLY A N 1
ATOM 2721 C CA . GLY A 1 348 ? -18.026 14.084 13.654 1.00 76.00 348 GLY A CA 1
ATOM 2722 C C . GLY A 1 348 ? -18.855 13.352 14.724 1.00 76.00 348 GLY A C 1
ATOM 2723 O O . GLY A 1 348 ? -19.256 13.978 15.698 1.00 76.00 348 GLY A O 1
ATOM 2724 N N . GLU A 1 349 ? -19.103 12.051 14.562 1.00 79.12 349 GLU A N 1
ATOM 2725 C CA . GLU A 1 349 ? -20.045 11.258 15.370 1.00 79.12 349 GLU A CA 1
ATOM 2726 C C . GLU A 1 349 ? -19.673 11.182 16.856 1.00 79.12 349 GLU A C 1
ATOM 2728 O O . GLU A 1 349 ? -20.540 11.306 17.710 1.00 79.12 349 GLU A O 1
ATOM 2733 N N . MET A 1 350 ? -18.385 11.048 17.186 1.00 83.56 350 MET A N 1
ATOM 2734 C CA . MET A 1 350 ? -17.927 10.936 18.582 1.00 83.56 350 MET A CA 1
ATOM 2735 C C . MET A 1 350 ? -17.514 12.275 19.203 1.00 83.56 350 MET A C 1
ATOM 2737 O O . MET A 1 350 ? -16.939 12.307 20.294 1.00 83.56 350 MET A O 1
ATOM 2741 N N . LEU A 1 351 ? -17.742 13.396 18.511 1.00 87.62 351 LEU A N 1
ATOM 2742 C CA . LEU A 1 351 ? -17.209 14.695 18.926 1.00 87.62 351 LEU A CA 1
ATOM 2743 C C . LEU A 1 351 ? -17.750 15.154 20.289 1.00 87.62 351 LEU A C 1
ATOM 2745 O O . LEU A 1 351 ? -17.055 15.854 21.025 1.00 87.62 351 LEU A O 1
ATOM 2749 N N . GLU A 1 352 ? -18.958 14.732 20.658 1.00 88.94 352 GLU A N 1
ATOM 2750 C CA . GLU A 1 352 ? -19.573 15.050 21.952 1.00 88.94 352 GLU A CA 1
ATOM 2751 C C . GLU A 1 352 ? -18.828 14.470 23.164 1.00 88.94 352 GLU A C 1
ATOM 2753 O O . GLU A 1 352 ? -19.011 14.951 24.280 1.00 88.94 352 GLU A O 1
ATOM 2758 N N . LEU A 1 353 ? -17.932 13.498 22.952 1.00 89.31 353 LEU A N 1
ATOM 2759 C CA . LEU A 1 353 ? -17.068 12.926 23.989 1.00 89.31 353 LEU A CA 1
ATOM 2760 C C . LEU A 1 353 ? -15.761 13.711 24.184 1.00 89.31 353 LEU A C 1
ATOM 2762 O O . LEU A 1 353 ? -15.035 13.480 25.153 1.00 89.31 353 LEU A O 1
ATOM 2766 N N . ALA A 1 354 ? -15.448 14.671 23.310 1.00 91.38 354 ALA A N 1
ATOM 2767 C CA . ALA A 1 354 ? -14.245 15.494 23.433 1.00 91.38 354 ALA A CA 1
ATOM 2768 C C . ALA A 1 354 ? -14.174 16.320 24.744 1.00 91.38 354 ALA A C 1
ATOM 2770 O O . ALA A 1 354 ? -13.101 16.352 25.355 1.00 91.38 354 ALA A O 1
ATOM 2771 N N . PRO A 1 355 ? -15.269 16.932 25.257 1.00 93.12 355 PRO A N 1
ATOM 2772 C CA . PRO A 1 355 ? -15.267 17.596 26.564 1.00 93.12 355 PRO A CA 1
ATOM 2773 C C . PRO A 1 355 ? -14.895 16.658 27.717 1.00 93.12 355 PRO A C 1
ATOM 2775 O O . PRO A 1 355 ? -14.168 17.056 28.628 1.00 93.12 355 PRO A O 1
ATOM 2778 N N . LEU A 1 356 ? -15.354 15.402 27.668 1.00 91.12 356 LEU A N 1
ATOM 2779 C CA . LEU A 1 356 ? -15.037 14.406 28.685 1.00 91.12 356 LEU A CA 1
ATOM 2780 C C . LEU A 1 356 ? -13.534 14.119 28.709 1.00 91.12 356 LEU A C 1
ATOM 2782 O O . LEU A 1 356 ? -12.926 14.158 29.775 1.00 91.12 356 LEU A O 1
ATOM 2786 N N . VAL A 1 357 ? -12.925 13.889 27.545 1.00 90.56 357 VAL A N 1
ATOM 2787 C CA . VAL A 1 357 ? -11.475 13.661 27.420 1.00 90.56 357 VAL A CA 1
ATOM 2788 C C . VAL A 1 357 ? -10.687 14.793 28.090 1.00 90.56 357 VAL A C 1
ATOM 2790 O O . VAL A 1 357 ? -9.767 14.529 28.867 1.00 90.56 357 VAL A O 1
ATOM 2793 N N . VAL A 1 358 ? -11.101 16.044 27.872 1.00 91.94 358 VAL A N 1
ATOM 2794 C CA . VAL A 1 358 ? -10.478 17.218 28.502 1.00 91.94 358 VAL A CA 1
ATOM 2795 C C . VAL A 1 358 ? -10.710 17.254 30.014 1.00 91.94 358 VAL A C 1
ATOM 2797 O O . VAL A 1 358 ? -9.767 17.488 30.768 1.00 91.94 358 VAL A O 1
ATOM 2800 N N . SER A 1 359 ? -11.925 16.961 30.488 1.00 90.81 359 SER A N 1
ATOM 2801 C CA . SER A 1 359 ? -12.215 16.901 31.933 1.00 90.81 359 SER A CA 1
ATOM 2802 C C . SER A 1 359 ? -11.419 15.819 32.672 1.00 90.81 359 SER A C 1
ATOM 2804 O O . SER A 1 359 ? -11.161 15.949 33.865 1.00 90.81 359 SER A O 1
ATOM 2806 N N . GLN A 1 360 ? -10.980 14.782 31.955 1.00 88.88 360 GLN A N 1
ATOM 2807 C CA . GLN A 1 360 ? -10.145 13.696 32.471 1.00 88.88 360 GLN A CA 1
ATOM 2808 C C . GLN A 1 360 ? -8.646 14.042 32.476 1.00 88.88 360 GLN A C 1
ATOM 2810 O O . GLN A 1 360 ? -7.809 13.182 32.744 1.00 88.88 360 GLN A O 1
ATOM 2815 N N . GLY A 1 361 ? -8.295 15.300 32.194 1.00 87.12 361 GLY A N 1
ATOM 2816 C CA . GLY A 1 361 ? -6.934 15.822 32.299 1.00 87.12 361 GLY A CA 1
ATOM 2817 C C . GLY A 1 361 ? -6.124 15.769 31.006 1.00 87.12 361 GLY A C 1
ATOM 2818 O O . GLY A 1 361 ? -4.941 16.099 31.035 1.00 87.12 361 GLY A O 1
ATOM 2819 N N . VAL A 1 362 ? -6.723 15.388 29.871 1.00 88.62 362 VAL A N 1
ATOM 2820 C CA . VAL A 1 362 ? -6.046 15.464 28.569 1.00 88.62 362 VAL A CA 1
ATOM 2821 C C . VAL A 1 362 ? -6.019 16.923 28.096 1.00 88.62 362 VAL A C 1
ATOM 2823 O O . VAL A 1 362 ? -7.079 17.530 27.925 1.00 88.62 362 VAL A O 1
ATOM 2826 N N . PRO A 1 363 ? -4.839 17.515 27.845 1.00 88.56 363 PRO A N 1
ATOM 2827 C CA . PRO A 1 363 ? -4.751 18.899 27.399 1.00 88.56 363 PRO A CA 1
ATOM 2828 C C . PRO A 1 363 ? -5.455 19.118 26.053 1.00 88.56 363 PRO A C 1
ATOM 2830 O O . PRO A 1 363 ? -5.290 18.330 25.121 1.00 88.56 363 PRO A O 1
ATOM 2833 N N . ILE A 1 364 ? -6.159 20.246 25.892 1.00 90.75 364 ILE A N 1
ATOM 2834 C CA . ILE A 1 364 ? -6.794 20.619 24.608 1.00 90.75 364 ILE A CA 1
ATOM 2835 C C . ILE A 1 364 ? -5.748 20.684 23.478 1.00 90.75 364 ILE A C 1
ATOM 2837 O O . ILE A 1 364 ? -6.042 20.354 22.331 1.00 90.75 364 ILE A O 1
ATOM 2841 N N . THR A 1 365 ? -4.496 21.036 23.790 1.00 86.88 365 THR A N 1
ATOM 2842 C CA . THR A 1 365 ? -3.378 21.003 22.833 1.00 86.88 365 THR A CA 1
ATOM 2843 C C . THR A 1 365 ? -3.104 19.595 22.297 1.00 86.88 365 THR A C 1
ATOM 2845 O O . THR A 1 365 ? -2.862 19.440 21.101 1.00 86.88 365 THR A O 1
ATOM 2848 N N . GLN A 1 366 ? -3.208 18.557 23.131 1.00 88.19 366 GLN A N 1
ATOM 2849 C CA . GLN A 1 366 ? -3.090 17.157 22.711 1.00 88.19 366 GLN A CA 1
ATOM 2850 C C . GLN A 1 366 ? -4.290 16.721 21.857 1.00 88.19 366 GLN A C 1
ATOM 2852 O O . GLN A 1 366 ? -4.114 15.999 20.869 1.00 88.19 366 GLN A O 1
ATOM 2857 N N . VAL A 1 367 ? -5.494 17.205 22.181 1.00 90.88 367 VAL A N 1
ATOM 2858 C CA . VAL A 1 367 ? -6.700 16.979 21.366 1.00 90.88 367 VAL A CA 1
ATOM 2859 C C . VAL A 1 367 ? -6.519 17.563 19.963 1.00 90.88 367 VAL A C 1
ATOM 2861 O O . VAL A 1 367 ? -6.703 16.856 18.972 1.00 90.88 367 VAL A O 1
ATOM 2864 N N . LEU A 1 368 ? -6.056 18.814 19.875 1.00 90.25 368 LEU A N 1
ATOM 2865 C CA . LEU A 1 368 ? -5.766 19.488 18.610 1.00 90.25 368 LEU A CA 1
ATOM 2866 C C . LEU A 1 368 ? -4.712 18.729 17.787 1.00 90.25 368 LEU A C 1
ATOM 2868 O O . LEU A 1 368 ? -4.926 18.472 16.605 1.00 90.25 368 LEU A O 1
ATOM 2872 N N . ARG A 1 369 ? -3.598 18.310 18.407 1.00 87.75 369 ARG A N 1
ATOM 2873 C CA . ARG A 1 369 ? -2.555 17.505 17.738 1.00 87.75 369 ARG A CA 1
ATOM 2874 C C . ARG A 1 369 ? -3.106 16.193 17.187 1.00 87.75 369 ARG A C 1
ATOM 2876 O O . ARG A 1 369 ? -2.728 15.794 16.091 1.00 87.75 369 ARG A O 1
ATOM 2883 N N . THR A 1 370 ? -3.971 15.516 17.939 1.00 89.69 370 THR A N 1
ATOM 2884 C CA . THR A 1 370 ? -4.542 14.233 17.508 1.00 89.69 370 THR A CA 1
ATOM 2885 C C . THR A 1 370 ? -5.471 14.422 16.316 1.00 89.69 370 THR A C 1
ATOM 2887 O O . THR A 1 370 ? -5.336 13.689 15.338 1.00 89.69 370 THR A O 1
ATOM 2890 N N . GLY A 1 371 ? -6.325 15.451 16.345 1.00 90.62 371 GLY A N 1
ATOM 2891 C CA . GLY A 1 371 ? -7.154 15.827 15.198 1.00 90.62 371 GLY A CA 1
ATOM 2892 C C . GLY A 1 371 ? -6.321 16.110 13.945 1.00 90.62 371 GLY A C 1
ATOM 2893 O O . GLY A 1 371 ? -6.620 15.572 12.885 1.00 90.62 371 GLY A O 1
ATOM 2894 N N . LEU A 1 372 ? -5.220 16.860 14.082 1.00 88.31 372 LEU A N 1
ATOM 2895 C CA . LEU A 1 372 ? -4.302 17.155 12.974 1.00 88.31 372 LEU A CA 1
ATOM 2896 C C . LEU A 1 372 ? -3.599 15.905 12.418 1.00 88.31 372 LEU A C 1
ATOM 2898 O O . LEU A 1 372 ? -3.444 15.791 11.208 1.00 88.31 372 LEU A O 1
ATOM 2902 N N . ARG A 1 373 ? -3.159 14.969 13.273 1.00 87.38 373 ARG A N 1
ATOM 2903 C CA . ARG A 1 373 ? -2.483 13.724 12.842 1.00 87.38 373 ARG A CA 1
ATOM 2904 C C . ARG A 1 373 ? -3.424 12.739 12.153 1.00 87.38 373 ARG A C 1
ATOM 2906 O O . ARG A 1 373 ? -2.969 11.957 11.326 1.00 87.38 373 ARG A O 1
ATOM 2913 N N . LYS A 1 374 ? -4.694 12.716 12.562 1.00 87.12 374 LYS A N 1
ATOM 2914 C CA . LYS A 1 374 ? -5.723 11.804 12.042 1.00 87.12 374 LYS A CA 1
ATOM 2915 C C . LYS A 1 374 ? -6.539 12.399 10.895 1.00 87.12 374 LYS A C 1
ATOM 2917 O O . LYS A 1 374 ? -7.430 11.721 10.405 1.00 87.12 374 LYS A O 1
ATOM 2922 N N . ASP A 1 375 ? -6.227 13.631 10.495 1.00 87.00 375 ASP A N 1
ATOM 2923 C CA . ASP A 1 375 ? -6.960 14.387 9.478 1.00 87.00 375 ASP A CA 1
ATOM 2924 C C . ASP A 1 375 ? -8.467 14.504 9.785 1.00 87.00 375 ASP A C 1
ATOM 2926 O O . ASP A 1 375 ? -9.329 14.342 8.926 1.00 87.00 375 ASP A O 1
ATOM 2930 N N . ASN A 1 376 ? -8.802 14.757 11.058 1.00 89.06 376 ASN A N 1
ATOM 2931 C CA . ASN A 1 376 ? -10.183 14.924 11.511 1.00 89.06 376 ASN A CA 1
ATOM 2932 C C . ASN A 1 376 ? -10.539 16.419 11.638 1.00 89.06 376 ASN A C 1
ATOM 2934 O O . ASN A 1 376 ? -10.211 17.045 12.657 1.00 89.06 376 ASN A O 1
ATOM 2938 N N . PRO A 1 377 ? -11.252 17.009 10.659 1.00 89.50 377 PRO A N 1
ATOM 2939 C CA . PRO A 1 377 ? -11.542 18.441 10.649 1.00 89.50 377 PRO A CA 1
ATOM 2940 C C . PRO A 1 377 ? -12.496 18.866 11.773 1.00 89.50 377 PRO A C 1
ATOM 2942 O O . PRO A 1 377 ? -12.378 19.978 12.289 1.00 89.50 377 PRO A O 1
ATOM 2945 N N . TYR A 1 378 ? -13.416 17.992 12.192 1.00 91.75 378 TYR A N 1
ATOM 2946 C CA . TYR A 1 378 ? -14.388 18.286 13.248 1.00 91.75 378 TYR A CA 1
ATOM 2947 C C . TYR A 1 378 ? -13.703 18.443 14.606 1.00 91.75 378 TYR A C 1
ATOM 2949 O O . TYR A 1 378 ? -13.950 19.417 15.322 1.00 91.75 378 TYR A O 1
ATOM 2957 N N . LEU A 1 379 ? -12.794 17.520 14.931 1.00 92.19 379 LEU A N 1
ATOM 2958 C CA . LEU A 1 379 ? -12.031 17.552 16.176 1.00 92.19 379 LEU A CA 1
ATOM 2959 C C . LEU A 1 379 ? -11.076 18.751 16.223 1.00 92.19 379 LEU A C 1
ATOM 2961 O O . LEU A 1 379 ? -10.962 19.406 17.260 1.00 92.19 379 LEU A O 1
ATOM 2965 N N . VAL A 1 380 ? -10.443 19.080 15.091 1.00 90.94 380 VAL A N 1
ATOM 2966 C CA . VAL A 1 380 ? -9.599 20.277 14.952 1.00 90.94 380 VAL A CA 1
ATOM 2967 C C . VAL A 1 380 ? -10.417 21.542 15.209 1.00 90.94 380 VAL A C 1
ATOM 2969 O O . VAL A 1 380 ? -10.067 22.323 16.091 1.00 90.94 380 VAL A O 1
ATOM 2972 N N . GLN A 1 381 ? -11.537 21.736 14.506 1.00 91.00 381 GLN A N 1
ATOM 2973 C CA . GLN A 1 381 ? -12.385 22.920 14.683 1.00 91.00 381 GLN A CA 1
ATOM 2974 C C . GLN A 1 381 ? -12.920 23.049 16.110 1.00 91.00 381 GLN A C 1
ATOM 2976 O O . GLN A 1 381 ? -12.956 24.150 16.663 1.00 91.00 381 GLN A O 1
ATOM 2981 N N . TRP A 1 382 ? -13.335 21.936 16.715 1.00 94.44 382 TRP A N 1
ATOM 2982 C CA . TRP A 1 382 ? -13.792 21.921 18.098 1.00 94.44 382 TRP A CA 1
ATOM 2983 C C . TRP A 1 382 ? -12.689 22.352 19.060 1.00 94.44 382 TRP A C 1
ATOM 2985 O O . TRP A 1 382 ? -12.925 23.237 19.880 1.00 94.44 382 TRP A O 1
ATOM 2995 N N . ALA A 1 383 ? -11.484 21.790 18.925 1.00 91.88 383 ALA A N 1
ATOM 2996 C CA . ALA A 1 383 ? -10.364 22.116 19.796 1.00 91.88 383 ALA A CA 1
ATOM 2997 C C . ALA A 1 383 ? -9.976 23.596 19.681 1.00 91.88 383 ALA A C 1
ATOM 2999 O O . ALA A 1 383 ? -9.741 24.231 20.702 1.00 91.88 383 ALA A O 1
ATOM 3000 N N . LEU A 1 384 ? -9.989 24.176 18.473 1.00 90.12 384 LEU A N 1
ATOM 3001 C CA . LEU A 1 384 ? -9.694 25.600 18.257 1.00 90.12 384 LEU A CA 1
ATOM 3002 C C . LEU A 1 384 ? -10.709 26.533 18.922 1.00 90.12 384 LEU A C 1
ATOM 3004 O O . LEU A 1 384 ? -10.317 27.553 19.486 1.00 90.12 384 LEU A O 1
ATOM 3008 N N . LYS A 1 385 ? -11.999 26.172 18.921 1.00 92.31 385 LYS A N 1
ATOM 3009 C CA . LYS A 1 385 ? -13.048 26.948 19.610 1.00 92.31 385 LYS A CA 1
ATOM 3010 C C . LYS A 1 385 ? -12.831 27.034 21.121 1.00 92.31 385 LYS A C 1
ATOM 3012 O O . LYS A 1 385 ? -13.304 27.987 21.732 1.00 92.31 385 LYS A O 1
ATOM 3017 N N . GLN A 1 386 ? -12.108 26.083 21.713 1.00 91.12 386 GLN A N 1
ATOM 3018 C CA . GLN A 1 386 ? -11.768 26.103 23.139 1.00 91.12 386 GLN A CA 1
ATOM 3019 C C . GLN A 1 386 ? -10.581 27.026 23.471 1.00 91.12 386 GLN A C 1
ATOM 3021 O O . GLN A 1 386 ? -10.169 27.087 24.626 1.00 91.12 386 GLN A O 1
ATOM 3026 N N . ASN A 1 387 ? -10.027 27.734 22.478 1.00 86.19 387 ASN A N 1
ATOM 3027 C CA . ASN A 1 387 ? -8.890 28.646 22.616 1.00 86.19 387 ASN A CA 1
ATOM 3028 C C . ASN A 1 387 ? -7.671 28.003 23.321 1.00 86.19 387 ASN A C 1
ATOM 3030 O O . ASN A 1 387 ? -7.265 28.447 24.400 1.00 86.19 387 ASN A O 1
ATOM 3034 N N . PRO A 1 388 ? -7.099 26.922 22.751 1.00 82.69 388 PRO A N 1
ATOM 3035 C CA . PRO A 1 388 ? -6.008 26.198 23.382 1.00 82.69 388 PRO A CA 1
ATOM 3036 C C . PRO A 1 388 ? -4.768 27.087 23.505 1.00 82.69 388 PRO A C 1
ATOM 3038 O O . PRO A 1 388 ? -4.496 27.880 22.601 1.00 82.69 388 PRO A O 1
ATOM 3041 N N . PRO A 1 389 ? -3.955 26.924 24.563 1.00 76.38 389 PRO A N 1
ATOM 3042 C CA . PRO A 1 389 ? -2.691 27.634 24.671 1.00 76.38 389 PRO A CA 1
ATOM 3043 C C . PRO A 1 389 ? -1.746 27.187 23.546 1.00 76.38 389 PRO A C 1
ATOM 3045 O O . PRO A 1 389 ? -1.125 26.129 23.612 1.00 76.38 389 PRO A O 1
ATOM 3048 N N . LEU A 1 390 ? -1.625 28.009 22.502 1.00 70.94 390 LEU A N 1
ATOM 3049 C CA . LEU A 1 390 ? -0.805 27.716 21.317 1.00 70.94 390 LEU A CA 1
ATOM 3050 C C . LEU A 1 390 ? 0.708 27.765 21.604 1.00 70.94 390 LEU A C 1
ATOM 3052 O O . LEU A 1 390 ? 1.505 27.231 20.838 1.00 70.94 390 LEU A O 1
ATOM 3056 N N . GLN A 1 391 ? 1.092 28.389 22.723 1.00 63.53 391 GLN A N 1
ATOM 3057 C CA . GLN A 1 391 ? 2.474 28.544 23.190 1.00 63.53 391 GLN A CA 1
ATOM 3058 C C . GLN A 1 391 ? 3.011 27.302 23.922 1.00 63.53 391 GLN A C 1
ATOM 3060 O O . GLN A 1 391 ? 4.221 27.088 23.967 1.00 63.53 391 GLN A O 1
ATOM 3065 N N . GLN A 1 392 ? 2.129 26.510 24.546 1.00 53.75 392 GLN A N 1
ATOM 3066 C CA . GLN A 1 392 ? 2.511 25.584 25.614 1.00 53.75 392 GLN A CA 1
ATOM 3067 C C . GLN A 1 392 ? 2.878 24.205 25.075 1.00 53.75 392 GLN A C 1
ATOM 3069 O O . GLN A 1 392 ? 2.055 23.498 24.482 1.00 53.75 392 GLN A O 1
ATOM 3074 N N . ILE A 1 393 ? 4.141 23.827 25.261 1.00 52.38 393 ILE A N 1
ATOM 3075 C CA . ILE A 1 393 ? 4.688 22.609 24.684 1.00 52.38 393 ILE A CA 1
ATOM 3076 C C . ILE A 1 393 ? 5.660 22.000 25.690 1.00 52.38 393 ILE A C 1
ATOM 3078 O O . ILE A 1 393 ? 6.732 22.535 25.963 1.00 52.38 393 ILE A O 1
ATOM 3082 N N . ASP A 1 394 ? 5.217 20.899 26.285 1.00 53.28 394 ASP A N 1
ATOM 3083 C CA . ASP A 1 394 ? 6.065 19.946 26.986 1.00 53.28 394 ASP A CA 1
ATOM 3084 C C . ASP A 1 394 ? 7.296 19.628 26.116 1.00 53.28 394 ASP A C 1
ATOM 3086 O O . ASP A 1 394 ? 7.146 19.449 24.908 1.00 53.28 394 ASP A O 1
ATOM 3090 N N . LYS A 1 395 ? 8.508 19.563 26.686 1.00 55.97 395 LYS A N 1
ATOM 3091 C CA . LYS A 1 395 ? 9.765 19.386 25.916 1.00 55.97 395 LYS A CA 1
ATOM 3092 C C . LYS A 1 395 ? 9.784 18.108 25.060 1.00 55.97 395 LYS A C 1
ATOM 3094 O O . LYS A 1 395 ? 10.677 17.922 24.244 1.00 55.97 395 LYS A O 1
ATOM 3099 N N . THR A 1 396 ? 8.826 17.219 25.287 1.00 61.22 396 THR A N 1
ATOM 3100 C CA . THR A 1 396 ? 8.694 15.892 24.696 1.00 61.22 396 THR A CA 1
ATOM 3101 C C . THR A 1 396 ? 7.788 15.849 23.460 1.00 61.22 396 THR A C 1
ATOM 3103 O O . THR A 1 396 ? 7.907 14.910 22.674 1.00 61.22 396 THR A O 1
ATOM 3106 N N . GLU A 1 397 ? 6.903 16.832 23.240 1.00 68.75 397 GLU A N 1
ATOM 3107 C CA . GLU A 1 397 ? 5.913 16.797 22.151 1.00 68.75 397 GLU A CA 1
ATOM 3108 C C . GLU A 1 397 ? 6.017 18.002 21.199 1.00 68.75 397 GLU A C 1
ATOM 3110 O O . GLU A 1 397 ? 6.321 19.100 21.636 1.00 68.75 397 GLU A O 1
ATOM 3115 N N . PRO A 1 398 ? 5.723 17.867 19.891 1.00 72.50 398 PRO A N 1
ATOM 3116 C CA . PRO A 1 398 ? 5.781 18.989 18.946 1.00 72.50 398 PRO A CA 1
ATOM 3117 C C . PRO A 1 398 ? 4.621 19.985 19.123 1.00 72.50 398 PRO A C 1
ATOM 3119 O O . PRO A 1 398 ? 3.512 19.608 19.499 1.00 72.50 398 PRO A O 1
ATOM 3122 N N . SER A 1 399 ? 4.817 21.264 18.786 1.00 78.56 399 SER A N 1
ATOM 3123 C CA . SER A 1 399 ? 3.741 22.274 18.786 1.00 78.56 399 SER A CA 1
ATOM 3124 C C . SER A 1 399 ? 2.585 21.922 17.829 1.00 78.56 399 SER A C 1
ATOM 3126 O O . SER A 1 399 ? 2.814 21.247 16.821 1.00 78.56 399 SER A O 1
ATOM 3128 N N . PRO A 1 400 ? 1.344 22.398 18.070 1.00 84.00 400 PRO A N 1
ATOM 3129 C CA . PRO A 1 400 ? 0.258 22.260 17.094 1.00 84.00 400 PRO A CA 1
ATOM 3130 C C . PRO A 1 400 ? 0.606 22.846 15.719 1.00 84.00 400 PRO A C 1
ATOM 3132 O O . PRO A 1 400 ? 0.253 22.256 14.702 1.00 84.00 400 PRO A O 1
ATOM 3135 N N . PHE A 1 401 ? 1.367 23.948 15.691 1.00 84.69 401 PHE A N 1
ATOM 3136 C CA . PHE A 1 401 ? 1.931 24.520 14.466 1.00 84.69 401 PHE A CA 1
ATOM 3137 C C . PHE A 1 401 ? 2.797 23.507 13.704 1.00 84.69 401 PHE A C 1
ATOM 3139 O O . PHE A 1 401 ? 2.579 23.300 12.514 1.00 84.69 401 PHE A O 1
ATOM 3146 N N . ILE A 1 402 ? 3.736 22.839 14.383 1.00 78.88 402 ILE A N 1
ATOM 3147 C CA . ILE A 1 402 ? 4.629 21.847 13.766 1.00 78.88 402 ILE A CA 1
ATOM 3148 C C . ILE A 1 402 ? 3.825 20.679 13.200 1.00 78.88 402 ILE A C 1
ATOM 3150 O O . ILE A 1 402 ? 4.094 20.232 12.087 1.00 78.88 402 ILE A O 1
ATOM 3154 N N . VAL A 1 403 ? 2.845 20.176 13.957 1.00 82.44 403 VAL A N 1
ATOM 3155 C CA . VAL A 1 403 ? 2.011 19.062 13.496 1.00 82.44 403 VAL A CA 1
ATOM 3156 C C . VAL A 1 403 ? 1.216 19.475 12.257 1.00 82.44 403 VAL A C 1
ATOM 3158 O O . VAL A 1 403 ? 1.259 18.749 11.273 1.00 82.44 403 VAL A O 1
ATOM 3161 N N . ALA A 1 404 ? 0.576 20.649 12.262 1.00 85.12 404 ALA A N 1
ATOM 3162 C CA . ALA A 1 404 ? -0.164 21.160 11.106 1.00 85.12 404 ALA A CA 1
ATOM 3163 C C . ALA A 1 404 ? 0.736 21.381 9.878 1.00 85.12 404 ALA A C 1
ATOM 3165 O O . ALA A 1 404 ? 0.362 21.021 8.764 1.00 85.12 404 ALA A O 1
ATOM 3166 N N . ALA A 1 405 ? 1.941 21.924 10.082 1.00 82.94 405 ALA A N 1
ATOM 3167 C CA . ALA A 1 405 ? 2.916 22.139 9.018 1.00 82.94 405 ALA A CA 1
ATOM 3168 C C . ALA A 1 405 ? 3.375 20.812 8.392 1.00 82.94 405 ALA A C 1
ATOM 3170 O O . ALA A 1 405 ? 3.426 20.688 7.172 1.00 82.94 405 ALA A O 1
ATOM 3171 N N . LYS A 1 406 ? 3.658 19.792 9.215 1.00 79.12 406 LYS A N 1
ATOM 3172 C CA . LYS A 1 406 ? 4.093 18.468 8.741 1.00 79.12 406 LYS A CA 1
ATOM 3173 C C . LYS A 1 406 ? 2.976 17.647 8.100 1.00 79.12 406 LYS A C 1
ATOM 3175 O O . LYS A 1 406 ? 3.278 16.799 7.268 1.00 79.12 406 LYS A O 1
ATOM 3180 N N . THR A 1 407 ? 1.716 17.875 8.471 1.00 80.44 407 THR A N 1
ATOM 3181 C CA . THR A 1 407 ? 0.566 17.194 7.852 1.00 80.44 407 THR A CA 1
ATOM 3182 C C . THR A 1 407 ? 0.060 17.887 6.586 1.00 80.44 407 THR A C 1
ATOM 3184 O O . THR A 1 407 ? -0.879 17.395 5.974 1.00 80.44 407 THR A O 1
ATOM 3187 N N . GLY A 1 408 ? 0.684 18.993 6.159 1.00 76.75 408 GLY A N 1
ATOM 3188 C CA . GLY A 1 408 ? 0.337 19.698 4.919 1.00 76.75 408 GLY A CA 1
ATOM 3189 C C . GLY A 1 408 ? -0.808 20.709 5.051 1.00 76.75 408 GLY A C 1
ATOM 3190 O O . GLY A 1 408 ? -1.206 21.315 4.062 1.00 76.75 408 GLY A O 1
ATOM 3191 N N . ASN A 1 409 ? -1.307 20.954 6.266 1.00 81.31 409 ASN A N 1
ATOM 3192 C CA . ASN A 1 409 ? -2.350 21.944 6.544 1.00 81.31 409 ASN A CA 1
ATOM 3193 C C . ASN A 1 409 ? -1.749 23.359 6.663 1.00 81.31 409 ASN A C 1
ATOM 3195 O O . ASN A 1 409 ? -1.722 23.947 7.746 1.00 81.31 409 ASN A O 1
ATOM 3199 N N . THR A 1 410 ? -1.228 23.898 5.558 1.00 81.38 410 THR A N 1
ATOM 3200 C CA . THR A 1 410 ? -0.418 25.134 5.510 1.00 81.38 410 THR A CA 1
ATOM 3201 C C . THR A 1 410 ? -1.137 26.370 6.056 1.00 81.38 410 THR A C 1
ATOM 3203 O O . THR A 1 410 ? -0.573 27.096 6.877 1.00 81.38 410 THR A O 1
ATOM 3206 N N . ASP A 1 411 ? -2.389 26.605 5.662 1.00 83.12 411 ASP A N 1
ATOM 3207 C CA . ASP A 1 411 ? -3.165 27.771 6.108 1.00 83.12 411 ASP A CA 1
ATOM 3208 C C . ASP A 1 411 ? -3.462 27.726 7.604 1.00 83.12 411 ASP A C 1
ATOM 3210 O O . ASP A 1 411 ? -3.293 28.718 8.318 1.00 83.12 411 ASP A O 1
ATOM 3214 N N . LEU A 1 412 ? -3.846 26.551 8.099 1.00 84.62 412 LEU A N 1
ATOM 3215 C CA . LEU A 1 412 ? -4.070 26.348 9.521 1.00 84.62 412 LEU A CA 1
ATOM 3216 C C . LEU A 1 412 ? -2.757 26.458 10.302 1.00 84.62 412 LEU A C 1
ATOM 3218 O O . LEU A 1 412 ? -2.735 27.075 11.362 1.00 84.62 412 LEU A O 1
ATOM 3222 N N . ALA A 1 413 ? -1.646 25.937 9.778 1.00 85.06 413 ALA A N 1
ATOM 3223 C CA . ALA A 1 413 ? -0.338 26.108 10.400 1.00 85.06 413 ALA A CA 1
ATOM 3224 C C . ALA A 1 413 ? -0.019 27.601 10.584 1.00 85.06 413 ALA A C 1
ATOM 3226 O O . ALA A 1 413 ? 0.284 28.030 11.695 1.00 85.06 413 ALA A O 1
ATOM 3227 N N . LYS A 1 414 ? -0.189 28.429 9.546 1.00 84.12 414 LYS A N 1
ATOM 3228 C CA . LYS A 1 414 ? 0.016 29.887 9.646 1.00 84.12 414 LYS A CA 1
ATOM 3229 C C . LYS A 1 414 ? -0.854 30.528 10.738 1.00 84.12 414 LYS A C 1
ATOM 3231 O O . LYS A 1 414 ? -0.364 31.391 11.461 1.00 84.12 414 LYS A O 1
ATOM 3236 N N . GLN A 1 415 ? -2.102 30.081 10.906 1.00 83.94 415 GLN A N 1
ATOM 3237 C CA . GLN A 1 415 ? -3.002 30.561 11.969 1.00 83.94 415 GLN A CA 1
ATOM 3238 C C . GLN A 1 415 ? -2.573 30.123 13.379 1.00 83.94 415 GLN A C 1
ATOM 3240 O O . GLN A 1 415 ? -2.783 30.859 14.339 1.00 83.94 415 GLN A O 1
ATOM 3245 N N . LEU A 1 416 ? -1.973 28.939 13.517 1.00 83.06 416 LEU A N 1
ATOM 3246 C CA . LEU A 1 416 ? -1.549 28.373 14.805 1.00 83.06 416 LEU A CA 1
ATOM 3247 C C . LEU A 1 416 ? -0.206 28.904 15.309 1.00 83.06 416 LEU A C 1
ATOM 3249 O O . LEU A 1 416 ? 0.231 28.544 16.404 1.00 83.06 416 LEU A O 1
ATOM 3253 N N . TRP A 1 417 ? 0.478 29.722 14.516 1.00 80.31 417 TRP A N 1
ATOM 3254 C CA . TRP A 1 417 ? 1.788 30.237 14.868 1.00 80.31 417 TRP A CA 1
ATOM 3255 C C . TRP A 1 417 ? 1.742 31.264 15.999 1.00 80.31 417 TRP A C 1
ATOM 3257 O O . TRP A 1 417 ? 0.984 32.231 15.959 1.00 80.31 417 TRP A O 1
ATOM 3267 N N . HIS A 1 418 ? 2.666 31.119 16.951 1.00 74.88 418 HIS A N 1
ATOM 3268 C CA . HIS A 1 418 ? 2.932 32.110 17.986 1.00 74.88 418 HIS A CA 1
ATOM 3269 C C . HIS A 1 418 ? 4.439 32.427 18.046 1.00 74.88 418 HIS A C 1
ATOM 3271 O O . HIS A 1 418 ? 5.238 31.495 17.969 1.00 74.88 418 HIS A O 1
ATOM 3277 N N . PRO A 1 419 ? 4.867 33.700 18.203 1.00 70.25 419 PRO A N 1
ATOM 3278 C CA . PRO A 1 419 ? 6.287 34.068 18.301 1.00 70.25 419 PRO A CA 1
ATOM 3279 C C . PRO A 1 419 ? 7.061 33.312 19.390 1.00 70.25 419 PRO A C 1
ATOM 3281 O O . PRO A 1 419 ? 8.209 32.940 19.170 1.00 70.25 419 PRO A O 1
ATOM 3284 N N . ASP A 1 420 ? 6.400 33.054 20.519 1.00 65.38 420 ASP A N 1
ATOM 3285 C CA . ASP A 1 420 ? 6.953 32.320 21.668 1.00 65.38 420 ASP A CA 1
ATOM 3286 C C . ASP A 1 420 ? 6.742 30.792 21.600 1.00 65.38 420 ASP A C 1
ATOM 3288 O O . ASP A 1 420 ? 6.944 30.097 22.593 1.00 65.38 420 ASP A O 1
ATOM 3292 N N . ALA A 1 421 ? 6.291 30.241 20.465 1.00 64.81 421 ALA A N 1
ATOM 3293 C CA . ALA A 1 421 ? 6.124 28.796 20.326 1.00 64.81 421 ALA A CA 1
ATOM 3294 C C . ALA A 1 421 ? 7.488 28.082 20.368 1.00 64.81 421 ALA A C 1
ATOM 3296 O O . ALA A 1 421 ? 8.391 28.390 19.588 1.00 64.81 421 ALA A O 1
ATOM 3297 N N . VAL A 1 422 ? 7.623 27.088 21.251 1.00 61.12 422 VAL A N 1
ATOM 3298 C CA . VAL A 1 422 ? 8.805 26.214 21.307 1.00 61.12 422 VAL A CA 1
ATOM 3299 C C . VAL A 1 422 ? 8.836 25.339 20.054 1.00 61.12 422 VAL A C 1
ATOM 3301 O O . VAL A 1 422 ? 7.879 24.623 19.759 1.00 61.12 422 VAL A O 1
ATOM 3304 N N . LEU A 1 423 ? 9.925 25.401 19.290 1.00 60.56 423 LEU A N 1
ATOM 3305 C CA . LEU A 1 423 ? 10.058 24.655 18.034 1.00 60.56 423 LEU A CA 1
ATOM 3306 C C . LEU A 1 423 ? 10.865 23.352 18.159 1.00 60.56 423 LEU A C 1
ATOM 3308 O O . LEU A 1 423 ? 11.023 22.654 17.169 1.00 60.56 423 LEU A O 1
ATOM 3312 N N . GLY A 1 424 ? 11.308 22.984 19.358 1.00 59.81 424 GLY A N 1
ATOM 3313 C CA . GLY A 1 424 ? 12.226 21.862 19.578 1.00 59.81 424 GLY A CA 1
ATOM 3314 C C . GLY A 1 424 ? 13.527 22.356 20.199 1.00 59.81 424 GLY A C 1
ATOM 3315 O O . GLY A 1 424 ? 13.540 23.438 20.794 1.00 59.81 424 GLY A O 1
ATOM 3316 N N . ASP A 1 425 ? 14.602 21.576 20.065 1.00 53.09 425 ASP A N 1
ATOM 3317 C CA . ASP A 1 425 ? 15.940 22.039 20.430 1.00 53.09 425 ASP A CA 1
ATOM 3318 C C . ASP A 1 425 ? 16.247 23.324 19.643 1.00 53.09 425 ASP A C 1
ATOM 3320 O O . ASP A 1 425 ? 15.820 23.486 18.500 1.00 53.09 425 ASP A O 1
ATOM 3324 N N . ASP A 1 426 ? 16.942 24.284 20.258 1.00 54.31 426 ASP A N 1
ATOM 3325 C CA . ASP A 1 426 ? 17.172 25.644 19.734 1.00 54.31 426 ASP A CA 1
ATOM 3326 C C . ASP A 1 426 ? 18.081 25.704 18.483 1.00 54.31 426 ASP A C 1
ATOM 3328 O O . ASP A 1 426 ? 18.857 26.641 18.277 1.00 54.31 426 ASP A O 1
ATOM 3332 N N . ASN A 1 427 ? 18.005 24.711 17.602 1.00 65.81 427 ASN A N 1
ATOM 3333 C CA . ASN A 1 427 ? 18.697 24.707 16.338 1.00 65.81 427 ASN A CA 1
ATOM 3334 C C . ASN A 1 427 ? 17.969 25.593 15.318 1.00 65.81 427 ASN A C 1
ATOM 3336 O O . ASN A 1 427 ? 16.808 25.401 14.949 1.00 65.81 427 ASN A O 1
ATOM 3340 N N . TYR A 1 428 ? 18.710 26.567 14.809 1.00 68.00 428 TYR A N 1
ATOM 3341 C CA . TYR A 1 428 ? 18.269 27.526 13.806 1.00 68.00 428 TYR A CA 1
ATOM 3342 C C . TYR A 1 428 ? 17.716 26.855 12.525 1.00 68.00 428 TYR A C 1
ATOM 3344 O O . TYR A 1 428 ? 16.805 27.394 11.896 1.00 68.00 428 TYR A O 1
ATOM 3352 N N . TYR A 1 429 ? 18.214 25.668 12.153 1.00 69.81 429 TYR A N 1
ATOM 3353 C CA . TYR A 1 429 ? 17.751 24.916 10.976 1.00 69.81 429 TYR A CA 1
ATOM 3354 C C . TYR A 1 429 ? 16.367 24.279 11.148 1.00 69.81 429 TYR A C 1
ATOM 3356 O O . TYR A 1 429 ? 15.593 24.265 10.194 1.00 69.81 429 TYR A O 1
ATOM 3364 N N . GLU A 1 430 ? 16.024 23.812 12.351 1.00 72.38 430 GLU A N 1
ATOM 3365 C CA . GLU A 1 430 ? 14.709 23.214 12.621 1.00 72.38 430 GLU A CA 1
ATOM 3366 C C . GLU A 1 430 ? 13.605 24.263 12.494 1.00 72.38 430 GLU A C 1
ATOM 3368 O O . GLU A 1 430 ? 12.579 24.034 11.859 1.00 72.38 430 GLU A O 1
ATOM 3373 N N . ARG A 1 431 ? 13.850 25.478 12.999 1.00 74.88 431 ARG A N 1
ATOM 3374 C CA . ARG A 1 431 ? 12.895 26.587 12.853 1.00 74.88 431 ARG A CA 1
ATOM 3375 C C . ARG A 1 431 ? 12.606 26.900 11.386 1.00 74.88 431 ARG A C 1
ATOM 3377 O O . ARG A 1 431 ? 11.453 27.098 11.009 1.00 74.88 431 ARG A O 1
ATOM 3384 N N . LEU A 1 432 ? 13.652 26.912 10.562 1.00 78.94 432 LEU A N 1
ATOM 3385 C CA . LEU A 1 432 ? 13.537 27.136 9.126 1.00 78.94 432 LEU A CA 1
ATOM 3386 C C . LEU A 1 432 ? 12.795 25.992 8.420 1.00 78.94 432 LEU A C 1
ATOM 3388 O O . LEU A 1 432 ? 11.990 26.260 7.531 1.00 78.94 432 LEU A O 1
ATOM 3392 N N . GLU A 1 433 ? 13.017 24.747 8.845 1.00 80.38 433 GLU A N 1
ATOM 3393 C CA . GLU A 1 433 ? 12.286 23.576 8.356 1.00 80.38 433 GLU A CA 1
ATOM 3394 C C . GLU A 1 433 ? 10.779 23.714 8.584 1.00 80.38 433 GLU A C 1
ATOM 3396 O O . GLU A 1 433 ? 10.002 23.520 7.653 1.00 80.38 433 GLU A O 1
ATOM 3401 N N . TYR A 1 434 ? 10.341 24.114 9.780 1.00 79.56 434 TYR A N 1
ATOM 3402 C CA . TYR A 1 434 ? 8.909 24.243 10.059 1.00 79.56 434 TYR A CA 1
ATOM 3403 C C . TYR A 1 434 ? 8.248 25.384 9.284 1.00 79.56 434 TYR A C 1
ATOM 3405 O O . TYR A 1 434 ? 7.119 25.233 8.817 1.00 79.56 434 TYR A O 1
ATOM 3413 N N . PHE A 1 435 ? 8.941 26.513 9.098 1.00 82.00 435 PHE A N 1
ATOM 3414 C CA . PHE A 1 435 ? 8.440 27.586 8.234 1.00 82.00 435 PHE A CA 1
ATOM 3415 C C . PHE A 1 435 ? 8.347 27.150 6.773 1.00 82.00 435 PHE A C 1
ATOM 3417 O O . PHE A 1 435 ? 7.405 27.544 6.081 1.00 82.00 435 PHE A O 1
ATOM 3424 N N . ALA A 1 436 ? 9.294 26.327 6.317 1.00 81.06 436 ALA A N 1
ATOM 3425 C CA . ALA A 1 436 ? 9.265 25.768 4.977 1.00 81.06 436 ALA A CA 1
ATOM 3426 C C . ALA A 1 436 ? 8.125 24.750 4.805 1.00 81.06 436 ALA A C 1
ATOM 3428 O O . ALA A 1 436 ? 7.373 24.840 3.837 1.00 81.06 436 ALA A O 1
ATOM 3429 N N . ALA A 1 437 ? 7.926 23.854 5.776 1.00 79.62 437 ALA A N 1
ATOM 3430 C CA . ALA A 1 437 ? 6.813 22.906 5.802 1.00 79.62 437 ALA A CA 1
ATOM 3431 C C . ALA A 1 437 ? 5.450 23.621 5.770 1.00 79.62 437 ALA A C 1
ATOM 3433 O O . ALA A 1 437 ? 4.565 23.257 5.001 1.00 79.62 437 ALA A O 1
ATOM 3434 N N . ALA A 1 438 ? 5.310 24.711 6.532 1.00 81.69 438 ALA A N 1
ATOM 3435 C CA . ALA A 1 438 ? 4.105 25.540 6.547 1.00 81.69 438 ALA A CA 1
ATOM 3436 C C . ALA A 1 438 ? 3.904 26.387 5.271 1.00 81.69 438 ALA A C 1
ATOM 3438 O O . ALA A 1 438 ? 2.879 27.059 5.144 1.00 81.69 438 ALA A O 1
ATOM 3439 N N . GLY A 1 439 ? 4.870 26.413 4.344 1.00 80.69 439 GLY A N 1
ATOM 3440 C CA . GLY A 1 439 ? 4.804 27.235 3.133 1.00 80.69 439 GLY A CA 1
ATOM 3441 C C . GLY A 1 439 ? 4.784 28.729 3.423 1.00 80.69 439 GLY A C 1
ATOM 3442 O O . GLY A 1 439 ? 4.033 29.481 2.798 1.00 80.69 439 GLY A O 1
ATOM 3443 N N . TRP A 1 440 ? 5.516 29.171 4.447 1.00 84.94 440 TRP A N 1
ATOM 3444 C CA . TRP A 1 440 ? 5.438 30.547 4.924 1.00 84.94 440 TRP A CA 1
ATOM 3445 C C . TRP A 1 440 ? 6.558 31.416 4.364 1.00 84.94 440 TRP A C 1
ATOM 3447 O O . TRP A 1 440 ? 7.520 31.760 5.055 1.00 84.94 440 TRP A O 1
ATOM 3457 N N . THR A 1 441 ? 6.395 31.814 3.107 1.00 82.50 441 THR A N 1
ATOM 3458 C CA . THR A 1 441 ? 7.385 32.566 2.330 1.00 82.50 441 THR A CA 1
ATOM 3459 C C . THR A 1 441 ? 7.949 33.780 3.062 1.00 82.50 441 THR A C 1
ATOM 3461 O O . THR A 1 441 ? 9.162 33.892 3.219 1.00 82.50 441 THR A O 1
ATOM 3464 N N . GLU A 1 442 ? 7.102 34.679 3.571 1.00 82.56 442 GLU A N 1
ATOM 3465 C CA . GLU A 1 442 ? 7.559 35.902 4.251 1.00 82.56 442 GLU A CA 1
ATOM 3466 C C . GLU A 1 442 ? 8.431 35.604 5.478 1.00 82.56 442 GLU A C 1
ATOM 3468 O O . GLU A 1 442 ? 9.446 36.265 5.725 1.00 82.56 442 GLU A O 1
ATOM 3473 N N . LYS A 1 443 ? 8.061 34.570 6.241 1.00 82.69 443 LYS A N 1
ATOM 3474 C CA . LYS A 1 443 ? 8.799 34.137 7.426 1.00 82.69 443 LYS A CA 1
ATOM 3475 C C . LYS A 1 443 ? 10.126 33.492 7.044 1.00 82.69 443 LYS A C 1
ATOM 3477 O O . LYS A 1 443 ? 11.141 33.809 7.651 1.00 82.69 443 LYS A O 1
ATOM 3482 N N . VAL A 1 444 ? 10.148 32.669 5.996 1.00 82.31 444 VAL A N 1
ATOM 3483 C CA . VAL A 1 444 ? 11.376 32.079 5.442 1.00 82.31 444 VAL A CA 1
ATOM 3484 C C . VAL A 1 444 ? 12.330 33.174 4.945 1.00 82.31 444 VAL A C 1
ATOM 3486 O O . VAL A 1 444 ? 13.500 33.205 5.329 1.00 82.31 444 VAL A O 1
ATOM 3489 N N . LEU A 1 445 ? 11.848 34.123 4.139 1.00 80.62 445 LEU A N 1
ATOM 3490 C CA . LEU A 1 445 ? 12.676 35.198 3.581 1.00 80.62 445 LEU A CA 1
ATOM 3491 C C . LEU A 1 445 ? 13.212 36.150 4.661 1.00 80.62 445 LEU A C 1
ATOM 3493 O O . LEU A 1 445 ? 14.376 36.550 4.597 1.00 80.62 445 LEU A O 1
ATOM 3497 N N . SER A 1 446 ? 12.398 36.492 5.666 1.00 81.94 446 SER A N 1
ATOM 3498 C CA . SER A 1 446 ? 12.841 37.321 6.797 1.00 81.94 446 SER A CA 1
ATOM 3499 C C . SER A 1 446 ? 13.815 36.582 7.714 1.00 81.94 446 SER A C 1
ATOM 3501 O O . SER A 1 446 ? 14.864 37.128 8.051 1.00 81.94 446 SER A O 1
ATOM 3503 N N . PHE A 1 447 ? 13.526 35.327 8.073 1.00 78.94 447 PHE A N 1
ATOM 3504 C CA . PHE A 1 447 ? 14.347 34.544 8.998 1.00 78.94 447 PHE A CA 1
ATOM 3505 C C . PHE A 1 447 ? 15.738 34.261 8.434 1.00 78.94 447 PHE A C 1
ATOM 3507 O O . PHE A 1 447 ? 16.728 34.359 9.155 1.00 78.94 447 PHE A O 1
ATOM 3514 N N . THR A 1 448 ? 15.828 33.973 7.134 1.00 78.12 448 THR A N 1
ATOM 3515 C CA . THR A 1 448 ? 17.106 33.746 6.443 1.00 78.12 448 THR A CA 1
ATOM 3516 C C . THR A 1 448 ? 17.938 35.021 6.280 1.00 78.12 448 THR A C 1
ATOM 3518 O O . THR A 1 448 ? 19.131 34.922 5.989 1.00 78.12 448 THR A O 1
ATOM 3521 N N . ASN A 1 449 ? 17.339 36.210 6.449 1.00 77.12 449 ASN A N 1
ATOM 3522 C CA . ASN A 1 449 ? 17.922 37.514 6.108 1.00 77.12 449 ASN A CA 1
ATOM 3523 C C . ASN A 1 449 ? 18.592 37.510 4.717 1.00 77.12 449 ASN A C 1
ATOM 3525 O O . ASN A 1 449 ? 19.675 38.057 4.519 1.00 77.12 449 ASN A O 1
ATOM 3529 N N . ARG A 1 450 ? 17.979 36.790 3.768 1.00 67.81 450 ARG A N 1
ATOM 3530 C CA . ARG A 1 450 ? 18.490 36.544 2.410 1.00 67.81 450 ARG A CA 1
ATOM 3531 C C . ARG A 1 450 ? 19.896 35.922 2.317 1.00 67.81 450 ARG A C 1
ATOM 3533 O O . ARG A 1 450 ? 20.554 36.048 1.284 1.00 67.81 450 ARG A O 1
ATOM 3540 N N . ARG A 1 451 ? 20.367 35.215 3.350 1.00 75.88 451 ARG A N 1
ATOM 3541 C CA . ARG A 1 451 ? 21.616 34.442 3.270 1.00 75.88 451 ARG A CA 1
ATOM 3542 C C . ARG A 1 451 ? 21.453 33.231 2.346 1.00 75.88 451 ARG A C 1
ATOM 3544 O O . ARG A 1 451 ? 20.505 32.458 2.477 1.00 75.88 451 ARG A O 1
ATOM 3551 N N . ALA A 1 452 ? 22.379 33.072 1.401 1.00 69.69 452 ALA A N 1
ATOM 3552 C CA . ALA A 1 452 ? 22.262 32.109 0.302 1.00 69.69 452 ALA A CA 1
ATOM 3553 C C . ALA A 1 452 ? 22.309 30.632 0.744 1.00 69.69 452 ALA A C 1
ATOM 3555 O O . ALA A 1 452 ? 21.613 29.789 0.177 1.00 69.69 452 ALA A O 1
ATOM 3556 N N . ASP A 1 453 ? 23.101 30.313 1.766 1.00 72.88 453 ASP A N 1
ATOM 3557 C CA . ASP A 1 453 ? 23.220 28.984 2.376 1.00 72.88 453 ASP A CA 1
ATOM 3558 C C . ASP A 1 453 ? 21.902 28.519 3.013 1.00 72.88 453 ASP A C 1
ATOM 3560 O O . ASP A 1 453 ? 21.460 27.389 2.797 1.00 72.88 453 ASP A O 1
ATOM 3564 N N . LEU A 1 454 ? 21.227 29.413 3.732 1.00 77.94 454 LEU A N 1
ATOM 3565 C CA . LEU A 1 454 ? 19.951 29.120 4.375 1.00 77.94 454 LEU A CA 1
ATOM 3566 C C . LEU A 1 454 ? 18.774 29.143 3.412 1.00 77.94 454 LEU A C 1
ATOM 3568 O O . LEU A 1 454 ? 17.878 28.319 3.540 1.00 77.94 454 LEU A O 1
ATOM 3572 N N . LEU A 1 455 ? 18.775 30.042 2.429 1.00 79.00 455 LEU A N 1
ATOM 3573 C CA . LEU A 1 455 ? 17.780 30.014 1.357 1.00 79.00 455 LEU A CA 1
ATOM 3574 C C . LEU A 1 455 ? 17.874 28.715 0.547 1.00 79.00 455 LEU A C 1
ATOM 3576 O O . LEU A 1 455 ? 16.851 28.164 0.155 1.00 79.00 455 LEU A O 1
ATOM 3580 N N . THR A 1 456 ? 19.085 28.179 0.363 1.00 74.75 456 THR A N 1
ATOM 3581 C CA . THR A 1 456 ? 19.279 26.844 -0.219 1.00 74.75 456 THR A CA 1
ATOM 3582 C C . THR A 1 456 ? 18.679 25.752 0.667 1.00 74.75 456 THR A C 1
ATOM 3584 O O . THR A 1 456 ? 18.030 24.843 0.158 1.00 74.75 456 THR A O 1
ATOM 3587 N N . TYR A 1 457 ? 18.889 25.818 1.985 1.00 78.56 457 TYR A N 1
ATOM 3588 C CA . TYR A 1 457 ? 18.278 24.867 2.917 1.00 78.56 457 TYR A CA 1
ATOM 3589 C C . TYR A 1 457 ? 16.746 24.955 2.883 1.00 78.56 457 TYR A C 1
ATOM 3591 O O . TYR A 1 457 ? 16.079 23.939 2.740 1.00 78.56 457 TYR A O 1
ATOM 3599 N N . ALA A 1 458 ? 16.183 26.165 2.908 1.00 81.50 458 ALA A N 1
ATOM 3600 C CA . ALA A 1 458 ? 14.744 26.386 2.796 1.00 81.50 458 ALA A CA 1
ATOM 3601 C C . ALA A 1 458 ? 14.172 25.859 1.473 1.00 81.50 458 ALA A C 1
ATOM 3603 O O . ALA A 1 458 ? 13.097 25.269 1.472 1.00 81.50 458 ALA A O 1
ATOM 3604 N N . LEU A 1 459 ? 14.906 26.016 0.365 1.00 81.75 459 LEU A N 1
ATOM 3605 C CA . LEU A 1 459 ? 14.554 25.419 -0.921 1.00 81.75 459 LEU A CA 1
ATOM 3606 C C . LEU A 1 459 ? 14.501 23.885 -0.816 1.00 81.75 459 LEU A C 1
ATOM 3608 O O . LEU A 1 459 ? 13.533 23.285 -1.268 1.00 81.75 459 LEU A O 1
ATOM 3612 N N . MET A 1 460 ? 15.497 23.248 -0.186 1.00 79.19 460 MET A N 1
ATOM 3613 C CA . MET A 1 460 ? 15.506 21.793 0.033 1.00 79.19 460 MET A CA 1
ATOM 3614 C C . MET A 1 460 ? 14.318 21.322 0.879 1.00 79.19 460 MET A C 1
ATOM 3616 O O . MET A 1 460 ? 13.707 20.307 0.549 1.00 79.19 460 MET A O 1
ATOM 3620 N N . GLU A 1 461 ? 13.970 22.050 1.940 1.00 83.06 461 GLU A N 1
ATOM 3621 C CA . GLU A 1 461 ? 12.818 21.717 2.783 1.00 83.06 461 GLU A CA 1
ATOM 3622 C C . GLU A 1 461 ? 11.489 21.943 2.055 1.00 83.06 461 GLU A C 1
ATOM 3624 O O . GLU A 1 461 ? 10.598 21.104 2.136 1.00 83.06 461 GLU A O 1
ATOM 3629 N N . ALA A 1 462 ? 11.367 23.009 1.262 1.00 83.81 462 ALA A N 1
ATOM 3630 C CA . ALA A 1 462 ? 10.186 23.242 0.435 1.00 83.81 462 ALA A CA 1
ATOM 3631 C C . ALA A 1 462 ? 9.972 22.096 -0.573 1.00 83.81 462 ALA A C 1
ATOM 3633 O O . ALA A 1 462 ? 8.848 21.627 -0.744 1.00 83.81 462 ALA A O 1
ATOM 3634 N N . VAL A 1 463 ? 11.055 21.571 -1.165 1.00 82.19 463 VAL A N 1
ATOM 3635 C CA . VAL A 1 463 ? 11.007 20.350 -1.985 1.00 82.19 463 VAL A CA 1
ATOM 3636 C C . VAL A 1 463 ? 10.611 19.135 -1.141 1.00 82.19 463 VAL A C 1
ATOM 3638 O O . VAL A 1 463 ? 9.756 18.359 -1.559 1.00 82.19 463 VAL A O 1
ATOM 3641 N N . ARG A 1 464 ? 11.199 18.960 0.049 1.00 81.88 464 ARG A N 1
ATOM 3642 C CA . ARG A 1 464 ? 10.934 17.818 0.943 1.00 81.88 464 ARG A CA 1
ATOM 3643 C C . ARG A 1 464 ? 9.465 17.720 1.348 1.00 81.88 464 ARG A C 1
ATOM 3645 O O . ARG A 1 464 ? 8.933 16.617 1.359 1.00 81.88 464 ARG A O 1
ATOM 3652 N N . TYR A 1 465 ? 8.834 18.848 1.658 1.00 78.00 465 TYR A N 1
ATOM 3653 C CA . TYR A 1 465 ? 7.420 18.931 2.034 1.00 78.00 465 TYR A CA 1
ATOM 3654 C C . TYR A 1 465 ? 6.485 19.138 0.830 1.00 78.00 465 TYR A C 1
ATOM 3656 O O . TYR A 1 465 ? 5.292 19.349 1.019 1.00 78.00 465 TYR A O 1
ATOM 3664 N N . ASN A 1 466 ? 7.018 19.076 -0.399 1.00 78.12 466 ASN A N 1
ATOM 3665 C CA . ASN A 1 466 ? 6.292 19.284 -1.655 1.00 78.12 466 ASN A CA 1
ATOM 3666 C C . ASN A 1 466 ? 5.451 20.580 -1.673 1.00 78.12 466 ASN A C 1
ATOM 3668 O O . ASN A 1 466 ? 4.338 20.619 -2.196 1.00 78.12 466 ASN A O 1
ATOM 3672 N N . ASN A 1 467 ? 5.983 21.651 -1.082 1.00 80.75 467 ASN A N 1
ATOM 3673 C CA . ASN A 1 467 ? 5.304 22.935 -0.977 1.00 80.75 467 ASN A CA 1
ATOM 3674 C C . ASN A 1 467 ? 5.567 23.781 -2.231 1.00 80.75 467 ASN A C 1
ATOM 3676 O O . ASN A 1 467 ? 6.516 24.567 -2.284 1.00 80.75 467 ASN A O 1
ATOM 3680 N N . VAL A 1 468 ? 4.750 23.572 -3.266 1.00 79.88 468 VAL A N 1
ATOM 3681 C CA . VAL A 1 468 ? 4.936 24.190 -4.590 1.00 79.88 468 VAL A CA 1
ATOM 3682 C C . VAL A 1 468 ? 4.860 25.718 -4.525 1.00 79.88 468 VAL A C 1
ATOM 3684 O O . VAL A 1 468 ? 5.663 26.378 -5.179 1.00 79.88 468 VAL A O 1
ATOM 3687 N N . ASP A 1 469 ? 3.981 26.286 -3.698 1.00 81.38 469 ASP A N 1
ATOM 3688 C CA . ASP A 1 469 ? 3.828 27.743 -3.575 1.00 81.38 469 ASP A CA 1
ATOM 3689 C C . ASP A 1 469 ? 5.099 28.397 -3.022 1.00 81.38 469 ASP A C 1
ATOM 3691 O O . ASP A 1 469 ? 5.656 29.313 -3.629 1.00 81.38 469 ASP A O 1
ATOM 3695 N N . LEU A 1 470 ? 5.638 27.857 -1.922 1.00 84.06 470 LEU A N 1
ATOM 3696 C CA . LEU A 1 470 ? 6.906 28.333 -1.371 1.00 84.06 470 LEU A CA 1
ATOM 3697 C C . LEU A 1 470 ? 8.062 28.130 -2.357 1.00 84.06 470 LEU A C 1
ATOM 3699 O O . LEU A 1 470 ? 8.948 28.980 -2.455 1.00 84.06 470 LEU A O 1
ATOM 3703 N N . LEU A 1 471 ? 8.073 27.016 -3.093 1.00 83.25 471 LEU A N 1
ATOM 3704 C CA . LEU A 1 471 ? 9.079 26.778 -4.126 1.00 83.25 471 LEU A CA 1
ATOM 3705 C C . LEU A 1 471 ? 9.027 27.843 -5.220 1.00 83.25 471 LEU A C 1
ATOM 3707 O O . LEU A 1 471 ? 10.079 28.372 -5.580 1.00 83.25 471 LEU A O 1
ATOM 3711 N N . VAL A 1 472 ? 7.836 28.180 -5.725 1.00 82.94 472 VAL A N 1
ATOM 3712 C CA . VAL A 1 472 ? 7.633 29.241 -6.723 1.00 82.94 472 VAL A CA 1
ATOM 3713 C C . VAL A 1 472 ? 8.129 30.577 -6.182 1.00 82.94 472 VAL A C 1
ATOM 3715 O O . VAL A 1 472 ? 8.879 31.272 -6.871 1.00 82.94 472 VAL A O 1
ATOM 3718 N N . ASP A 1 473 ? 7.791 30.920 -4.945 1.00 83.19 473 ASP A N 1
ATOM 3719 C CA . ASP A 1 473 ? 8.212 32.179 -4.335 1.00 83.19 473 ASP A CA 1
ATOM 3720 C C . ASP A 1 473 ? 9.736 32.274 -4.156 1.00 83.19 473 ASP A C 1
ATOM 3722 O O . ASP A 1 473 ? 10.355 33.286 -4.492 1.00 83.19 473 ASP A O 1
ATOM 3726 N N . LEU A 1 474 ? 10.385 31.211 -3.670 1.00 83.19 474 LEU A N 1
ATOM 3727 C CA . LEU A 1 474 ? 11.844 31.179 -3.511 1.00 83.19 474 LEU A CA 1
ATOM 3728 C C . LEU A 1 474 ? 12.553 31.275 -4.867 1.00 83.19 474 LEU A C 1
ATOM 3730 O O . LEU A 1 474 ? 13.519 32.025 -5.030 1.00 83.19 474 LEU A O 1
ATOM 3734 N N . VAL A 1 475 ? 12.048 30.548 -5.858 1.00 81.25 475 VAL A N 1
ATOM 3735 C CA . VAL A 1 475 ? 12.556 30.565 -7.229 1.00 81.25 475 VAL A CA 1
ATOM 3736 C C . VAL A 1 475 ? 12.406 31.943 -7.875 1.00 81.25 475 VAL A C 1
ATOM 3738 O O . VAL A 1 475 ? 13.354 32.441 -8.486 1.00 81.25 475 VAL A O 1
ATOM 3741 N N . THR A 1 476 ? 11.238 32.575 -7.749 1.00 80.62 476 THR A N 1
ATOM 3742 C CA . THR A 1 476 ? 10.974 33.910 -8.311 1.00 80.62 476 THR A CA 1
ATOM 3743 C C . THR A 1 476 ? 11.797 34.988 -7.609 1.00 80.62 476 THR A C 1
ATOM 3745 O O . THR A 1 476 ? 12.247 35.929 -8.262 1.00 80.62 476 THR A O 1
ATOM 3748 N N . ALA A 1 477 ? 12.116 34.800 -6.325 1.00 76.00 477 ALA A N 1
ATOM 3749 C CA . ALA A 1 477 ? 13.087 35.609 -5.591 1.00 76.00 477 ALA A CA 1
ATOM 3750 C C . ALA A 1 477 ? 14.554 35.385 -6.029 1.00 76.00 477 ALA A C 1
ATOM 3752 O O . ALA A 1 477 ? 15.458 36.041 -5.508 1.00 76.00 477 ALA A O 1
ATOM 3753 N N . GLY A 1 478 ? 14.810 34.490 -6.990 1.00 75.50 478 GLY A N 1
ATOM 3754 C CA . GLY A 1 478 ? 16.130 34.238 -7.568 1.00 75.50 478 GLY A CA 1
ATOM 3755 C C . GLY A 1 478 ? 16.968 33.203 -6.816 1.00 75.50 478 GLY A C 1
ATOM 3756 O O . GLY A 1 478 ? 18.156 33.058 -7.116 1.00 75.50 478 GLY A O 1
ATOM 3757 N N . VAL A 1 479 ? 16.385 32.473 -5.861 1.00 77.12 479 VAL A N 1
ATOM 3758 C CA . VAL A 1 479 ? 17.074 31.395 -5.142 1.00 77.12 479 VAL A CA 1
ATOM 3759 C C . VAL A 1 479 ? 17.287 30.212 -6.084 1.00 77.12 479 VAL A C 1
ATOM 3761 O O . VAL A 1 479 ? 16.356 29.735 -6.730 1.00 77.12 479 VAL A O 1
ATOM 3764 N N . ARG A 1 480 ? 18.530 29.732 -6.170 1.00 71.94 480 ARG A N 1
ATOM 3765 C CA . ARG A 1 480 ? 18.925 28.585 -7.002 1.00 71.94 480 ARG A CA 1
ATOM 3766 C C . ARG A 1 480 ? 19.621 27.533 -6.154 1.00 71.94 480 ARG A C 1
ATOM 3768 O O . ARG A 1 480 ? 20.268 27.867 -5.163 1.00 71.94 480 ARG A O 1
ATOM 3775 N N . ALA A 1 481 ? 19.538 26.276 -6.576 1.00 68.88 481 ALA A N 1
ATOM 3776 C CA . ALA A 1 481 ? 20.318 25.213 -5.970 1.00 68.88 481 ALA A CA 1
ATOM 3777 C C . ALA A 1 481 ? 21.810 25.441 -6.292 1.00 68.88 481 ALA A C 1
ATOM 3779 O O . ALA A 1 481 ? 22.179 25.608 -7.460 1.00 68.88 481 ALA A O 1
ATOM 3780 N N . PRO A 1 482 ? 22.702 25.472 -5.289 1.00 67.88 482 PRO A N 1
ATOM 3781 C CA . PRO A 1 482 ? 24.124 25.622 -5.539 1.00 67.88 482 PRO A CA 1
ATOM 3782 C C . PRO A 1 482 ? 24.655 24.365 -6.225 1.00 67.88 482 PRO A C 1
ATOM 3784 O O . PRO A 1 482 ? 24.219 23.257 -5.917 1.00 67.88 482 PRO A O 1
ATOM 3787 N N . ARG A 1 483 ? 25.662 24.527 -7.095 1.00 64.50 483 ARG A N 1
ATOM 3788 C CA . ARG A 1 483 ? 26.287 23.428 -7.858 1.00 64.50 483 ARG A CA 1
ATOM 3789 C C . ARG A 1 483 ? 26.562 22.183 -7.000 1.00 64.50 483 ARG A C 1
ATOM 3791 O O . ARG A 1 483 ? 26.159 21.096 -7.378 1.00 64.50 483 ARG A O 1
ATOM 3798 N N . ARG A 1 484 ? 27.138 22.356 -5.802 1.00 65.81 484 ARG A N 1
ATOM 3799 C CA . ARG A 1 484 ? 27.493 21.253 -4.883 1.00 65.81 484 ARG A CA 1
ATOM 3800 C C . ARG A 1 484 ? 26.308 20.511 -4.243 1.00 65.81 484 ARG A C 1
ATOM 3802 O O . ARG A 1 484 ? 26.505 19.415 -3.742 1.00 65.81 484 ARG A O 1
ATOM 3809 N N . ARG A 1 485 ? 25.104 21.095 -4.204 1.00 69.62 485 ARG A N 1
ATOM 3810 C CA . ARG A 1 485 ? 23.889 20.451 -3.653 1.00 69.62 485 ARG A CA 1
ATOM 3811 C C . ARG A 1 485 ? 22.798 20.252 -4.703 1.00 69.62 485 ARG A C 1
ATOM 3813 O O . ARG A 1 485 ? 21.688 19.862 -4.355 1.00 69.62 485 ARG A O 1
ATOM 3820 N N . CYS A 1 486 ? 23.099 20.524 -5.972 1.00 72.75 486 CYS A N 1
ATOM 3821 C CA . CYS A 1 486 ? 22.123 20.500 -7.054 1.00 72.75 486 CYS A CA 1
ATOM 3822 C C . CYS A 1 486 ? 21.519 19.102 -7.207 1.00 72.75 486 CYS A C 1
ATOM 3824 O O . CYS A 1 486 ? 20.301 18.952 -7.131 1.00 72.75 486 CYS A O 1
ATOM 3826 N N . ARG A 1 487 ? 22.377 18.075 -7.252 1.00 74.19 487 ARG A N 1
ATOM 3827 C CA . ARG A 1 487 ? 21.957 16.674 -7.205 1.00 74.19 487 ARG A CA 1
ATOM 3828 C C . ARG A 1 487 ? 21.050 16.384 -6.011 1.00 74.19 487 ARG A C 1
ATOM 3830 O O . ARG A 1 487 ? 19.959 15.883 -6.207 1.00 74.19 487 ARG A O 1
ATOM 3837 N N . SER A 1 488 ? 21.429 16.787 -4.797 1.00 75.50 488 SER A N 1
ATOM 3838 C CA . SER A 1 488 ? 20.626 16.528 -3.593 1.00 75.50 488 SER A CA 1
ATOM 3839 C C . SER A 1 488 ? 19.235 17.174 -3.629 1.00 75.50 488 SER A C 1
ATOM 3841 O O . SER A 1 488 ? 18.279 16.567 -3.157 1.00 75.50 488 SER A O 1
ATOM 3843 N N . VAL A 1 489 ? 19.101 18.386 -4.182 1.00 78.56 489 VAL A N 1
ATOM 3844 C CA . VAL A 1 489 ? 17.798 19.062 -4.337 1.00 78.56 489 VAL A CA 1
ATOM 3845 C C . VAL A 1 489 ? 16.908 18.281 -5.305 1.00 78.56 489 VAL A C 1
ATOM 3847 O O . VAL A 1 489 ? 15.756 17.991 -4.979 1.00 78.56 489 VAL A O 1
ATOM 3850 N N . PHE A 1 490 ? 17.452 17.882 -6.458 1.00 81.00 490 PHE A N 1
ATOM 3851 C CA . PHE A 1 490 ? 16.729 17.045 -7.413 1.00 81.00 490 PHE A CA 1
ATOM 3852 C C . PHE A 1 490 ? 16.452 15.641 -6.853 1.00 81.00 490 PHE A C 1
ATOM 3854 O O . PHE A 1 490 ? 15.349 15.151 -7.032 1.00 81.00 490 PHE A O 1
ATOM 3861 N N . ASP A 1 491 ? 17.354 15.023 -6.086 1.00 76.62 491 ASP A N 1
ATOM 3862 C CA . ASP A 1 491 ? 17.143 13.709 -5.454 1.00 76.62 491 ASP A CA 1
ATOM 3863 C C . ASP A 1 491 ? 15.955 13.711 -4.488 1.00 76.62 491 ASP A C 1
ATOM 3865 O O . ASP A 1 491 ? 15.244 12.714 -4.354 1.00 76.62 491 ASP A O 1
ATOM 3869 N N . VAL A 1 492 ? 15.760 14.805 -3.748 1.00 77.62 492 VAL A N 1
ATOM 3870 C CA . VAL A 1 492 ? 14.594 14.953 -2.868 1.00 77.62 492 VAL A CA 1
ATOM 3871 C C . VAL A 1 492 ? 13.337 15.166 -3.712 1.00 77.62 492 VAL A C 1
ATOM 3873 O O . VAL A 1 492 ? 12.338 14.501 -3.459 1.00 77.62 492 VAL A O 1
ATOM 3876 N N . ALA A 1 493 ? 13.391 16.009 -4.748 1.00 80.81 493 ALA A N 1
ATOM 3877 C CA . ALA A 1 493 ? 12.253 16.261 -5.638 1.00 80.81 493 ALA A CA 1
ATOM 3878 C C . ALA A 1 493 ? 11.793 14.995 -6.379 1.00 80.81 493 ALA A C 1
ATOM 3880 O O . ALA A 1 493 ? 10.599 14.711 -6.448 1.00 80.81 493 ALA A O 1
ATOM 3881 N N . ILE A 1 494 ? 12.750 14.211 -6.879 1.00 78.94 494 ILE A N 1
ATOM 3882 C CA . ILE A 1 494 ? 12.521 12.951 -7.587 1.00 78.94 494 ILE A CA 1
ATOM 3883 C C . ILE A 1 494 ? 11.879 11.932 -6.638 1.00 78.94 494 ILE A C 1
ATOM 3885 O O . ILE A 1 494 ? 10.911 11.274 -7.005 1.00 78.94 494 ILE A O 1
ATOM 3889 N N . ARG A 1 495 ? 12.340 11.844 -5.381 1.00 76.00 495 ARG A N 1
ATOM 3890 C CA . ARG A 1 495 ? 11.721 10.972 -4.365 1.00 76.00 495 ARG A CA 1
ATOM 3891 C C . ARG A 1 495 ? 10.267 11.333 -4.061 1.00 76.00 495 ARG A C 1
ATOM 3893 O O . ARG A 1 495 ? 9.475 10.429 -3.820 1.00 76.00 495 ARG A O 1
ATOM 3900 N N . GLN A 1 496 ? 9.912 12.617 -4.107 1.00 75.44 496 GLN A N 1
ATOM 3901 C CA . GLN A 1 496 ? 8.529 13.068 -3.915 1.00 75.44 496 GLN A CA 1
ATOM 3902 C C . GLN A 1 496 ? 7.618 12.784 -5.117 1.00 75.44 496 GLN A C 1
ATOM 3904 O O . GLN A 1 496 ? 6.416 13.011 -5.027 1.00 75.44 496 GLN A O 1
ATOM 3909 N N . SER A 1 497 ? 8.157 12.288 -6.238 1.00 75.50 497 SER A N 1
ATOM 3910 C CA . SER A 1 497 ? 7.378 11.958 -7.441 1.00 75.50 497 SER A CA 1
ATOM 3911 C C . SER A 1 497 ? 6.533 13.137 -7.972 1.00 75.50 497 SER A C 1
ATOM 3913 O O . SER A 1 497 ? 5.468 12.944 -8.551 1.00 75.50 497 SER A O 1
ATOM 3915 N N . SER A 1 498 ? 6.990 14.380 -7.759 1.00 78.88 498 SER A N 1
ATOM 3916 C CA . SER A 1 498 ? 6.226 15.602 -8.054 1.00 78.88 498 SER A CA 1
ATOM 3917 C C . SER A 1 498 ? 6.714 16.279 -9.338 1.00 78.88 498 SER A C 1
ATOM 3919 O O . SER A 1 498 ? 7.720 16.996 -9.342 1.00 78.88 498 SER A O 1
ATOM 3921 N N . LEU A 1 499 ? 5.987 16.070 -10.441 1.00 81.44 499 LEU A N 1
ATOM 3922 C CA . LEU A 1 499 ? 6.293 16.682 -11.743 1.00 81.44 499 LEU A CA 1
ATOM 3923 C C . LEU A 1 499 ? 6.316 18.218 -11.718 1.00 81.44 499 LEU A C 1
ATOM 3925 O O . LEU A 1 499 ? 7.267 18.776 -12.267 1.00 81.44 499 LEU A O 1
ATOM 3929 N N . PRO A 1 500 ? 5.366 18.920 -11.059 1.00 81.50 500 PRO A N 1
ATOM 3930 C CA . PRO A 1 500 ? 5.394 20.383 -10.997 1.00 81.50 500 PRO A CA 1
ATOM 3931 C C . PRO A 1 500 ? 6.670 20.915 -10.336 1.00 81.50 500 PRO A C 1
ATOM 3933 O O . PRO A 1 500 ? 7.272 21.880 -10.811 1.00 81.50 500 PRO A O 1
ATOM 3936 N N . THR A 1 501 ? 7.127 20.249 -9.272 1.00 82.88 501 THR A N 1
ATOM 3937 C CA . THR A 1 501 ? 8.363 20.601 -8.565 1.00 82.88 501 THR A CA 1
ATOM 3938 C C . THR A 1 501 ? 9.589 20.395 -9.455 1.00 82.88 501 THR A C 1
ATOM 3940 O O . THR A 1 501 ? 10.452 21.271 -9.527 1.00 82.88 501 THR A O 1
ATOM 3943 N N . ILE A 1 502 ? 9.660 19.275 -10.183 1.00 84.25 502 ILE A N 1
ATOM 3944 C CA . ILE A 1 502 ? 10.759 18.993 -11.117 1.00 84.25 502 ILE A CA 1
ATOM 3945 C C . ILE A 1 502 ? 10.771 19.981 -12.283 1.00 84.25 502 ILE A C 1
ATOM 3947 O O . ILE A 1 502 ? 11.834 20.508 -12.602 1.00 84.25 502 ILE A O 1
ATOM 3951 N N . GLU A 1 503 ? 9.622 20.278 -12.893 1.00 85.88 503 GLU A N 1
ATOM 3952 C CA . GLU A 1 503 ? 9.525 21.238 -13.998 1.00 85.88 503 GLU A CA 1
ATOM 3953 C C . GLU A 1 503 ? 9.989 22.633 -13.562 1.00 85.88 503 GLU A C 1
ATOM 3955 O O . GLU A 1 503 ? 10.795 23.272 -14.245 1.00 85.88 503 GLU A O 1
ATOM 3960 N N . LEU A 1 504 ? 9.551 23.091 -12.387 1.00 83.44 504 LEU A N 1
ATOM 3961 C CA . LEU A 1 504 ? 9.957 24.380 -11.835 1.00 83.44 504 LEU A CA 1
ATOM 3962 C C . LEU A 1 504 ? 11.474 24.443 -11.578 1.00 83.44 504 LEU A C 1
ATOM 3964 O O . LEU A 1 504 ? 12.142 25.406 -11.972 1.00 83.44 504 LEU A O 1
ATOM 3968 N N . LEU A 1 505 ? 12.046 23.409 -10.956 1.00 84.12 505 LEU A N 1
ATOM 3969 C CA . LEU A 1 505 ? 13.489 23.326 -10.711 1.00 84.12 505 LEU A CA 1
ATOM 3970 C C . LEU A 1 505 ? 14.288 23.219 -12.020 1.00 84.12 505 LEU A C 1
ATOM 3972 O O . LEU A 1 505 ? 15.324 23.869 -12.165 1.00 84.12 505 LEU A O 1
ATOM 3976 N N . ALA A 1 506 ? 13.803 22.459 -12.999 1.00 84.44 506 ALA A N 1
ATOM 3977 C CA . ALA A 1 506 ? 14.452 22.306 -14.295 1.00 84.44 506 ALA A CA 1
ATOM 3978 C C . ALA A 1 506 ? 14.455 23.626 -15.081 1.00 84.44 506 ALA A C 1
ATOM 3980 O O . ALA A 1 506 ? 15.497 24.052 -15.580 1.00 84.44 506 ALA A O 1
ATOM 3981 N N . LYS A 1 507 ? 13.327 24.347 -15.103 1.00 83.00 507 LYS A N 1
ATOM 3982 C CA . LYS A 1 507 ? 13.198 25.662 -15.751 1.00 83.00 507 LYS A CA 1
ATOM 3983 C C . LYS A 1 507 ? 14.168 26.693 -15.178 1.00 83.00 507 LYS A C 1
ATOM 3985 O O . LYS A 1 507 ? 14.748 27.482 -15.922 1.00 83.00 507 LYS A O 1
ATOM 3990 N N . THR A 1 508 ? 14.373 26.686 -13.864 1.00 78.44 508 THR A N 1
ATOM 3991 C CA . THR A 1 508 ? 15.286 27.626 -13.189 1.00 78.44 508 THR A CA 1
ATOM 3992 C C . THR A 1 508 ? 16.758 27.305 -13.405 1.00 78.44 508 THR A C 1
ATOM 3994 O O . THR A 1 508 ? 17.593 28.213 -13.390 1.00 78.44 508 THR A O 1
ATOM 3997 N N . HIS A 1 509 ? 17.072 26.034 -13.654 1.00 77.75 509 HIS A N 1
ATOM 3998 C CA . HIS A 1 509 ? 18.426 25.534 -13.881 1.00 77.75 509 HIS A CA 1
ATOM 3999 C C . HIS A 1 509 ? 18.707 25.200 -15.353 1.00 77.75 509 HIS A C 1
ATOM 4001 O O . HIS A 1 509 ? 19.749 24.621 -15.637 1.00 77.75 509 HIS A O 1
ATOM 4007 N N . ALA A 1 510 ? 17.860 25.633 -16.296 1.00 67.00 510 ALA A N 1
ATOM 4008 C CA . ALA A 1 510 ? 18.003 25.362 -17.734 1.00 67.00 510 ALA A CA 1
ATOM 4009 C C . ALA A 1 510 ? 19.374 25.773 -18.322 1.00 67.00 510 ALA A C 1
ATOM 4011 O O . ALA A 1 510 ? 19.858 25.186 -19.285 1.00 67.00 510 ALA A O 1
ATOM 4012 N N . GLY A 1 511 ? 20.042 26.770 -17.725 1.00 65.38 511 GLY A N 1
ATOM 4013 C CA . GLY A 1 511 ? 21.400 27.182 -18.108 1.00 65.38 511 GLY A CA 1
ATOM 4014 C C . GLY A 1 511 ? 22.534 26.327 -17.521 1.00 65.38 511 GLY A C 1
ATOM 4015 O O . GLY A 1 511 ? 23.675 26.445 -17.961 1.00 65.38 511 GLY A O 1
ATOM 4016 N N . ASN A 1 512 ? 22.255 25.473 -16.533 1.00 77.75 512 ASN A N 1
ATOM 4017 C CA . ASN A 1 512 ? 23.228 24.627 -15.842 1.00 77.75 512 ASN A CA 1
ATOM 4018 C C . ASN A 1 512 ? 23.072 23.163 -16.280 1.00 77.75 512 ASN A C 1
ATOM 4020 O O . ASN A 1 512 ? 22.572 22.316 -15.536 1.00 77.75 512 ASN A O 1
ATOM 4024 N N . LYS A 1 513 ? 23.525 22.876 -17.507 1.00 76.00 513 LYS A N 1
ATOM 4025 C CA . LYS A 1 513 ? 23.435 21.542 -18.125 1.00 76.00 513 LYS A CA 1
ATOM 4026 C C . LYS A 1 513 ? 24.072 20.445 -17.275 1.00 76.00 513 LYS A C 1
ATOM 4028 O O . LYS A 1 513 ? 23.578 19.327 -17.273 1.00 76.00 513 LYS A O 1
ATOM 4033 N N . GLU A 1 514 ? 25.143 20.761 -16.552 1.00 75.81 514 GLU A N 1
ATOM 4034 C CA . GLU A 1 514 ? 25.846 19.825 -15.671 1.00 75.81 514 GLU A CA 1
ATOM 4035 C C . GLU A 1 514 ? 24.947 19.361 -14.519 1.00 75.81 514 GLU A C 1
ATOM 4037 O O . GLU A 1 514 ? 24.739 18.163 -14.362 1.00 75.81 514 GLU A O 1
ATOM 4042 N N . CYS A 1 515 ? 24.309 20.291 -13.796 1.00 78.75 515 CYS A N 1
ATOM 4043 C CA . CYS A 1 515 ? 23.362 19.937 -12.735 1.00 78.75 515 CYS A CA 1
ATOM 4044 C C . CYS A 1 515 ? 22.170 19.123 -13.256 1.00 78.75 515 CYS A C 1
ATOM 4046 O O . CYS A 1 515 ? 21.794 18.119 -12.654 1.00 78.75 515 CYS A O 1
ATOM 4048 N N . LEU A 1 516 ? 21.584 19.534 -14.385 1.00 82.00 516 LEU A N 1
ATOM 4049 C CA . LEU A 1 516 ? 20.469 18.796 -14.980 1.00 82.00 516 LEU A CA 1
ATOM 4050 C C . LEU A 1 516 ? 20.892 17.385 -15.410 1.00 82.00 516 LEU A C 1
ATOM 4052 O O . LEU A 1 516 ? 20.125 16.443 -15.254 1.00 82.00 516 LEU A O 1
ATOM 4056 N N . SER A 1 517 ? 22.125 17.223 -15.891 1.00 81.94 517 SER A N 1
ATOM 4057 C CA . SER A 1 517 ? 22.676 15.916 -16.264 1.00 81.94 517 SER A CA 1
ATOM 4058 C C . SER A 1 517 ? 22.969 15.030 -15.050 1.00 81.94 517 SER A C 1
ATOM 4060 O O . SER A 1 517 ? 22.804 13.817 -15.121 1.00 81.94 517 SER A O 1
ATOM 4062 N N . GLU A 1 518 ? 23.359 15.607 -13.911 1.00 79.12 518 GLU A N 1
ATOM 4063 C CA . GLU A 1 518 ? 23.442 14.860 -12.651 1.00 79.12 518 GLU A CA 1
ATOM 4064 C C . GLU A 1 518 ? 22.061 14.416 -12.164 1.00 79.12 518 GLU A C 1
ATOM 4066 O O . GLU A 1 518 ? 21.912 13.281 -11.714 1.00 79.12 518 GLU A O 1
ATOM 4071 N N . ALA A 1 519 ? 21.044 15.270 -12.305 1.00 81.88 519 ALA A N 1
ATOM 4072 C CA . ALA A 1 519 ? 19.665 14.920 -11.981 1.00 81.88 519 ALA A CA 1
ATOM 4073 C C . ALA A 1 519 ? 19.132 13.790 -12.880 1.00 81.88 519 ALA A C 1
ATOM 4075 O O . ALA A 1 519 ? 18.412 12.924 -12.388 1.00 81.88 519 ALA A O 1
ATOM 4076 N N . VAL A 1 520 ? 19.536 13.737 -14.159 1.00 85.44 520 VAL A N 1
ATOM 4077 C CA . VAL A 1 520 ? 19.220 12.614 -15.065 1.00 85.44 520 VAL A CA 1
ATOM 4078 C C . VAL A 1 520 ? 19.688 11.286 -14.472 1.00 85.44 520 VAL A C 1
ATOM 4080 O O . VAL A 1 520 ? 18.928 10.323 -14.496 1.00 85.44 520 VAL A O 1
ATOM 4083 N N . LEU A 1 521 ? 20.885 11.223 -13.876 1.00 78.62 521 LEU A N 1
ATOM 4084 C CA . LEU A 1 521 ? 21.372 9.989 -13.245 1.00 78.62 521 LEU A CA 1
ATOM 4085 C C . LEU A 1 521 ? 20.474 9.534 -12.089 1.00 78.62 521 LEU A C 1
ATOM 4087 O O . LEU A 1 521 ? 20.186 8.346 -11.969 1.00 78.62 521 LEU A O 1
ATOM 4091 N N . SER A 1 522 ? 19.993 10.470 -11.274 1.00 78.69 522 SER A N 1
ATOM 4092 C CA . SER A 1 522 ? 19.068 10.171 -10.178 1.00 78.69 522 SER A CA 1
ATOM 4093 C C . SER A 1 522 ? 17.677 9.761 -10.670 1.00 78.69 522 SER A C 1
ATOM 4095 O O . SER A 1 522 ? 17.020 8.926 -10.048 1.00 78.69 522 SER A O 1
ATOM 4097 N N . VAL A 1 523 ? 17.235 10.285 -11.819 1.00 81.00 523 VAL A N 1
ATOM 4098 C CA . VAL A 1 523 ? 16.003 9.829 -12.479 1.00 81.00 523 VAL A CA 1
ATOM 4099 C C . VAL A 1 523 ? 16.156 8.412 -13.033 1.00 81.00 523 VAL A C 1
ATOM 4101 O O . VAL A 1 523 ? 15.193 7.652 -12.983 1.00 81.00 523 VAL A O 1
ATOM 4104 N N . ILE A 1 524 ? 17.346 8.009 -13.497 1.00 76.00 524 ILE A N 1
ATOM 4105 C CA . ILE A 1 524 ? 17.593 6.618 -13.921 1.00 76.00 524 ILE A CA 1
ATOM 4106 C C . ILE A 1 524 ? 17.379 5.648 -12.750 1.00 76.00 524 ILE A C 1
ATOM 4108 O O . ILE A 1 524 ? 16.740 4.609 -12.931 1.00 76.00 524 ILE A O 1
ATOM 4112 N N . ASP A 1 525 ? 17.854 6.012 -11.554 1.00 72.50 525 ASP A N 1
ATOM 4113 C CA . ASP A 1 525 ? 17.676 5.216 -10.333 1.00 72.50 525 ASP A CA 1
ATOM 4114 C C . ASP A 1 525 ? 16.197 5.132 -9.904 1.00 72.50 525 ASP A C 1
ATOM 4116 O O . ASP A 1 525 ? 15.735 4.080 -9.464 1.00 72.50 525 ASP A O 1
ATOM 4120 N N . ASN A 1 526 ? 15.439 6.225 -10.039 1.00 73.88 526 ASN A N 1
ATOM 4121 C CA . ASN A 1 526 ? 14.010 6.274 -9.709 1.00 73.88 526 ASN A CA 1
ATOM 4122 C C . ASN A 1 526 ? 13.130 5.565 -10.751 1.00 73.88 526 ASN A C 1
ATOM 4124 O O . ASN A 1 526 ? 12.174 4.871 -10.406 1.00 73.88 526 ASN A O 1
ATOM 4128 N N . GLY A 1 527 ? 13.471 5.703 -12.027 1.00 72.19 527 GLY A N 1
ATOM 4129 C CA . GLY A 1 527 ? 12.731 5.113 -13.122 1.00 72.19 527 GLY A CA 1
ATOM 4130 C C . GLY A 1 527 ? 11.484 5.881 -13.553 1.00 72.19 527 GLY A C 1
ATOM 4131 O O . GLY A 1 527 ? 10.546 5.230 -14.015 1.00 72.19 527 GLY A O 1
ATOM 4132 N N . ASP A 1 528 ? 11.459 7.210 -13.507 1.00 76.56 528 ASP A N 1
ATOM 4133 C CA . ASP A 1 528 ? 10.356 8.001 -14.070 1.00 76.56 528 ASP A CA 1
ATOM 4134 C C . ASP A 1 528 ? 10.747 8.712 -15.384 1.00 76.56 528 ASP A C 1
ATOM 4136 O O . ASP A 1 528 ? 11.531 9.662 -15.380 1.00 76.56 528 ASP A O 1
ATOM 4140 N N . VAL A 1 529 ? 10.174 8.282 -16.525 1.00 80.56 529 VAL A N 1
ATOM 4141 C CA . VAL A 1 529 ? 10.417 8.941 -17.831 1.00 80.56 529 VAL A CA 1
ATOM 4142 C C . VAL A 1 529 ? 9.910 10.376 -17.818 1.00 80.56 529 VAL A C 1
ATOM 4144 O O 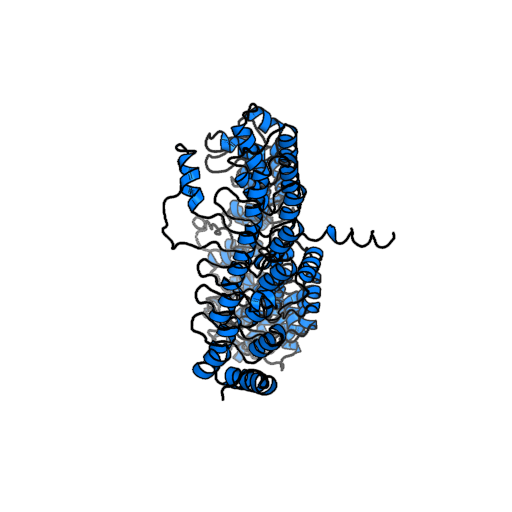. VAL A 1 529 ? 10.497 11.226 -18.466 1.00 80.56 529 VAL A O 1
ATOM 4147 N N . ALA A 1 530 ? 8.852 10.683 -17.068 1.00 79.81 530 ALA A N 1
ATOM 4148 C CA . ALA A 1 530 ? 8.269 12.019 -17.037 1.00 79.81 530 ALA A CA 1
ATOM 4149 C C . ALA A 1 530 ? 9.275 13.069 -16.594 1.00 79.81 530 ALA A C 1
ATOM 4151 O O . ALA A 1 530 ? 9.442 14.121 -17.208 1.00 79.81 530 ALA A O 1
ATOM 4152 N N . MET A 1 531 ? 9.954 12.751 -15.495 1.00 82.75 531 MET A N 1
ATOM 4153 C CA . MET A 1 531 ? 10.978 13.595 -14.916 1.00 82.75 531 MET A CA 1
ATOM 4154 C C . MET A 1 531 ? 12.169 13.682 -15.853 1.00 82.75 531 MET A C 1
ATOM 4156 O O . MET A 1 531 ? 12.733 14.760 -16.017 1.00 82.75 531 MET A O 1
ATOM 4160 N N . LEU A 1 532 ? 12.518 12.571 -16.502 1.00 85.06 532 LEU A N 1
ATOM 4161 C CA . LEU A 1 532 ? 13.583 12.534 -17.492 1.00 85.06 532 LEU A CA 1
ATOM 4162 C C . LEU A 1 532 ? 13.268 13.452 -18.679 1.00 85.06 532 LEU A C 1
ATOM 4164 O O . LEU A 1 532 ? 14.094 14.289 -19.025 1.00 85.06 532 LEU A O 1
ATOM 4168 N N . ASP A 1 533 ? 12.072 13.350 -19.251 1.00 85.44 533 ASP A N 1
ATOM 4169 C CA . ASP A 1 533 ? 11.609 14.167 -20.371 1.00 85.44 533 ASP A CA 1
ATOM 4170 C C . ASP A 1 533 ? 11.578 15.648 -19.997 1.00 85.44 533 ASP A C 1
ATOM 4172 O O . ASP A 1 533 ? 12.013 16.487 -20.784 1.00 85.44 533 ASP A O 1
ATOM 4176 N N . LEU A 1 534 ? 11.134 15.988 -18.782 1.00 86.50 534 LEU A N 1
ATOM 4177 C CA . LEU A 1 534 ? 11.194 17.358 -18.270 1.00 86.50 534 LEU A CA 1
ATOM 4178 C C . LEU A 1 534 ? 12.641 17.862 -18.181 1.00 86.50 534 LEU A C 1
ATOM 4180 O O . LEU A 1 534 ? 12.938 18.958 -18.661 1.00 86.50 534 LEU A O 1
ATOM 4184 N N . LEU A 1 535 ? 13.559 17.072 -17.618 1.00 87.06 535 LEU A N 1
ATOM 4185 C CA . LEU A 1 535 ? 14.975 17.438 -17.530 1.00 87.06 535 LEU A CA 1
ATOM 4186 C C . LEU A 1 535 ? 15.603 17.609 -18.924 1.00 87.06 535 LEU A C 1
ATOM 4188 O O . LEU A 1 535 ? 16.268 18.617 -19.175 1.00 87.06 535 LEU A O 1
ATOM 4192 N N . LEU A 1 536 ? 15.362 16.672 -19.845 1.00 88.25 536 LEU A N 1
ATOM 4193 C CA . LEU A 1 536 ? 15.865 16.705 -21.223 1.00 88.25 536 LEU A CA 1
ATOM 4194 C C . LEU A 1 536 ? 15.290 17.895 -22.005 1.00 88.25 536 LEU A C 1
ATOM 4196 O O . LEU A 1 536 ? 16.046 18.643 -22.626 1.00 88.25 536 LEU A O 1
ATOM 4200 N N . LYS A 1 537 ? 13.978 18.152 -21.900 1.00 87.69 537 LYS A N 1
ATOM 4201 C CA . LYS A 1 537 ? 13.295 19.323 -22.483 1.00 87.69 537 LYS A CA 1
ATOM 4202 C C . LYS A 1 537 ? 13.904 20.642 -22.006 1.00 87.69 537 LYS A C 1
ATOM 4204 O O . LYS A 1 537 ? 13.963 21.603 -22.772 1.00 87.69 537 LYS A O 1
ATOM 4209 N N . HIS A 1 538 ? 14.370 20.692 -20.760 1.00 86.81 538 HIS A N 1
ATOM 4210 C CA . HIS A 1 538 ? 15.032 21.860 -20.178 1.00 86.81 538 HIS A CA 1
ATOM 4211 C C . HIS A 1 538 ? 16.560 21.877 -20.360 1.00 86.81 538 HIS A C 1
ATOM 4213 O O . HIS A 1 538 ? 17.224 22.759 -19.817 1.00 86.81 538 HIS A O 1
ATOM 4219 N N . GLY A 1 539 ? 17.118 20.983 -21.185 1.00 84.56 539 GLY A N 1
ATOM 4220 C CA . GLY A 1 539 ? 18.506 21.048 -21.646 1.00 84.56 539 GLY A CA 1
ATOM 4221 C C . GLY A 1 539 ? 19.492 20.144 -20.906 1.00 84.56 539 GLY A C 1
ATOM 4222 O O . GLY A 1 539 ? 20.702 20.373 -21.016 1.00 84.56 539 GLY A O 1
ATOM 4223 N N . ALA A 1 540 ? 19.019 19.133 -20.168 1.00 87.56 540 ALA A N 1
ATOM 4224 C CA . ALA A 1 540 ? 19.888 18.076 -19.656 1.00 87.56 540 ALA A CA 1
ATOM 4225 C C . ALA A 1 540 ? 20.592 17.350 -20.813 1.00 87.56 540 ALA A C 1
ATOM 4227 O O . ALA A 1 540 ? 19.989 17.091 -21.853 1.00 87.56 540 ALA A O 1
ATOM 4228 N N . ASN A 1 541 ? 21.875 17.024 -20.644 1.00 84.88 541 ASN A N 1
ATOM 4229 C CA . ASN A 1 541 ? 22.615 16.281 -21.657 1.00 84.88 541 ASN A CA 1
ATOM 4230 C C . ASN A 1 541 ? 22.319 14.777 -21.498 1.00 84.88 541 ASN A C 1
ATOM 4232 O O . ASN A 1 541 ? 22.688 14.220 -20.460 1.00 84.88 541 ASN A O 1
ATOM 4236 N N . PRO A 1 542 ? 21.733 14.092 -22.501 1.00 83.31 542 PRO A N 1
ATOM 4237 C CA . PRO A 1 542 ? 21.491 12.646 -22.436 1.00 83.31 542 PRO A CA 1
ATOM 4238 C C . PRO A 1 542 ? 22.788 11.824 -22.393 1.00 83.31 542 PRO A C 1
ATOM 4240 O O . PRO A 1 542 ? 22.771 10.671 -21.980 1.00 83.31 542 PRO A O 1
ATOM 4243 N N . ASN A 1 543 ? 23.921 12.429 -22.765 1.00 78.31 543 ASN A N 1
ATOM 4244 C CA . ASN A 1 543 ? 25.263 11.847 -22.680 1.00 78.31 543 ASN A CA 1
ATOM 4245 C C . ASN A 1 543 ? 26.061 12.373 -21.481 1.00 78.31 543 ASN A C 1
ATOM 4247 O O . ASN A 1 543 ? 27.279 12.206 -21.414 1.00 78.31 543 ASN A O 1
ATOM 4251 N N . GLY A 1 544 ? 25.403 13.073 -20.555 1.00 71.38 544 GLY A N 1
ATOM 4252 C CA . GLY A 1 544 ? 26.059 13.689 -19.416 1.00 71.38 544 GLY A CA 1
ATOM 4253 C C . GLY A 1 544 ? 26.723 12.665 -18.495 1.00 71.38 544 GLY A C 1
ATOM 4254 O O . GLY A 1 544 ? 26.182 11.591 -18.226 1.00 71.38 544 GLY A O 1
ATOM 4255 N N . THR A 1 545 ? 27.901 13.024 -17.991 1.00 66.75 545 THR A N 1
ATOM 4256 C CA . THR A 1 545 ? 28.649 12.256 -16.996 1.00 66.75 545 THR A CA 1
ATOM 4257 C C . THR A 1 545 ? 28.614 13.017 -15.673 1.00 66.75 545 THR A C 1
ATOM 4259 O O . THR A 1 545 ? 29.292 14.032 -15.537 1.00 66.75 545 THR A O 1
ATOM 4262 N N . GLY A 1 546 ? 27.823 12.569 -14.693 1.00 57.41 546 GLY A N 1
ATOM 4263 C CA . GLY A 1 546 ? 27.938 13.088 -13.319 1.00 57.41 546 GLY A CA 1
ATOM 4264 C C . GLY A 1 546 ? 29.319 12.753 -12.754 1.00 57.41 546 GLY A C 1
ATOM 4265 O O . GLY A 1 546 ? 29.886 11.760 -13.211 1.00 57.41 546 GLY A O 1
ATOM 4266 N N . GLY A 1 547 ? 29.845 13.567 -11.822 1.00 52.16 547 GLY A N 1
ATOM 4267 C CA . GLY A 1 547 ? 31.241 13.652 -11.318 1.00 52.16 547 GLY A CA 1
ATOM 4268 C C . GLY A 1 547 ? 31.960 12.376 -10.828 1.00 52.16 547 GLY A C 1
ATOM 4269 O O . GLY A 1 547 ? 32.604 12.370 -9.790 1.00 52.16 547 GLY A O 1
ATOM 4270 N N . GLY A 1 548 ? 31.870 11.293 -11.588 1.00 48.47 548 GLY A N 1
ATOM 4271 C CA . GLY A 1 548 ? 32.379 9.953 -11.340 1.00 48.47 548 GLY A CA 1
ATOM 4272 C C . GLY A 1 548 ? 32.332 9.080 -12.601 1.00 48.47 548 GLY A C 1
ATOM 4273 O O . GLY A 1 548 ? 32.245 7.860 -12.485 1.00 48.47 548 GLY A O 1
ATOM 4274 N N . TYR A 1 549 ? 32.379 9.690 -13.795 1.00 51.59 549 TYR A N 1
ATOM 4275 C CA . TYR A 1 549 ? 32.634 9.005 -15.073 1.00 51.59 549 TYR A CA 1
ATOM 4276 C C . TYR A 1 549 ? 31.599 7.928 -15.456 1.00 51.59 549 TYR A C 1
ATOM 4278 O O . TYR A 1 549 ? 31.947 6.834 -15.901 1.00 51.59 549 TYR A O 1
ATOM 4286 N N . ARG A 1 550 ? 30.302 8.225 -15.284 1.00 61.12 550 ARG A N 1
ATOM 4287 C CA . ARG A 1 550 ? 29.191 7.320 -15.642 1.00 61.12 550 ARG A CA 1
ATOM 4288 C C . ARG A 1 550 ? 28.270 7.994 -16.655 1.00 61.12 550 ARG A C 1
ATOM 4290 O O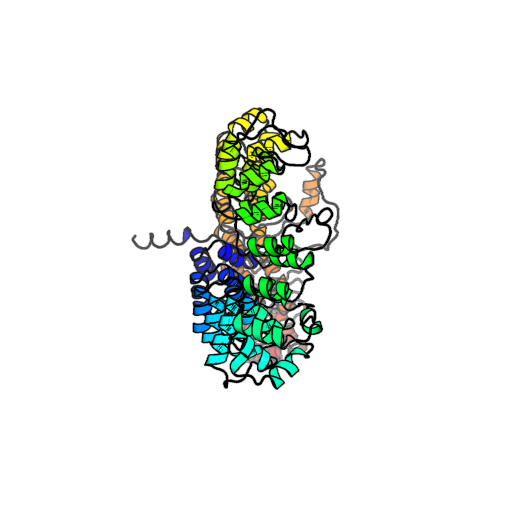 . ARG A 1 550 ? 27.589 8.952 -16.308 1.00 61.12 550 ARG A O 1
ATOM 4297 N N . ASN A 1 551 ? 28.271 7.501 -17.891 1.00 76.88 551 ASN A N 1
ATOM 4298 C CA . ASN A 1 551 ? 27.357 7.944 -18.943 1.00 76.88 551 ASN A CA 1
ATOM 4299 C C . ASN A 1 551 ? 25.929 7.431 -18.650 1.00 76.88 551 ASN A C 1
ATOM 4301 O O . ASN A 1 551 ? 25.750 6.269 -18.270 1.00 76.88 551 ASN A O 1
ATOM 4305 N N . ALA A 1 552 ? 24.926 8.297 -18.813 1.00 81.25 552 ALA A N 1
ATOM 4306 C CA . ALA A 1 552 ? 23.517 7.986 -18.564 1.00 81.25 552 ALA A CA 1
ATOM 4307 C C . ALA A 1 552 ? 22.988 6.811 -19.415 1.00 81.25 552 ALA A C 1
ATOM 4309 O O . ALA A 1 552 ? 22.292 5.948 -18.881 1.00 81.25 552 ALA A O 1
ATOM 4310 N N . VAL A 1 553 ? 23.379 6.711 -20.691 1.00 81.38 553 VAL A N 1
ATOM 4311 C CA . VAL A 1 553 ? 23.036 5.597 -21.597 1.00 81.38 553 VAL A CA 1
ATOM 4312 C C . VAL A 1 553 ? 23.592 4.278 -21.055 1.00 81.38 553 VAL A C 1
ATOM 4314 O O . VAL A 1 553 ? 22.851 3.313 -20.879 1.00 81.38 553 VAL A O 1
ATOM 4317 N N . VAL A 1 554 ? 24.879 4.246 -20.692 1.00 78.19 554 VAL A N 1
ATOM 4318 C C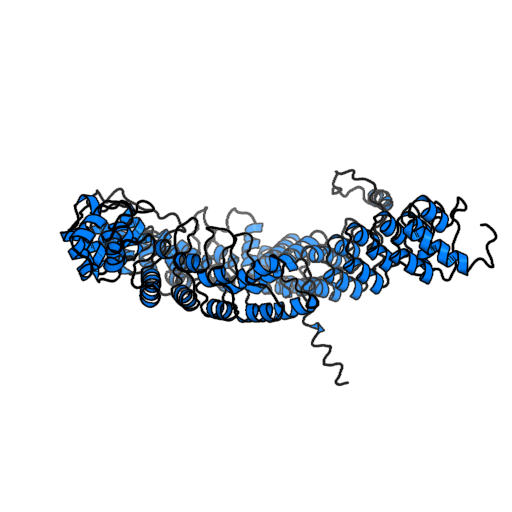A . VAL A 1 554 ? 25.530 3.041 -20.138 1.00 78.19 554 VAL A CA 1
ATOM 4319 C C . VAL A 1 554 ? 24.894 2.626 -18.805 1.00 78.19 554 VAL A C 1
ATOM 4321 O O . VAL A 1 554 ? 24.665 1.439 -18.564 1.00 78.19 554 VAL A O 1
ATOM 4324 N N . ARG A 1 555 ? 24.561 3.591 -17.934 1.00 77.81 555 ARG A N 1
ATOM 4325 C CA . ARG A 1 555 ? 23.869 3.325 -16.661 1.00 77.81 555 ARG A CA 1
ATOM 4326 C C . ARG A 1 555 ? 22.471 2.752 -16.894 1.00 77.81 555 ARG A C 1
ATOM 4328 O O . ARG A 1 555 ? 22.118 1.786 -16.225 1.00 77.81 555 ARG A O 1
ATOM 4335 N N . ALA A 1 556 ? 21.711 3.297 -17.844 1.00 78.50 556 ALA A N 1
ATOM 4336 C CA . ALA A 1 556 ? 20.378 2.803 -18.176 1.00 78.50 556 ALA A CA 1
ATOM 4337 C C . ALA A 1 556 ? 20.410 1.350 -18.685 1.00 78.50 556 ALA A C 1
ATOM 4339 O O . ALA A 1 556 ? 19.573 0.550 -18.267 1.00 78.50 556 ALA A O 1
ATOM 4340 N N . VAL A 1 557 ? 21.402 0.983 -19.508 1.00 76.38 557 VAL A N 1
ATOM 4341 C CA . VAL A 1 557 ? 21.601 -0.407 -19.967 1.00 76.38 557 VAL A CA 1
ATOM 4342 C C . VAL A 1 557 ? 21.964 -1.330 -18.807 1.00 76.38 557 VAL A C 1
ATOM 4344 O O . VAL A 1 557 ? 21.321 -2.361 -18.616 1.00 76.38 557 VAL A O 1
ATOM 4347 N N . ARG A 1 558 ? 22.959 -0.954 -17.992 1.00 76.19 558 ARG A N 1
ATOM 4348 C CA . ARG A 1 558 ? 23.391 -1.753 -16.831 1.00 76.19 558 ARG A CA 1
ATOM 4349 C C . ARG A 1 558 ? 22.231 -2.075 -15.892 1.00 76.19 558 ARG A C 1
ATOM 4351 O O . ARG A 1 558 ? 22.135 -3.186 -15.375 1.00 76.19 558 ARG A O 1
ATOM 4358 N N . ASP A 1 559 ? 21.360 -1.097 -15.686 1.00 72.88 559 ASP A N 1
ATOM 4359 C CA . ASP A 1 559 ? 20.248 -1.183 -14.744 1.00 72.88 559 ASP A CA 1
ATOM 4360 C C . ASP A 1 559 ? 18.991 -1.786 -15.369 1.00 72.88 559 ASP A C 1
ATOM 4362 O O . ASP A 1 559 ? 17.961 -1.889 -14.698 1.00 72.88 559 ASP A O 1
ATOM 4366 N N . ARG A 1 560 ? 19.071 -2.184 -16.646 1.00 75.88 560 ARG A N 1
ATOM 4367 C CA . ARG A 1 560 ? 17.973 -2.760 -17.427 1.00 75.88 560 ARG A CA 1
ATOM 4368 C C . ARG A 1 560 ? 16.757 -1.829 -17.453 1.00 75.88 560 ARG A C 1
ATOM 4370 O O . ARG A 1 560 ? 15.621 -2.221 -17.187 1.00 75.88 560 ARG A O 1
ATOM 4377 N N . LYS A 1 561 ? 17.001 -0.539 -17.705 1.00 74.19 561 LYS A N 1
ATOM 4378 C CA . LYS A 1 561 ? 15.984 0.519 -17.806 1.00 74.19 561 LYS A CA 1
ATOM 4379 C C . LYS A 1 561 ? 15.648 0.817 -19.270 1.00 74.19 561 LYS A C 1
ATOM 4381 O O . LYS A 1 561 ? 15.853 1.939 -19.724 1.00 74.19 561 LYS A O 1
ATOM 4386 N N . LEU A 1 562 ? 15.100 -0.158 -20.000 1.00 76.56 562 LEU A N 1
ATOM 4387 C CA . LEU A 1 562 ? 14.864 -0.046 -21.450 1.00 76.56 562 LEU A CA 1
ATOM 4388 C C . LEU A 1 562 ? 14.070 1.211 -21.855 1.00 76.56 562 LEU A C 1
ATOM 4390 O O . LEU A 1 562 ? 14.448 1.905 -22.791 1.00 76.56 562 LEU A O 1
ATOM 4394 N N . VAL A 1 563 ? 13.011 1.569 -21.123 1.00 74.19 563 VAL A N 1
ATOM 4395 C CA . VAL A 1 563 ? 12.206 2.760 -21.465 1.00 74.19 563 VAL A CA 1
ATOM 4396 C C . VAL A 1 563 ? 12.989 4.068 -21.242 1.00 74.19 563 VAL A C 1
ATOM 4398 O O . VAL A 1 563 ? 12.893 4.980 -22.059 1.00 74.19 563 VAL A O 1
ATOM 4401 N N . ILE A 1 564 ? 13.818 4.154 -20.193 1.00 78.38 564 ILE A N 1
ATOM 4402 C CA . ILE A 1 564 ? 14.710 5.310 -19.964 1.00 78.38 564 ILE A CA 1
ATOM 4403 C C . ILE A 1 564 ? 15.777 5.371 -21.050 1.00 78.38 564 ILE A C 1
ATOM 4405 O O . ILE A 1 564 ? 16.041 6.440 -21.590 1.00 78.38 564 ILE A O 1
ATOM 4409 N N . LEU A 1 565 ? 16.365 4.224 -21.393 1.00 80.19 565 LEU A N 1
ATOM 4410 C CA . LEU A 1 565 ? 17.323 4.118 -22.482 1.00 80.19 565 LEU A CA 1
ATOM 4411 C C . LEU A 1 565 ? 16.712 4.653 -23.781 1.00 80.19 565 LEU A C 1
ATOM 4413 O O . LEU A 1 565 ? 17.303 5.519 -24.412 1.00 80.19 565 LEU A O 1
ATOM 4417 N N . MET A 1 566 ? 15.501 4.221 -24.134 1.00 80.81 566 MET A N 1
ATOM 4418 C CA . MET A 1 566 ? 14.803 4.709 -25.325 1.00 80.81 566 MET A CA 1
ATOM 4419 C C . MET A 1 566 ? 14.543 6.218 -25.280 1.00 80.81 566 MET A C 1
ATOM 4421 O O . MET A 1 566 ? 14.701 6.891 -26.297 1.00 80.81 566 MET A O 1
ATOM 4425 N N . ALA A 1 567 ? 14.176 6.774 -24.123 1.00 78.31 567 ALA A N 1
ATOM 4426 C CA . ALA A 1 567 ? 14.004 8.218 -23.964 1.00 78.31 567 ALA A CA 1
ATOM 4427 C C . ALA A 1 567 ? 15.331 8.984 -24.132 1.00 78.31 567 ALA A C 1
ATOM 4429 O O . ALA A 1 567 ? 15.376 9.985 -24.847 1.00 78.31 567 ALA A O 1
ATOM 4430 N N . LEU A 1 568 ? 16.429 8.478 -23.557 1.00 82.44 568 LEU A N 1
ATOM 4431 C CA . LEU A 1 568 ? 17.769 9.046 -23.730 1.00 82.44 568 LEU A CA 1
ATOM 4432 C C . LEU A 1 568 ? 18.206 9.011 -25.200 1.00 82.44 568 LEU A C 1
ATOM 4434 O O . LEU A 1 568 ? 18.641 10.036 -25.716 1.00 82.44 568 LEU A O 1
ATOM 4438 N N . LEU A 1 569 ? 18.050 7.874 -25.887 1.00 82.62 569 LEU A N 1
ATOM 4439 C CA . LEU A 1 569 ? 18.426 7.713 -27.298 1.00 82.62 569 LEU A CA 1
ATOM 4440 C C . LEU A 1 569 ? 17.612 8.644 -28.211 1.00 82.62 569 LEU A C 1
ATOM 4442 O O . LEU A 1 569 ? 18.189 9.356 -29.030 1.00 82.62 569 LEU A O 1
ATOM 4446 N N . ARG A 1 570 ? 16.290 8.755 -28.001 1.00 83.69 570 ARG A N 1
ATOM 4447 C CA . ARG A 1 570 ? 15.430 9.715 -28.728 1.00 83.69 570 ARG A CA 1
ATOM 4448 C C . ARG A 1 570 ? 15.853 11.169 -28.529 1.00 83.69 570 ARG A C 1
ATOM 4450 O O . ARG A 1 570 ? 15.661 11.985 -29.426 1.00 83.69 570 ARG A O 1
ATOM 4457 N N . ALA A 1 571 ? 16.422 11.494 -27.371 1.00 83.00 571 ALA A N 1
ATOM 4458 C CA . ALA A 1 571 ? 16.941 12.823 -27.067 1.00 83.00 571 ALA A CA 1
ATOM 4459 C C . ALA A 1 571 ? 18.372 13.067 -27.589 1.00 83.00 571 ALA A C 1
ATOM 4461 O O . ALA A 1 571 ? 18.931 14.134 -27.334 1.00 83.00 571 ALA A O 1
ATOM 4462 N N . GLY A 1 572 ? 18.965 12.120 -28.328 1.00 83.50 572 GLY A N 1
ATOM 4463 C CA . GLY A 1 572 ? 20.331 12.212 -28.857 1.00 83.50 572 GLY A CA 1
ATOM 4464 C C . GLY A 1 572 ? 21.394 11.556 -27.970 1.00 83.50 572 GLY A C 1
ATOM 4465 O O . GLY A 1 572 ? 22.571 11.916 -28.044 1.00 83.50 572 GLY A O 1
ATOM 4466 N N . GLY A 1 573 ? 20.991 10.630 -27.100 1.00 85.19 573 GLY A N 1
ATOM 4467 C CA . GLY A 1 573 ? 21.900 9.736 -26.392 1.00 85.19 573 GLY A CA 1
ATOM 4468 C C . GLY A 1 573 ? 22.696 8.887 -27.381 1.00 85.19 573 GLY A C 1
ATOM 4469 O O . GLY A 1 573 ? 22.138 8.372 -28.344 1.00 85.19 573 GLY A O 1
ATOM 4470 N N . ASP A 1 574 ? 23.996 8.759 -27.152 1.00 82.44 574 ASP A N 1
ATOM 4471 C CA . ASP A 1 574 ? 24.904 8.003 -28.004 1.00 82.44 574 ASP A CA 1
ATOM 4472 C C . ASP A 1 574 ? 24.807 6.500 -27.667 1.00 82.44 574 ASP A C 1
ATOM 4474 O O . ASP A 1 574 ? 25.235 6.093 -26.579 1.00 82.44 574 ASP A O 1
ATOM 4478 N N . PRO A 1 575 ? 24.260 5.656 -28.568 1.00 81.94 575 PRO A N 1
ATOM 4479 C CA . PRO A 1 575 ? 24.143 4.211 -28.349 1.00 81.94 575 PRO A CA 1
ATOM 4480 C C . PRO A 1 575 ? 25.505 3.501 -28.333 1.00 81.94 575 PRO A C 1
ATOM 4482 O O . PRO A 1 575 ? 25.597 2.341 -27.931 1.00 81.94 575 PRO A O 1
ATOM 4485 N N . SER A 1 576 ? 26.561 4.204 -28.737 1.00 80.19 576 SER A N 1
ATOM 4486 C CA . SER A 1 576 ? 27.936 3.728 -28.848 1.00 80.19 576 SER A CA 1
ATOM 4487 C C . SER A 1 576 ? 28.845 4.327 -27.770 1.00 80.19 576 SER A C 1
ATOM 4489 O O . SER A 1 576 ? 30.062 4.148 -27.835 1.00 80.19 576 SER A O 1
ATOM 4491 N N . ALA A 1 577 ? 28.271 5.013 -26.772 1.00 74.75 577 ALA A N 1
ATOM 4492 C CA . ALA A 1 577 ? 29.011 5.765 -25.767 1.00 74.75 577 ALA A CA 1
ATOM 4493 C C . ALA A 1 577 ? 30.046 4.910 -25.020 1.00 74.75 577 ALA A C 1
ATOM 4495 O O . ALA A 1 577 ? 29.709 3.942 -24.345 1.00 74.75 577 ALA A O 1
ATOM 4496 N N . VAL A 1 578 ? 31.313 5.311 -25.062 1.00 68.19 578 VAL A N 1
ATOM 4497 C CA . VAL A 1 578 ? 32.397 4.595 -24.377 1.00 68.19 578 VAL A CA 1
ATOM 4498 C C . VAL A 1 578 ? 32.663 5.226 -23.004 1.00 68.19 578 VAL A C 1
ATOM 4500 O O . VAL A 1 578 ? 32.600 6.447 -22.836 1.00 68.19 578 VAL A O 1
ATOM 4503 N N . LYS A 1 579 ? 32.943 4.401 -21.986 1.00 61.03 579 LYS A N 1
ATOM 4504 C CA . LYS A 1 579 ? 33.433 4.877 -20.680 1.00 61.03 579 LYS A CA 1
ATOM 4505 C C . LYS A 1 579 ? 34.800 5.547 -20.882 1.00 61.03 579 LYS A C 1
ATOM 4507 O O . LYS A 1 579 ? 35.651 4.972 -21.545 1.00 61.03 579 LYS A O 1
ATOM 4512 N N . ALA A 1 580 ? 35.027 6.726 -20.299 1.00 48.06 580 ALA A N 1
ATOM 4513 C CA . ALA A 1 580 ? 36.340 7.373 -20.374 1.00 48.06 580 ALA A CA 1
ATOM 4514 C C . ALA A 1 580 ? 37.434 6.475 -19.743 1.00 48.06 580 ALA A C 1
ATOM 4516 O O . ALA A 1 580 ? 37.182 5.905 -18.671 1.00 48.06 580 ALA A O 1
ATOM 4517 N N . PRO A 1 581 ? 38.623 6.349 -20.365 1.00 42.09 581 PRO A N 1
ATOM 4518 C CA . PRO A 1 581 ? 39.711 5.524 -19.851 1.00 42.09 581 PRO A CA 1
ATOM 4519 C C . PRO A 1 581 ? 40.195 6.015 -18.481 1.00 42.09 581 PRO A C 1
ATOM 4521 O O . PRO A 1 581 ? 40.275 7.216 -18.221 1.00 42.09 581 PRO A O 1
ATOM 4524 N N . GLU A 1 582 ? 40.600 5.082 -17.613 1.00 41.00 582 GLU A N 1
ATOM 4525 C CA . GLU A 1 582 ? 41.174 5.379 -16.287 1.00 41.00 582 GLU A CA 1
ATOM 4526 C C . GLU A 1 582 ? 42.397 6.315 -16.345 1.00 41.00 582 GLU A C 1
ATOM 4528 O O . GLU A 1 582 ? 42.704 6.997 -15.369 1.00 41.00 582 GLU A O 1
ATOM 4533 N N . GLY A 1 583 ? 43.076 6.415 -17.493 1.00 41.41 583 GLY A N 1
ATOM 4534 C CA . GLY A 1 583 ? 44.266 7.255 -17.675 1.00 41.41 583 GLY A CA 1
ATOM 4535 C C . GLY A 1 583 ? 44.037 8.757 -17.465 1.00 41.41 583 GLY A C 1
ATOM 4536 O O . GLY A 1 583 ? 44.957 9.461 -17.056 1.00 41.41 583 GLY A O 1
ATOM 4537 N N . THR A 1 584 ? 42.813 9.261 -17.650 1.00 41.16 584 THR A N 1
ATOM 4538 C CA . THR A 1 584 ? 42.502 10.686 -17.427 1.00 41.16 584 THR A CA 1
ATOM 4539 C C . THR A 1 584 ? 42.405 11.038 -15.934 1.00 41.16 584 THR A C 1
ATOM 4541 O O . THR A 1 584 ? 42.482 12.211 -15.570 1.00 41.16 584 THR A O 1
ATOM 4544 N N . ILE A 1 585 ? 42.277 10.036 -15.051 1.00 39.12 585 ILE A N 1
ATOM 4545 C CA . ILE A 1 585 ? 42.139 10.204 -13.594 1.00 39.12 585 ILE A CA 1
ATOM 4546 C C . ILE A 1 585 ? 43.433 10.755 -12.983 1.00 39.12 585 ILE A C 1
ATOM 4548 O O . ILE A 1 585 ? 43.377 11.664 -12.160 1.00 39.12 585 ILE A O 1
ATOM 4552 N N . LEU A 1 586 ? 44.600 10.269 -13.419 1.00 36.59 586 LEU A N 1
ATOM 4553 C CA . LEU A 1 586 ? 45.898 10.757 -12.936 1.00 36.59 586 LEU A CA 1
ATOM 4554 C C . LEU A 1 586 ? 46.228 12.161 -13.467 1.00 36.59 586 LEU A C 1
ATOM 4556 O O . LEU A 1 586 ? 46.746 12.987 -12.718 1.00 36.59 586 LEU A O 1
ATOM 4560 N N . GLU A 1 587 ? 45.870 12.473 -14.715 1.00 36.84 587 GLU A N 1
ATOM 4561 C CA . GLU A 1 587 ? 46.098 13.802 -15.303 1.00 36.84 587 GLU A CA 1
ATOM 4562 C C . GLU A 1 587 ? 45.153 14.884 -14.746 1.00 36.84 587 GLU A C 1
ATOM 4564 O O . GLU A 1 587 ? 45.554 16.041 -14.592 1.00 36.84 587 GLU A O 1
ATOM 4569 N N . LEU A 1 588 ? 43.903 14.535 -14.407 1.00 38.88 588 LEU A N 1
ATOM 4570 C CA . LEU A 1 588 ? 42.942 15.461 -13.790 1.00 38.88 588 LEU A CA 1
ATOM 4571 C C . LEU A 1 588 ? 43.150 15.611 -12.276 1.00 38.88 588 LEU A C 1
ATOM 4573 O O . LEU A 1 588 ? 42.990 16.721 -11.766 1.00 38.88 588 LEU A O 1
ATOM 4577 N N . ALA A 1 589 ? 43.581 14.557 -11.571 1.00 42.59 589 ALA A N 1
ATOM 4578 C CA . ALA A 1 589 ? 43.982 14.649 -10.164 1.00 42.59 589 ALA A CA 1
ATOM 4579 C C . ALA A 1 589 ? 45.230 15.533 -9.979 1.00 42.59 589 ALA A C 1
ATOM 4581 O O . ALA A 1 589 ? 45.311 16.290 -9.015 1.00 42.59 589 ALA A O 1
ATOM 4582 N N . GLN A 1 590 ? 46.162 15.533 -10.941 1.00 41.97 590 GLN A N 1
ATOM 4583 C CA . GLN A 1 590 ? 47.307 16.455 -10.943 1.00 41.97 590 GLN A CA 1
ATOM 4584 C C . GLN A 1 590 ? 46.916 17.926 -11.175 1.00 41.97 590 GLN A C 1
ATOM 4586 O O . GLN A 1 590 ? 47.661 18.822 -10.783 1.00 41.97 590 GLN A O 1
ATOM 4591 N N . LYS A 1 591 ? 45.749 18.200 -11.776 1.00 41.38 591 LYS A N 1
ATOM 4592 C CA . LYS A 1 591 ? 45.247 19.568 -12.003 1.00 41.38 591 LYS A CA 1
ATOM 4593 C C . LYS A 1 591 ? 44.509 20.182 -10.808 1.00 41.38 591 LYS A C 1
ATOM 4595 O O . LYS A 1 591 ? 44.327 21.395 -10.812 1.00 41.38 591 LYS A O 1
ATOM 4600 N N . ASN A 1 592 ? 44.094 19.398 -9.808 1.00 41.66 592 ASN A N 1
ATOM 4601 C CA . ASN A 1 592 ? 43.397 19.891 -8.611 1.00 41.66 592 ASN A CA 1
ATOM 4602 C C . ASN A 1 592 ? 43.849 19.137 -7.343 1.00 41.66 592 ASN A C 1
ATOM 4604 O O . ASN A 1 592 ? 43.180 18.194 -6.918 1.00 41.66 592 ASN A O 1
ATOM 4608 N N . PRO A 1 593 ? 44.958 19.561 -6.713 1.00 40.38 593 PRO A N 1
ATOM 4609 C CA . PRO A 1 593 ? 45.500 18.897 -5.526 1.00 40.38 593 PRO A CA 1
ATOM 4610 C C . PRO A 1 593 ? 44.689 19.107 -4.227 1.00 40.38 593 PRO A C 1
ATOM 4612 O O . PRO A 1 593 ? 44.933 18.394 -3.260 1.00 40.38 593 PRO A O 1
ATOM 4615 N N . ASP A 1 594 ? 43.706 20.019 -4.194 1.00 39.31 594 ASP A N 1
ATOM 4616 C CA . ASP A 1 594 ? 43.008 20.430 -2.956 1.00 39.31 594 ASP A CA 1
ATOM 4617 C C . ASP A 1 594 ? 41.594 19.831 -2.747 1.00 39.31 594 ASP A C 1
ATOM 4619 O O . ASP A 1 594 ? 40.878 20.239 -1.828 1.00 39.31 594 ASP A O 1
ATOM 4623 N N . SER A 1 595 ? 41.132 18.873 -3.564 1.00 38.50 595 SER A N 1
ATOM 4624 C CA . SER A 1 595 ? 39.827 18.222 -3.337 1.00 38.50 595 SER A CA 1
ATOM 4625 C C . SER A 1 595 ? 39.969 16.966 -2.470 1.00 38.50 595 SER A C 1
ATOM 4627 O O . SER A 1 595 ? 40.340 15.902 -2.959 1.00 38.50 595 SER A O 1
ATOM 4629 N N . SER A 1 596 ? 39.628 17.076 -1.187 1.00 29.61 596 SER A N 1
ATOM 4630 C CA . SER A 1 596 ? 39.701 16.008 -0.177 1.00 29.61 596 SER A CA 1
ATOM 4631 C C . SER A 1 596 ? 38.617 14.919 -0.299 1.00 29.61 596 SER A C 1
ATOM 4633 O O . SER A 1 596 ? 38.183 14.390 0.718 1.00 29.61 596 SER A O 1
ATOM 4635 N N . ASP A 1 597 ? 38.133 14.620 -1.505 1.00 35.97 597 ASP A N 1
ATOM 4636 C CA . ASP A 1 597 ? 36.919 13.811 -1.718 1.00 35.97 597 ASP A CA 1
ATOM 4637 C C . ASP A 1 597 ? 37.136 12.680 -2.741 1.00 35.97 597 ASP A C 1
ATOM 4639 O O . ASP A 1 597 ? 36.275 12.375 -3.566 1.00 35.97 597 ASP A O 1
ATOM 4643 N N . TYR A 1 598 ? 38.316 12.054 -2.712 1.00 34.75 598 TYR A N 1
ATOM 4644 C CA . TYR A 1 598 ? 38.543 10.794 -3.420 1.00 34.75 598 TYR A CA 1
ATOM 4645 C C . TYR A 1 598 ? 38.290 9.636 -2.450 1.00 34.75 598 TYR A C 1
ATOM 4647 O O . TYR A 1 598 ? 39.048 9.484 -1.490 1.00 34.75 598 TYR A O 1
ATOM 4655 N N . PRO A 1 599 ? 37.240 8.820 -2.651 1.00 31.62 599 PRO A N 1
ATOM 4656 C CA . PRO A 1 599 ? 37.023 7.657 -1.812 1.00 31.62 599 PRO A CA 1
ATOM 4657 C C . PRO A 1 599 ? 38.122 6.626 -2.084 1.00 31.62 599 PRO A C 1
ATOM 4659 O O . PRO A 1 599 ? 38.225 6.067 -3.177 1.00 31.62 599 PRO A O 1
ATOM 4662 N N . GLU A 1 600 ? 38.945 6.382 -1.066 1.00 30.25 600 GLU A N 1
ATOM 4663 C CA . GLU A 1 600 ? 39.733 5.162 -0.944 1.00 30.25 600 GLU A CA 1
ATOM 4664 C C . GLU A 1 600 ? 38.808 3.932 -0.906 1.00 30.25 600 GLU A C 1
ATOM 4666 O O . GLU A 1 600 ? 37.740 3.960 -0.297 1.00 30.25 600 GLU A O 1
ATOM 4671 N N . GLN A 1 601 ? 39.308 2.830 -1.481 1.00 30.55 601 GLN A N 1
ATOM 4672 C CA . GLN A 1 601 ? 38.756 1.463 -1.517 1.00 30.55 601 GLN A CA 1
ATOM 4673 C C . GLN A 1 601 ? 37.683 1.246 -2.603 1.00 30.55 601 GLN A C 1
ATOM 4675 O O . GLN A 1 601 ? 36.543 1.676 -2.512 1.00 30.55 601 GLN A O 1
ATOM 4680 N N . THR A 1 602 ? 37.974 0.530 -3.686 1.00 24.98 602 THR A N 1
ATOM 4681 C CA . THR A 1 602 ? 38.460 -0.853 -3.700 1.00 24.98 602 THR A CA 1
ATOM 4682 C C . THR A 1 602 ? 39.176 -1.135 -5.018 1.00 24.98 602 THR A C 1
ATOM 4684 O O . THR A 1 602 ? 38.704 -0.768 -6.090 1.00 24.98 602 THR A O 1
ATOM 4687 N N . ALA A 1 603 ? 40.313 -1.821 -4.932 1.00 30.64 603 ALA A N 1
ATOM 4688 C CA . ALA A 1 603 ? 40.941 -2.464 -6.074 1.00 30.64 603 ALA A CA 1
ATOM 4689 C C . ALA A 1 603 ? 40.038 -3.616 -6.552 1.00 30.64 603 ALA A C 1
ATOM 4691 O O . ALA A 1 603 ? 40.144 -4.744 -6.074 1.00 30.64 603 ALA A O 1
ATOM 4692 N N . ALA A 1 604 ? 39.116 -3.314 -7.459 1.00 25.16 604 ALA A N 1
ATOM 4693 C CA . ALA A 1 604 ? 38.503 -4.294 -8.342 1.00 25.16 604 ALA A CA 1
ATOM 4694 C C . ALA A 1 604 ? 39.221 -4.214 -9.700 1.00 25.16 604 ALA A C 1
ATOM 4696 O O . ALA A 1 604 ? 39.681 -3.144 -10.085 1.00 25.16 604 ALA A O 1
ATOM 4697 N N . ALA A 1 605 ? 39.382 -5.368 -10.352 1.00 27.08 605 ALA A N 1
ATOM 4698 C CA . ALA A 1 605 ? 40.102 -5.599 -11.611 1.00 27.08 605 ALA A CA 1
ATOM 4699 C C . ALA A 1 605 ? 39.912 -4.489 -12.672 1.00 27.08 605 ALA A C 1
ATOM 4701 O O . ALA A 1 605 ? 38.867 -3.847 -12.654 1.00 27.08 605 ALA A O 1
ATOM 4702 N N . PRO A 1 606 ? 40.854 -4.295 -13.624 1.00 33.72 606 PRO A N 1
ATOM 4703 C CA . PRO A 1 606 ? 40.741 -3.262 -14.655 1.00 33.72 606 PRO A CA 1
ATOM 4704 C C . PRO A 1 606 ? 39.465 -3.498 -15.470 1.00 33.72 606 PRO A C 1
ATOM 4706 O O . PRO A 1 606 ? 39.408 -4.348 -16.361 1.00 33.72 606 PRO A O 1
ATOM 4709 N N . GLU A 1 607 ? 38.391 -2.797 -15.113 1.00 39.53 607 GLU A N 1
ATOM 4710 C CA . GLU A 1 607 ? 37.107 -2.903 -15.785 1.00 39.53 607 GLU A CA 1
ATOM 4711 C C . GLU A 1 607 ? 37.191 -2.077 -17.065 1.00 39.53 607 GLU A C 1
ATOM 4713 O O . GLU A 1 607 ? 36.831 -0.896 -17.095 1.00 39.53 607 GLU A O 1
ATOM 4718 N N . THR A 1 608 ? 37.714 -2.749 -18.097 1.00 44.31 608 THR A N 1
ATOM 4719 C CA . THR A 1 608 ? 37.727 -2.374 -19.520 1.00 44.31 608 THR A CA 1
ATOM 4720 C C . THR A 1 608 ? 36.497 -1.565 -19.931 1.00 44.31 608 THR A C 1
ATOM 4722 O O . THR A 1 608 ? 35.386 -1.810 -19.458 1.00 44.31 608 THR A O 1
ATOM 4725 N N . GLU A 1 609 ? 36.725 -0.598 -20.815 1.00 53.66 609 GLU A N 1
ATOM 4726 C CA . GLU A 1 609 ? 35.753 0.314 -21.416 1.00 53.66 609 GLU A CA 1
ATOM 4727 C C . GLU A 1 609 ? 34.470 -0.412 -21.866 1.00 53.66 609 GLU A C 1
ATOM 4729 O O . GLU A 1 609 ? 34.398 -1.030 -22.926 1.00 53.66 609 GLU A O 1
ATOM 4734 N N . LEU A 1 610 ? 33.434 -0.386 -21.027 1.00 61.16 610 LEU A N 1
ATOM 4735 C CA . LEU A 1 610 ? 32.174 -1.066 -21.312 1.00 61.16 610 LEU A CA 1
ATOM 4736 C C . LEU A 1 610 ? 31.269 -0.161 -22.144 1.00 61.16 610 LEU A C 1
ATOM 4738 O O . LEU A 1 610 ? 30.688 0.784 -21.611 1.00 61.16 610 LEU A O 1
ATOM 4742 N N . SER A 1 611 ? 31.133 -0.474 -23.434 1.00 74.94 611 SER A N 1
ATOM 4743 C CA . SER A 1 611 ? 30.099 0.113 -24.289 1.00 74.94 611 SER A CA 1
ATOM 4744 C C . SER A 1 611 ? 28.695 -0.400 -23.909 1.00 74.94 611 SER A C 1
ATOM 4746 O O . SER A 1 611 ? 28.567 -1.444 -23.245 1.00 74.94 611 SER A O 1
ATOM 4748 N N . PRO A 1 612 ? 27.614 0.301 -24.310 1.00 77.00 612 PRO A N 1
ATOM 4749 C CA . PRO A 1 612 ? 26.234 -0.138 -24.121 1.00 77.00 612 PRO A CA 1
ATOM 4750 C C . PRO A 1 612 ? 25.998 -1.568 -24.621 1.00 77.00 612 PRO A C 1
ATOM 4752 O O . PRO A 1 612 ? 25.457 -2.389 -23.883 1.00 77.00 612 PRO A O 1
ATOM 4755 N N . LEU A 1 613 ? 26.500 -1.907 -25.814 1.00 82.00 613 LEU A N 1
ATOM 4756 C CA . LEU A 1 613 ? 26.372 -3.248 -26.399 1.00 82.00 613 LEU A CA 1
ATOM 4757 C C . LEU A 1 613 ? 27.030 -4.329 -25.534 1.00 82.00 613 LEU A C 1
ATOM 4759 O O . LEU A 1 613 ? 26.421 -5.359 -25.249 1.00 82.00 613 LEU A O 1
ATOM 4763 N N . LEU A 1 614 ? 28.257 -4.090 -25.060 1.00 76.88 614 LEU A N 1
ATOM 4764 C CA . LEU A 1 614 ? 28.958 -5.047 -24.198 1.00 76.88 614 LEU A CA 1
ATOM 4765 C C . LEU A 1 614 ? 28.276 -5.208 -22.839 1.00 76.88 614 LEU A C 1
ATOM 4767 O O . LEU A 1 614 ? 28.262 -6.300 -22.268 1.00 76.88 614 LEU A O 1
ATOM 4771 N N . THR A 1 615 ? 27.694 -4.129 -22.322 1.00 75.31 615 THR A N 1
ATOM 4772 C CA . THR A 1 615 ? 26.928 -4.164 -21.076 1.00 75.31 615 THR A CA 1
ATOM 4773 C C . THR A 1 615 ? 25.660 -5.006 -21.241 1.00 75.31 615 THR A C 1
ATOM 4775 O O . THR A 1 615 ? 25.397 -5.846 -20.382 1.00 75.31 615 THR A O 1
ATOM 4778 N N . ALA A 1 616 ? 24.942 -4.864 -22.363 1.00 78.06 616 ALA A N 1
ATOM 4779 C CA . ALA A 1 616 ? 23.760 -5.669 -22.688 1.00 78.06 616 ALA A CA 1
ATOM 4780 C C . ALA A 1 616 ? 24.088 -7.166 -22.869 1.00 78.06 616 ALA A C 1
ATOM 4782 O O . ALA A 1 616 ? 23.349 -8.027 -22.388 1.00 78.06 616 ALA A O 1
ATOM 4783 N N . LEU A 1 617 ? 25.235 -7.492 -23.479 1.00 80.19 617 LEU A N 1
ATOM 4784 C CA . LEU A 1 617 ? 25.720 -8.875 -23.607 1.00 80.19 617 LEU A CA 1
ATOM 4785 C C . LEU A 1 617 ? 26.072 -9.507 -22.254 1.00 80.19 617 LEU A C 1
ATOM 4787 O O . LEU A 1 617 ? 25.731 -10.660 -21.989 1.00 80.19 617 LEU A O 1
ATOM 4791 N N . LYS A 1 618 ? 26.710 -8.753 -21.348 1.00 73.75 618 LYS A N 1
ATOM 4792 C CA . LYS A 1 618 ? 26.994 -9.234 -19.983 1.00 73.75 618 LYS A CA 1
ATOM 4793 C C . LYS A 1 618 ? 25.721 -9.550 -19.205 1.00 73.75 618 LYS A C 1
ATOM 4795 O O . LYS A 1 618 ? 25.710 -10.485 -18.409 1.00 73.75 618 LYS A O 1
ATOM 4800 N N . THR A 1 619 ? 24.665 -8.767 -19.406 1.00 68.88 619 THR A N 1
ATOM 4801 C CA . THR A 1 619 ? 23.373 -8.988 -18.753 1.00 68.88 619 THR A CA 1
ATOM 4802 C C . THR A 1 619 ? 22.486 -9.997 -19.483 1.00 68.88 619 THR A C 1
ATOM 4804 O O . THR A 1 619 ? 21.463 -10.369 -18.906 1.00 68.88 619 THR A O 1
ATOM 4807 N N . ASN A 1 620 ? 22.886 -10.459 -20.677 1.00 74.62 620 ASN A N 1
ATOM 4808 C CA . ASN A 1 620 ? 22.109 -11.296 -21.599 1.00 74.62 620 ASN A CA 1
ATOM 4809 C C . ASN A 1 620 ? 20.706 -10.720 -21.879 1.00 74.62 620 ASN A C 1
ATOM 4811 O O . ASN A 1 620 ? 19.706 -11.434 -21.844 1.00 74.62 620 ASN A O 1
ATOM 4815 N N . ASP A 1 621 ? 20.633 -9.403 -22.075 1.00 76.19 621 ASP A N 1
ATOM 4816 C CA . ASP A 1 621 ? 19.387 -8.671 -22.314 1.00 76.19 621 ASP A CA 1
ATOM 4817 C C . ASP A 1 621 ? 19.189 -8.446 -23.822 1.00 76.19 621 ASP A C 1
ATOM 4819 O O . ASP A 1 621 ? 19.675 -7.463 -24.387 1.00 76.19 621 ASP A O 1
ATOM 4823 N N . LEU A 1 622 ? 18.515 -9.402 -24.473 1.00 81.06 622 LEU A N 1
ATOM 4824 C CA . LEU A 1 622 ? 18.291 -9.406 -25.924 1.00 81.06 622 LEU A CA 1
ATOM 4825 C C . LEU A 1 622 ? 17.431 -8.228 -26.398 1.00 81.06 622 LEU A C 1
ATOM 4827 O O . LEU A 1 622 ? 17.685 -7.692 -27.473 1.00 81.06 622 LEU A O 1
ATOM 4831 N N . GLU A 1 623 ? 16.456 -7.793 -25.598 1.00 79.62 623 GLU A N 1
ATOM 4832 C CA . GLU A 1 623 ? 15.577 -6.667 -25.941 1.00 79.62 623 GLU A CA 1
ATOM 4833 C C . GLU A 1 623 ? 16.358 -5.350 -25.953 1.00 79.62 623 GLU A C 1
ATOM 4835 O O . GLU A 1 623 ? 16.280 -4.575 -26.909 1.00 79.62 623 GLU A O 1
ATOM 4840 N N . THR A 1 624 ? 17.176 -5.113 -24.922 1.00 74.31 624 THR A N 1
ATOM 4841 C CA . THR A 1 624 ? 18.056 -3.939 -24.865 1.00 74.31 624 THR A CA 1
ATOM 4842 C C . THR A 1 624 ? 19.118 -3.978 -25.962 1.00 74.31 624 THR A C 1
ATOM 4844 O O . THR A 1 624 ? 19.432 -2.944 -26.553 1.00 74.31 624 THR A O 1
ATOM 4847 N N . LEU A 1 625 ? 19.653 -5.163 -26.270 1.00 82.44 625 LEU A N 1
ATOM 4848 C CA . LEU A 1 625 ? 20.604 -5.349 -27.363 1.00 82.44 625 LEU A CA 1
ATOM 4849 C C . LEU A 1 625 ? 19.977 -4.984 -28.715 1.00 82.44 625 LEU A C 1
ATOM 4851 O O . LEU A 1 625 ? 20.559 -4.200 -29.461 1.00 82.44 625 LEU A O 1
ATOM 4855 N N . GLN A 1 626 ? 18.780 -5.496 -29.004 1.00 84.00 626 GLN A N 1
ATOM 4856 C CA . GLN A 1 626 ? 18.051 -5.189 -30.232 1.00 84.00 626 GLN A CA 1
ATOM 4857 C C . GLN A 1 626 ? 17.735 -3.692 -30.343 1.00 84.00 626 GLN A C 1
ATOM 4859 O O . GLN A 1 626 ? 17.982 -3.093 -31.387 1.00 84.00 626 GLN A O 1
ATOM 4864 N N . ALA A 1 627 ? 17.272 -3.064 -29.259 1.00 76.19 627 ALA A N 1
ATOM 4865 C CA . ALA A 1 627 ? 16.977 -1.633 -29.246 1.00 76.19 627 ALA A CA 1
ATOM 4866 C C . ALA A 1 627 ? 18.216 -0.774 -29.554 1.00 76.19 627 ALA A C 1
ATOM 4868 O O . ALA A 1 627 ? 18.121 0.195 -30.303 1.00 76.19 627 ALA A O 1
ATOM 4869 N N . LEU A 1 628 ? 19.391 -1.130 -29.021 1.00 79.19 628 LEU A N 1
ATOM 4870 C CA . LEU A 1 628 ? 20.646 -0.438 -29.336 1.00 79.19 628 LEU A CA 1
ATOM 4871 C C . LEU A 1 628 ? 21.019 -0.588 -30.819 1.00 79.19 628 LEU A C 1
ATOM 4873 O O . LEU A 1 628 ? 21.407 0.395 -31.450 1.00 79.19 628 LEU A O 1
ATOM 4877 N N . ILE A 1 629 ? 20.861 -1.788 -31.388 1.00 84.44 629 ILE A N 1
ATOM 4878 C CA . ILE A 1 629 ? 21.128 -2.059 -32.810 1.00 84.44 629 ILE A CA 1
ATOM 4879 C C . ILE A 1 629 ? 20.196 -1.229 -33.706 1.00 84.44 629 ILE A C 1
ATOM 4881 O O . ILE A 1 629 ? 20.660 -0.559 -34.627 1.00 84.44 629 ILE A O 1
ATOM 4885 N N . GLU A 1 630 ? 18.894 -1.209 -33.410 1.00 85.12 630 GLU A N 1
ATOM 4886 C CA . GLU A 1 630 ? 17.893 -0.436 -34.160 1.00 85.12 630 GLU A CA 1
ATOM 4887 C C . GLU A 1 630 ? 18.144 1.079 -34.106 1.00 85.12 630 GLU A C 1
ATOM 4889 O O . GLU A 1 630 ? 17.812 1.795 -35.050 1.00 85.12 630 GLU A O 1
ATOM 4894 N N . GLN A 1 631 ? 18.751 1.571 -33.022 1.00 83.19 631 GLN A N 1
ATOM 4895 C CA . GLN A 1 631 ? 19.148 2.974 -32.862 1.00 83.19 631 GLN A CA 1
ATOM 4896 C C . GLN A 1 631 ? 20.550 3.283 -33.422 1.00 83.19 631 GLN A C 1
ATOM 4898 O O . GLN A 1 631 ? 21.046 4.394 -33.241 1.00 83.19 631 GLN A O 1
ATOM 4903 N N . GLY A 1 632 ? 21.183 2.342 -34.132 1.00 82.81 632 GLY A N 1
ATOM 4904 C CA . GLY A 1 632 ? 22.442 2.568 -34.845 1.00 82.81 632 GLY A CA 1
ATOM 4905 C C . GLY A 1 632 ? 23.702 2.422 -33.990 1.00 82.81 632 GLY A C 1
ATOM 4906 O O . GLY A 1 632 ? 24.689 3.110 -34.249 1.00 82.81 632 GLY A O 1
ATOM 4907 N N . ALA A 1 633 ? 23.686 1.557 -32.972 1.00 85.81 633 ALA A N 1
ATOM 4908 C CA . ALA A 1 633 ? 24.896 1.218 -32.225 1.00 85.81 633 ALA A CA 1
ATOM 4909 C C . ALA A 1 633 ? 25.989 0.642 -33.145 1.00 85.81 633 ALA A C 1
ATOM 4911 O O . ALA A 1 633 ? 25.718 -0.177 -34.024 1.00 85.81 633 ALA A O 1
ATOM 4912 N N . ASP A 1 634 ? 27.239 1.040 -32.910 1.00 84.56 634 ASP A N 1
ATOM 4913 C CA . ASP A 1 634 ? 28.388 0.557 -33.672 1.00 84.56 634 ASP A CA 1
ATOM 4914 C C . ASP A 1 634 ? 28.740 -0.882 -33.268 1.00 84.56 634 ASP A C 1
ATOM 4916 O O . ASP A 1 634 ? 29.290 -1.147 -32.197 1.00 84.56 634 ASP A O 1
ATOM 4920 N N . LEU A 1 635 ? 28.431 -1.826 -34.159 1.00 88.06 635 LEU A N 1
ATOM 4921 C CA . LEU A 1 635 ? 28.670 -3.257 -33.951 1.00 88.06 635 LEU A CA 1
ATOM 4922 C C . LEU A 1 635 ? 30.138 -3.657 -34.165 1.00 88.06 635 LEU A C 1
ATOM 4924 O O . LEU A 1 635 ? 30.518 -4.797 -33.885 1.00 88.06 635 LEU A O 1
ATOM 4928 N N . THR A 1 636 ? 30.963 -2.741 -34.677 1.00 84.38 636 THR A N 1
ATOM 4929 C CA . THR A 1 636 ? 32.370 -2.986 -35.011 1.00 84.38 636 THR A CA 1
ATOM 4930 C C . THR A 1 636 ? 33.329 -2.634 -33.882 1.00 84.38 636 THR A C 1
ATOM 4932 O O . THR A 1 636 ? 34.517 -2.940 -33.993 1.00 84.38 636 THR A O 1
ATOM 4935 N N . GLN A 1 637 ? 32.829 -2.050 -32.786 1.00 79.38 637 GLN A N 1
ATOM 4936 C CA . GLN A 1 637 ? 33.631 -1.739 -31.606 1.00 79.38 637 GLN A CA 1
ATOM 4937 C C . GLN A 1 637 ? 34.334 -2.990 -31.081 1.00 79.38 637 GLN A C 1
ATOM 4939 O O . GLN A 1 637 ? 33.719 -4.044 -30.945 1.00 79.38 637 GLN A O 1
ATOM 4944 N N . THR A 1 638 ? 35.618 -2.878 -30.754 1.00 79.00 638 THR A N 1
ATOM 4945 C CA . THR A 1 638 ? 36.413 -4.002 -30.250 1.00 79.00 638 THR A CA 1
ATOM 4946 C C . THR A 1 638 ? 36.927 -3.738 -28.847 1.00 79.00 638 THR A C 1
ATOM 4948 O O . THR A 1 638 ? 37.296 -2.612 -28.526 1.00 79.00 638 THR A O 1
ATOM 4951 N N . ASN A 1 639 ? 37.029 -4.787 -28.034 1.00 73.75 639 ASN A N 1
ATOM 4952 C CA . ASN A 1 639 ? 37.761 -4.720 -26.769 1.00 73.75 639 ASN A CA 1
ATOM 4953 C C . ASN A 1 639 ? 39.291 -4.694 -26.990 1.00 73.75 639 ASN A C 1
ATOM 4955 O O . ASN A 1 639 ? 39.783 -4.804 -28.115 1.00 73.75 639 ASN A O 1
ATOM 4959 N N . ASP A 1 640 ? 40.060 -4.670 -25.897 1.00 76.88 640 ASP A N 1
ATOM 4960 C CA . ASP A 1 640 ? 41.531 -4.722 -25.923 1.00 76.88 640 ASP A CA 1
ATOM 4961 C C . ASP A 1 640 ? 42.117 -5.966 -26.612 1.00 76.88 640 ASP A C 1
ATOM 4963 O O . ASP A 1 640 ? 43.319 -6.018 -26.862 1.00 76.88 640 ASP A O 1
ATOM 4967 N N . GLN A 1 641 ? 41.321 -6.997 -26.901 1.00 76.38 641 GLN A N 1
ATOM 4968 C CA . GLN A 1 641 ? 41.729 -8.208 -27.621 1.00 76.38 641 GLN A CA 1
ATOM 4969 C C . GLN A 1 641 ? 41.338 -8.185 -29.107 1.00 76.38 641 GLN A C 1
ATOM 4971 O O . GLN A 1 641 ? 41.558 -9.173 -29.810 1.00 76.38 641 GLN A O 1
ATOM 4976 N N . GLY A 1 642 ? 40.789 -7.072 -29.601 1.00 81.50 642 GLY A N 1
ATOM 4977 C CA . GLY A 1 642 ? 40.249 -6.972 -30.957 1.00 81.50 642 GLY A CA 1
ATOM 4978 C C . GLY A 1 642 ? 38.918 -7.713 -31.138 1.00 81.50 642 GLY A C 1
ATOM 4979 O O . GLY A 1 642 ? 38.438 -7.831 -32.257 1.00 81.50 642 GLY A O 1
ATOM 4980 N N . GLU A 1 643 ? 38.308 -8.235 -30.068 1.00 84.38 643 GLU A N 1
ATOM 4981 C CA . GLU A 1 643 ? 37.047 -8.977 -30.154 1.00 84.38 643 GLU A CA 1
ATOM 4982 C C . GLU A 1 643 ? 35.870 -7.996 -30.293 1.00 84.38 643 GLU A C 1
ATOM 4984 O O . GLU A 1 643 ? 35.669 -7.140 -29.427 1.00 84.38 643 GLU A O 1
ATOM 4989 N N . THR A 1 644 ? 35.066 -8.149 -31.349 1.00 88.06 644 THR A N 1
ATOM 4990 C CA . THR A 1 644 ? 33.767 -7.455 -31.495 1.00 88.06 644 THR A CA 1
ATOM 4991 C C . THR A 1 644 ? 32.701 -8.036 -30.546 1.00 88.06 644 THR A C 1
ATOM 4993 O O . THR A 1 644 ? 32.853 -9.176 -30.088 1.00 88.06 644 THR A O 1
ATOM 4996 N N . PRO A 1 645 ? 31.574 -7.335 -30.290 1.00 86.75 645 PRO A N 1
ATOM 4997 C CA . PRO A 1 645 ? 30.422 -7.884 -29.572 1.00 86.75 645 PRO A CA 1
ATOM 4998 C C . PRO A 1 645 ? 30.000 -9.282 -30.048 1.00 86.75 645 PRO A C 1
ATOM 5000 O O . PRO A 1 645 ? 29.718 -10.150 -29.223 1.00 86.75 645 PRO A O 1
ATOM 5003 N N . ALA A 1 646 ? 30.034 -9.543 -31.362 1.00 89.62 646 ALA A N 1
ATOM 5004 C CA . ALA A 1 646 ? 29.698 -10.852 -31.923 1.00 89.62 646 ALA A CA 1
ATOM 5005 C C . ALA A 1 646 ? 30.675 -11.957 -31.477 1.00 89.62 646 ALA A C 1
ATOM 5007 O O . ALA A 1 646 ? 30.233 -13.043 -31.103 1.00 89.62 646 ALA A O 1
ATOM 5008 N N . HIS A 1 647 ? 31.988 -11.684 -31.438 1.00 87.31 647 HIS A N 1
ATOM 5009 C CA . HIS A 1 647 ? 32.978 -12.647 -30.931 1.00 87.31 647 HIS A CA 1
ATOM 5010 C C . HIS A 1 647 ? 32.677 -13.051 -29.484 1.00 87.31 647 HIS A C 1
ATOM 5012 O O . HIS A 1 647 ? 32.726 -14.232 -29.129 1.00 87.31 647 HIS A O 1
ATOM 5018 N N . LEU A 1 648 ? 32.345 -12.060 -28.655 1.00 85.94 648 LEU A N 1
ATOM 5019 C CA . LEU A 1 648 ? 32.053 -12.255 -27.239 1.00 85.94 648 LEU A CA 1
ATOM 5020 C C . LEU A 1 648 ? 30.755 -13.040 -27.030 1.00 85.94 648 LEU A C 1
ATOM 5022 O O . LEU A 1 648 ? 30.747 -13.966 -26.220 1.00 85.94 648 LEU A O 1
ATOM 5026 N N . ALA A 1 649 ? 29.698 -12.729 -27.787 1.00 86.81 649 ALA A N 1
ATOM 5027 C CA . ALA A 1 649 ? 28.421 -13.439 -27.728 1.00 86.81 649 ALA A CA 1
ATOM 5028 C C . ALA A 1 649 ? 28.580 -14.930 -28.077 1.00 86.81 649 ALA A C 1
ATOM 5030 O O . ALA A 1 649 ? 28.120 -15.791 -27.327 1.00 86.81 649 ALA A O 1
ATOM 5031 N N . ILE A 1 650 ? 29.313 -15.251 -29.153 1.00 88.88 650 ILE A N 1
ATOM 5032 C CA . ILE A 1 650 ? 29.569 -16.641 -29.570 1.00 88.88 650 ILE A CA 1
ATOM 5033 C C . ILE A 1 650 ? 30.379 -17.389 -28.506 1.00 88.88 650 ILE A C 1
ATOM 5035 O O . ILE A 1 650 ? 30.037 -18.510 -28.136 1.00 88.88 650 ILE A O 1
ATOM 5039 N N . ARG A 1 651 ? 31.433 -16.764 -27.968 1.00 84.38 651 ARG A N 1
ATOM 5040 C CA . ARG A 1 651 ? 32.280 -17.363 -26.923 1.00 84.38 651 ARG A CA 1
ATOM 5041 C C . ARG A 1 651 ? 31.523 -17.600 -25.614 1.00 84.38 651 ARG A C 1
ATOM 5043 O O . ARG A 1 651 ? 31.853 -18.533 -24.887 1.00 84.38 651 ARG A O 1
ATOM 5050 N N . ALA A 1 652 ? 30.534 -16.763 -25.316 1.00 79.88 652 ALA A N 1
ATOM 5051 C CA . ALA A 1 652 ? 29.649 -16.912 -24.165 1.00 79.88 652 ALA A CA 1
ATOM 5052 C C . ALA A 1 652 ? 28.493 -17.906 -24.402 1.00 79.88 652 ALA A C 1
ATOM 5054 O O . ALA A 1 652 ? 27.730 -18.159 -23.473 1.00 79.88 652 ALA A O 1
ATOM 5055 N N . GLY A 1 653 ? 28.345 -18.455 -25.615 1.00 82.19 653 GLY A N 1
ATOM 5056 C CA . GLY A 1 653 ? 27.231 -19.334 -25.984 1.00 82.19 653 GLY A CA 1
ATOM 5057 C C . GLY A 1 653 ? 25.886 -18.613 -26.146 1.00 82.19 653 GLY A C 1
ATOM 5058 O O . GLY A 1 653 ? 24.840 -19.254 -26.147 1.00 82.19 653 GLY A O 1
ATOM 5059 N N . GLN A 1 654 ? 25.889 -17.283 -26.269 1.00 86.38 654 GLN A N 1
ATOM 5060 C CA . GLN A 1 654 ? 24.689 -16.463 -26.460 1.00 86.38 654 GLN A CA 1
ATOM 5061 C C . GLN A 1 654 ? 24.355 -16.371 -27.956 1.00 86.38 654 GLN A C 1
ATOM 5063 O O . GLN A 1 654 ? 24.552 -15.336 -28.594 1.00 86.38 654 GLN A O 1
ATOM 5068 N N . PHE A 1 655 ? 23.902 -17.479 -28.546 1.00 87.62 655 PHE A N 1
ATOM 5069 C CA . PHE A 1 655 ? 23.736 -17.593 -30.001 1.00 87.62 655 PHE A CA 1
ATOM 5070 C C . PHE A 1 655 ? 22.638 -16.689 -30.575 1.00 87.62 655 PHE A C 1
ATOM 5072 O O . PHE A 1 655 ? 22.813 -16.163 -31.671 1.00 87.62 655 PHE A O 1
ATOM 5079 N N . ASP A 1 656 ? 21.567 -16.425 -29.823 1.00 86.44 656 ASP A N 1
ATOM 5080 C CA . ASP A 1 656 ? 20.514 -15.488 -30.239 1.00 86.44 656 ASP A CA 1
ATOM 5081 C C . ASP A 1 656 ? 21.040 -14.045 -30.304 1.00 86.44 656 ASP A C 1
ATOM 5083 O O . ASP A 1 656 ? 20.827 -13.339 -31.289 1.00 86.44 656 ASP A O 1
ATOM 5087 N N . ALA A 1 657 ? 21.822 -13.630 -29.299 1.00 84.00 657 ALA A N 1
ATOM 5088 C CA . ALA A 1 657 ? 22.499 -12.333 -29.292 1.00 84.00 657 ALA A CA 1
ATOM 5089 C C . ALA A 1 657 ? 23.516 -12.226 -30.436 1.00 84.00 657 ALA A C 1
ATOM 5091 O O . ALA A 1 657 ? 23.599 -11.199 -31.108 1.00 84.00 657 ALA A O 1
ATOM 5092 N N . ALA A 1 658 ? 24.273 -13.300 -30.684 1.00 89.44 658 ALA A N 1
ATOM 5093 C CA . ALA A 1 658 ? 25.201 -13.371 -31.805 1.00 89.44 658 ALA A CA 1
ATOM 5094 C C . ALA A 1 658 ? 24.467 -13.224 -33.145 1.00 89.44 658 ALA A C 1
ATOM 5096 O O . ALA A 1 658 ? 24.922 -12.470 -33.995 1.00 89.44 658 ALA A O 1
ATOM 5097 N N . SER A 1 659 ? 23.313 -13.874 -33.314 1.00 89.38 659 SER A N 1
ATOM 5098 C CA . SER A 1 659 ? 22.493 -13.774 -34.526 1.00 89.38 659 SER A CA 1
ATOM 5099 C C . SER A 1 659 ? 22.049 -12.333 -34.812 1.00 89.38 659 SER A C 1
ATOM 5101 O O . SER A 1 659 ? 22.149 -11.880 -35.950 1.00 89.38 659 SER A O 1
ATOM 5103 N N . LEU A 1 660 ? 21.645 -11.582 -33.778 1.00 88.25 660 LEU A N 1
ATOM 5104 C CA . LEU A 1 660 ? 21.264 -10.166 -33.899 1.00 88.25 660 LEU A CA 1
ATOM 5105 C C . LEU A 1 660 ? 22.442 -9.248 -34.265 1.00 88.25 660 LEU A C 1
ATOM 5107 O O . LEU A 1 660 ? 22.260 -8.256 -34.965 1.00 88.25 660 LEU A O 1
ATOM 5111 N N . LEU A 1 661 ? 23.647 -9.567 -33.787 1.00 88.88 661 LEU A N 1
ATOM 5112 C CA . LEU A 1 661 ? 24.853 -8.754 -33.985 1.00 88.88 661 LEU A CA 1
ATOM 5113 C C . LEU A 1 661 ? 25.551 -8.991 -35.331 1.00 88.88 661 LEU A C 1
ATOM 5115 O O . LEU A 1 661 ? 26.429 -8.212 -35.708 1.00 88.88 661 LEU A O 1
ATOM 5119 N N . LEU A 1 662 ? 25.220 -10.073 -36.036 1.00 90.12 662 LEU A N 1
ATOM 5120 C CA . LEU A 1 662 ? 25.884 -10.438 -37.282 1.00 90.12 662 LEU A CA 1
ATOM 5121 C C . LEU A 1 662 ? 25.314 -9.671 -38.480 1.00 90.12 662 LEU A C 1
ATOM 5123 O O . LEU A 1 662 ? 24.141 -9.774 -38.834 1.00 90.12 662 LEU A O 1
ATOM 5127 N N . ASN A 1 663 ? 26.212 -8.982 -39.175 1.00 89.06 663 ASN A N 1
ATOM 5128 C CA . ASN A 1 663 ? 26.033 -8.498 -40.537 1.00 89.06 663 ASN A CA 1
ATOM 5129 C C . ASN A 1 663 ? 27.304 -8.822 -41.351 1.00 89.06 663 ASN A C 1
ATOM 5131 O O . ASN A 1 663 ? 28.284 -9.324 -40.792 1.00 89.06 663 ASN A O 1
ATOM 5135 N N . SER A 1 664 ? 27.292 -8.560 -42.660 1.00 85.12 664 SER A N 1
ATOM 5136 C CA . SER A 1 664 ? 28.429 -8.863 -43.545 1.00 85.12 664 SER A CA 1
ATOM 5137 C C . SER A 1 664 ? 29.729 -8.173 -43.108 1.00 85.12 664 SER A C 1
ATOM 5139 O O . SER A 1 664 ? 30.797 -8.772 -43.188 1.00 85.12 664 SER A O 1
ATOM 5141 N N . GLU A 1 665 ? 29.654 -6.952 -42.571 1.00 88.62 665 GLU A N 1
ATOM 5142 C CA . GLU A 1 665 ? 30.821 -6.217 -42.075 1.00 88.62 665 GLU A CA 1
ATOM 5143 C C . GLU A 1 665 ? 31.404 -6.833 -40.791 1.00 88.62 665 GLU A C 1
ATOM 5145 O O . GLU A 1 665 ? 32.605 -7.092 -40.708 1.00 88.62 665 GLU A O 1
ATOM 5150 N N . VAL A 1 666 ? 30.564 -7.098 -39.787 1.00 90.19 666 VAL A N 1
ATOM 5151 C CA . VAL A 1 666 ? 30.964 -7.656 -38.485 1.00 90.19 666 VAL A CA 1
ATOM 5152 C C . VAL A 1 666 ? 31.534 -9.063 -38.647 1.00 90.19 666 VAL A C 1
ATOM 5154 O O . VAL A 1 666 ? 32.502 -9.407 -37.968 1.00 90.19 666 VAL A O 1
ATOM 5157 N N . LEU A 1 667 ? 30.980 -9.862 -39.566 1.00 90.00 667 LEU A N 1
ATOM 5158 C CA . LEU A 1 667 ? 31.426 -11.229 -39.845 1.00 90.00 667 LEU A CA 1
ATOM 5159 C C . LEU A 1 667 ? 32.879 -11.297 -40.347 1.00 90.00 667 LEU A C 1
ATOM 5161 O O . LEU A 1 667 ? 33.524 -12.331 -40.179 1.00 90.00 667 LEU A O 1
ATOM 5165 N N . LEU A 1 668 ? 33.402 -10.213 -40.928 1.00 86.56 668 LEU A N 1
ATOM 5166 C CA . LEU A 1 668 ? 34.760 -10.139 -41.477 1.00 86.56 668 LEU A CA 1
ATOM 5167 C C . LEU A 1 668 ? 35.780 -9.499 -40.524 1.00 86.56 668 LEU A C 1
ATOM 5169 O O . LEU A 1 668 ? 36.977 -9.528 -40.808 1.00 86.56 668 LEU A O 1
ATOM 5173 N N . LYS A 1 669 ? 35.351 -8.925 -39.394 1.00 90.44 669 LYS A N 1
ATOM 5174 C CA . LYS A 1 669 ? 36.272 -8.335 -38.408 1.00 90.44 669 LYS A CA 1
ATOM 5175 C C . LYS A 1 669 ? 37.069 -9.429 -37.708 1.00 90.44 669 LYS A C 1
ATOM 5177 O O . LYS A 1 669 ? 36.506 -10.449 -37.327 1.00 90.44 669 LYS A O 1
ATOM 5182 N N . THR A 1 670 ? 38.359 -9.195 -37.500 1.00 89.94 670 THR A N 1
ATOM 5183 C CA . THR A 1 670 ? 39.271 -10.158 -36.876 1.00 89.94 670 THR A CA 1
ATOM 5184 C C . THR A 1 670 ? 39.662 -9.734 -35.467 1.00 89.94 670 THR A C 1
ATOM 5186 O O . THR A 1 670 ? 39.950 -8.560 -35.229 1.00 89.94 670 THR A O 1
ATOM 5189 N N . ASP A 1 671 ? 39.766 -10.698 -34.558 1.00 88.19 671 ASP A N 1
ATOM 5190 C CA . ASP A 1 671 ? 40.460 -10.511 -33.287 1.00 88.19 671 ASP A CA 1
ATOM 5191 C C . ASP A 1 671 ? 41.994 -10.444 -33.465 1.00 88.19 671 ASP A C 1
ATOM 5193 O O . ASP A 1 671 ? 42.528 -10.572 -34.569 1.00 88.19 671 ASP A O 1
ATOM 5197 N N . LYS A 1 672 ? 42.740 -10.270 -32.366 1.00 89.88 672 LYS A N 1
ATOM 5198 C CA . LYS A 1 672 ? 44.219 -10.237 -32.372 1.00 89.88 672 LYS A CA 1
ATOM 5199 C C . LYS A 1 672 ? 44.917 -11.517 -32.863 1.00 89.88 672 LYS A C 1
ATOM 5201 O O . LYS A 1 672 ? 46.142 -11.527 -32.921 1.00 89.88 672 LYS A O 1
ATOM 5206 N N . ARG A 1 673 ? 44.183 -12.602 -33.125 1.00 86.75 673 ARG A N 1
ATOM 5207 C CA . ARG A 1 673 ? 44.698 -13.865 -33.682 1.00 86.75 673 ARG A CA 1
ATOM 5208 C C . ARG A 1 673 ? 44.240 -14.076 -35.131 1.00 86.75 673 ARG A C 1
ATOM 5210 O O . ARG A 1 673 ? 44.283 -15.206 -35.619 1.00 86.75 673 ARG A O 1
ATOM 5217 N N . GLY A 1 674 ? 43.704 -13.038 -35.771 1.00 88.38 674 GLY A N 1
ATOM 5218 C CA . GLY A 1 674 ? 43.158 -13.115 -37.122 1.00 88.38 674 GLY A CA 1
ATOM 5219 C C . GLY A 1 674 ? 41.821 -13.857 -37.199 1.00 88.38 674 GLY A C 1
ATOM 5220 O O . GLY A 1 674 ? 41.308 -14.082 -38.290 1.00 88.38 674 GLY A O 1
ATOM 5221 N N . ARG A 1 675 ? 41.218 -14.258 -36.071 1.00 90.69 675 ARG A N 1
ATOM 5222 C CA . ARG A 1 675 ? 39.983 -15.052 -36.088 1.00 90.69 675 ARG A CA 1
ATOM 5223 C C . ARG A 1 675 ? 38.791 -14.130 -36.256 1.00 90.69 675 ARG A C 1
ATOM 5225 O O . ARG A 1 675 ? 38.667 -13.157 -35.523 1.00 90.69 675 ARG A O 1
ATOM 5232 N N . THR A 1 676 ? 37.898 -14.481 -37.169 1.00 92.44 676 THR A N 1
ATOM 5233 C CA . THR A 1 676 ? 36.603 -13.807 -37.349 1.00 92.44 676 THR A CA 1
ATOM 5234 C C . THR A 1 676 ? 35.493 -14.451 -36.509 1.00 92.44 676 THR A C 1
ATOM 5236 O O . THR A 1 676 ? 35.659 -15.597 -36.063 1.00 92.44 676 THR A O 1
ATOM 5239 N N . PRO A 1 677 ? 34.309 -13.814 -36.348 1.00 92.50 677 PRO A N 1
ATOM 5240 C CA . PRO A 1 677 ? 33.159 -14.463 -35.725 1.00 92.50 677 PRO A CA 1
ATOM 5241 C C . PRO A 1 677 ? 32.817 -15.790 -36.405 1.00 92.50 677 PRO A C 1
ATOM 5243 O O . PRO A 1 677 ? 32.445 -16.741 -35.725 1.00 92.50 677 PRO A O 1
ATOM 5246 N N . PHE A 1 678 ? 33.035 -15.908 -37.721 1.00 92.56 678 PHE A N 1
ATOM 5247 C CA . PHE A 1 678 ? 32.772 -17.144 -38.456 1.00 92.56 678 PHE A CA 1
ATOM 5248 C C . PHE A 1 678 ? 33.637 -18.320 -37.970 1.00 92.56 678 PHE A C 1
ATOM 5250 O O . PHE A 1 678 ? 33.133 -19.429 -37.795 1.00 92.56 678 PHE A O 1
ATOM 5257 N N . HIS A 1 679 ? 34.913 -18.083 -37.650 1.00 88.94 679 HIS A N 1
ATOM 5258 C CA . HIS A 1 679 ? 35.781 -19.110 -37.062 1.00 88.94 679 HIS A CA 1
ATOM 5259 C C . HIS A 1 679 ? 35.245 -19.608 -35.716 1.00 88.94 679 HIS A C 1
ATOM 5261 O O . HIS A 1 679 ? 35.272 -20.805 -3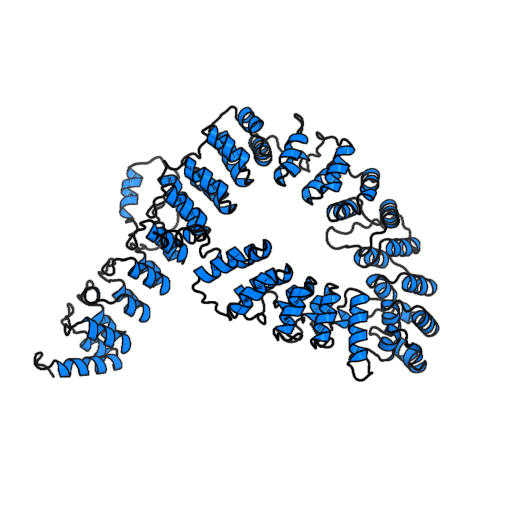5.423 1.00 88.94 679 HIS A O 1
ATOM 5267 N N . LEU A 1 680 ? 34.733 -18.687 -34.894 1.00 91.06 680 LEU A N 1
ATOM 5268 C CA . LEU A 1 680 ? 34.143 -19.028 -33.602 1.00 91.06 680 LEU A CA 1
ATOM 5269 C C . LEU A 1 680 ? 32.804 -19.760 -33.757 1.00 91.06 680 LEU A C 1
ATOM 5271 O O . LEU A 1 680 ? 32.542 -20.673 -32.980 1.00 91.06 680 LEU A O 1
ATOM 5275 N N . ILE A 1 681 ? 31.991 -19.421 -34.763 1.00 92.12 681 ILE A N 1
ATOM 5276 C CA . ILE A 1 681 ? 30.764 -20.161 -35.108 1.00 92.12 681 ILE A CA 1
ATOM 5277 C C . ILE A 1 681 ? 31.112 -21.591 -35.525 1.00 92.12 681 ILE A C 1
ATOM 5279 O O . ILE A 1 681 ? 30.461 -22.525 -35.070 1.00 92.12 681 ILE A O 1
ATOM 5283 N N . GLY A 1 682 ? 32.181 -21.777 -36.306 1.00 88.31 682 GLY A N 1
ATOM 5284 C CA . GLY A 1 682 ? 32.705 -23.106 -36.614 1.00 88.31 682 GLY A CA 1
ATOM 5285 C C . GLY A 1 682 ? 33.036 -23.895 -35.346 1.00 88.31 682 GLY A C 1
ATOM 5286 O O . GLY A 1 682 ? 32.602 -25.027 -35.188 1.00 88.31 682 GLY A O 1
ATOM 5287 N N . ALA A 1 683 ? 33.744 -23.287 -34.393 1.00 87.25 683 ALA A N 1
ATOM 5288 C CA . ALA A 1 683 ? 34.161 -23.961 -33.163 1.00 87.25 683 ALA A CA 1
ATOM 5289 C C . ALA A 1 683 ? 33.026 -24.232 -32.156 1.00 87.25 683 ALA A C 1
ATOM 5291 O O . ALA A 1 683 ? 33.053 -25.261 -31.486 1.00 87.25 683 ALA A O 1
ATOM 5292 N N . TYR A 1 684 ? 32.081 -23.298 -32.007 1.00 88.06 684 TYR A N 1
ATOM 5293 C CA . TYR A 1 684 ? 31.154 -23.250 -30.866 1.00 88.06 684 TYR A CA 1
ATOM 5294 C C . TYR A 1 684 ? 29.691 -22.973 -31.241 1.00 88.06 684 TYR A C 1
ATOM 5296 O O . TYR A 1 684 ? 28.832 -23.078 -30.374 1.00 88.06 684 TYR A O 1
ATOM 5304 N N . GLY A 1 685 ? 29.399 -22.567 -32.478 1.00 87.88 685 GLY A N 1
ATOM 5305 C CA . GLY A 1 685 ? 28.072 -22.116 -32.910 1.00 87.88 685 GLY A CA 1
ATOM 5306 C C . GLY A 1 685 ? 27.064 -23.240 -33.151 1.00 87.88 685 GLY A C 1
ATOM 5307 O O . GLY A 1 685 ? 27.408 -24.420 -33.184 1.00 87.88 685 GLY A O 1
ATOM 5308 N N . THR A 1 686 ? 25.801 -22.873 -33.360 1.00 91.56 686 THR A N 1
ATOM 5309 C CA . THR A 1 686 ? 24.749 -23.822 -33.756 1.00 91.56 686 THR A CA 1
ATOM 5310 C C . THR A 1 686 ? 24.640 -23.927 -35.283 1.00 91.56 686 THR A C 1
ATOM 5312 O O . THR A 1 686 ? 25.084 -23.016 -35.993 1.00 91.56 686 THR A O 1
ATOM 5315 N N . PRO A 1 687 ? 24.034 -25.002 -35.825 1.00 89.56 687 PRO A N 1
ATOM 5316 C CA . PRO A 1 687 ? 23.764 -25.118 -37.260 1.00 89.56 687 PRO A CA 1
ATOM 5317 C C . PRO A 1 687 ? 22.955 -23.945 -37.834 1.00 89.56 687 PRO A C 1
ATOM 5319 O O . PRO A 1 687 ? 23.186 -23.530 -38.969 1.00 89.56 687 PRO A O 1
ATOM 5322 N N . GLU A 1 688 ? 22.041 -23.368 -37.056 1.00 90.81 688 GLU A N 1
ATOM 5323 C CA . GLU A 1 688 ? 21.221 -22.219 -37.450 1.00 90.81 688 GLU A CA 1
ATOM 5324 C C . GLU A 1 688 ? 22.076 -20.952 -37.575 1.00 90.81 688 GLU A C 1
ATOM 5326 O O . GLU A 1 688 ? 22.027 -20.263 -38.595 1.00 90.81 688 GLU A O 1
ATOM 5331 N N . LEU A 1 689 ? 22.927 -20.682 -36.578 1.00 91.38 689 LEU A N 1
ATOM 5332 C CA . LEU A 1 689 ? 23.846 -19.543 -36.602 1.00 91.38 689 LEU A CA 1
ATOM 5333 C C . LEU A 1 689 ? 24.894 -19.686 -37.718 1.00 91.38 689 LEU A C 1
ATOM 5335 O O . LEU A 1 689 ? 25.243 -18.707 -38.376 1.00 91.38 689 LEU A O 1
ATOM 5339 N N . ALA A 1 690 ? 25.359 -20.911 -37.973 1.00 90.12 690 ALA A N 1
ATOM 5340 C CA . ALA A 1 690 ? 26.247 -21.223 -39.088 1.00 90.12 690 ALA A CA 1
ATOM 5341 C C . ALA A 1 690 ? 25.566 -21.020 -40.447 1.00 90.12 690 ALA A C 1
ATOM 5343 O O . ALA A 1 690 ? 26.176 -20.435 -41.339 1.00 90.12 690 ALA A O 1
ATOM 5344 N N . SER A 1 691 ? 24.300 -21.422 -40.596 1.00 89.19 691 SER A N 1
ATOM 5345 C CA . SER A 1 691 ? 23.516 -21.167 -41.814 1.00 89.19 691 SER A CA 1
ATOM 5346 C C . SER A 1 691 ? 23.404 -19.667 -42.084 1.00 89.19 691 SER A C 1
ATOM 5348 O O . SER A 1 691 ? 23.662 -19.215 -43.198 1.00 89.19 691 SER A O 1
ATOM 5350 N N . ARG A 1 692 ? 23.127 -18.876 -41.041 1.00 90.50 692 ARG A N 1
ATOM 5351 C CA . ARG A 1 692 ? 23.074 -17.417 -41.147 1.00 90.50 692 ARG A CA 1
ATOM 5352 C C . ARG A 1 692 ? 24.423 -16.803 -41.527 1.00 90.50 692 ARG A C 1
ATOM 5354 O O . ARG A 1 692 ? 24.472 -15.892 -42.348 1.00 90.50 692 ARG A O 1
ATOM 5361 N N . ALA A 1 693 ? 25.518 -17.296 -40.954 1.00 88.19 693 ALA A N 1
ATOM 5362 C CA . ALA A 1 693 ? 26.861 -16.839 -41.301 1.00 88.19 693 ALA A CA 1
ATOM 5363 C C . ALA A 1 693 ? 27.237 -17.170 -42.754 1.00 88.19 693 ALA A C 1
ATOM 5365 O O . ALA A 1 693 ? 27.844 -16.335 -43.413 1.00 88.19 693 ALA A O 1
ATOM 5366 N N . ILE A 1 694 ? 26.838 -18.339 -43.270 1.00 87.06 694 ILE A N 1
ATOM 5367 C CA . ILE A 1 694 ? 27.024 -18.720 -44.680 1.00 87.06 694 ILE A CA 1
ATOM 5368 C C . ILE A 1 694 ? 26.274 -17.764 -45.617 1.00 87.06 694 ILE A C 1
ATOM 5370 O O . ILE A 1 694 ? 26.808 -17.368 -46.648 1.00 87.06 694 ILE A O 1
ATOM 5374 N N . GLU A 1 695 ? 25.042 -17.382 -45.275 1.00 86.31 695 GLU A N 1
ATOM 5375 C CA . GLU A 1 695 ? 24.283 -16.403 -46.065 1.00 86.31 695 GLU A CA 1
ATOM 5376 C C . GLU A 1 695 ? 24.973 -15.035 -46.090 1.00 86.31 695 GLU A C 1
ATOM 5378 O O . GLU A 1 695 ? 25.068 -14.405 -47.140 1.00 86.31 695 GLU A O 1
ATOM 5383 N N . LEU A 1 696 ? 25.459 -14.578 -44.932 1.00 87.75 696 LEU A N 1
ATOM 5384 C CA . LEU A 1 696 ? 26.104 -13.273 -44.772 1.00 87.75 696 LEU A CA 1
ATOM 5385 C C . LEU A 1 696 ? 27.530 -13.217 -45.330 1.00 87.75 696 LEU A C 1
ATOM 5387 O O . LEU A 1 696 ? 28.039 -12.120 -45.555 1.00 87.75 696 LEU A O 1
ATOM 5391 N N . SER A 1 697 ? 28.188 -14.364 -45.507 1.00 83.19 697 SER A N 1
ATOM 5392 C CA . SER A 1 697 ? 29.569 -14.422 -45.983 1.00 83.19 697 SER A CA 1
ATOM 5393 C C . SER A 1 697 ? 29.698 -14.212 -47.488 1.00 83.19 697 SER A C 1
ATOM 5395 O O . SER A 1 697 ? 30.807 -13.974 -47.955 1.00 83.19 697 SER A O 1
ATOM 5397 N N . GLU A 1 698 ? 28.603 -14.336 -48.251 1.00 78.69 698 GLU A N 1
ATOM 5398 C CA . GLU A 1 698 ? 28.592 -14.257 -49.722 1.00 78.69 698 GLU A CA 1
ATOM 5399 C C . GLU A 1 698 ? 29.672 -15.147 -50.384 1.00 78.69 698 GLU A C 1
ATOM 5401 O O . GLU A 1 698 ? 30.201 -14.835 -51.449 1.00 78.69 698 GLU A O 1
ATOM 5406 N N . GLY A 1 699 ? 30.018 -16.273 -49.744 1.00 73.12 699 GLY A N 1
ATOM 5407 C CA . GLY A 1 699 ? 31.044 -17.207 -50.222 1.00 73.12 699 GLY A CA 1
ATOM 5408 C C . GLY A 1 699 ? 32.486 -16.874 -49.812 1.00 73.12 699 GLY A C 1
ATOM 5409 O O . GLY A 1 699 ? 33.411 -17.544 -50.266 1.00 73.12 699 GLY A O 1
ATOM 5410 N N . VAL A 1 700 ? 32.704 -15.878 -48.947 1.00 77.25 700 VAL A N 1
ATOM 5411 C CA . VAL A 1 700 ? 34.025 -15.526 -48.403 1.00 77.25 700 VAL A CA 1
ATOM 5412 C C . VAL A 1 700 ? 34.301 -16.296 -47.108 1.00 77.25 700 VAL A C 1
ATOM 5414 O O . VAL A 1 700 ? 33.591 -16.153 -46.113 1.00 77.25 700 VAL A O 1
ATOM 5417 N N . TYR A 1 701 ? 35.388 -17.069 -47.091 1.00 80.94 701 TYR A N 1
ATOM 5418 C CA . TYR A 1 701 ? 35.838 -17.840 -45.927 1.00 80.94 701 TYR A CA 1
ATOM 5419 C C . TYR A 1 701 ? 37.272 -17.428 -45.568 1.00 80.94 701 TYR A C 1
ATOM 5421 O O . TYR A 1 701 ? 38.216 -17.953 -46.156 1.00 80.94 701 TYR A O 1
ATOM 5429 N N . PRO A 1 702 ? 37.457 -16.443 -44.670 1.00 78.38 702 PRO A N 1
ATOM 5430 C CA . PRO A 1 702 ? 38.784 -15.924 -44.351 1.00 78.38 702 PRO A CA 1
ATOM 5431 C C . PRO A 1 702 ? 39.621 -16.955 -43.588 1.00 78.38 702 PRO A C 1
ATOM 5433 O O . PRO A 1 702 ? 39.069 -17.751 -42.832 1.00 78.38 702 PRO A O 1
ATOM 5436 N N . GLU A 1 703 ? 40.940 -16.900 -43.771 1.00 85.25 703 GLU A N 1
ATOM 5437 C CA . GLU A 1 703 ? 41.917 -17.618 -42.948 1.00 85.25 703 GLU A CA 1
ATOM 5438 C C . GLU A 1 703 ? 42.266 -16.796 -41.699 1.00 85.25 703 GLU A C 1
ATOM 5440 O O . GLU A 1 703 ? 42.390 -15.570 -41.779 1.00 85.25 703 GLU A O 1
ATOM 5445 N N . ASP A 1 704 ? 42.467 -17.463 -40.562 1.00 87.00 704 ASP A N 1
ATOM 5446 C CA . ASP A 1 704 ? 43.097 -16.852 -39.387 1.00 87.00 704 ASP A CA 1
ATOM 5447 C C . ASP A 1 704 ? 44.635 -16.773 -39.512 1.00 87.00 704 ASP A C 1
ATOM 5449 O O . ASP A 1 704 ? 45.235 -17.261 -40.475 1.00 87.00 704 ASP A O 1
ATOM 5453 N N . ASP A 1 705 ? 45.318 -16.208 -38.508 1.00 89.75 705 ASP A N 1
ATOM 5454 C CA . ASP A 1 705 ? 46.787 -16.082 -38.519 1.00 89.75 705 ASP A CA 1
ATOM 5455 C C . ASP A 1 705 ? 47.516 -17.444 -38.559 1.00 89.75 705 ASP A C 1
ATOM 5457 O O . ASP A 1 705 ? 48.700 -17.524 -38.900 1.00 89.75 705 ASP A O 1
ATOM 5461 N N . ALA A 1 706 ? 46.825 -18.535 -38.206 1.00 86.88 706 ALA A N 1
ATOM 5462 C CA . ALA A 1 706 ? 47.323 -19.905 -38.265 1.00 86.88 706 ALA A CA 1
ATOM 5463 C C . ALA A 1 706 ? 46.955 -20.624 -39.577 1.00 86.88 706 ALA A C 1
ATOM 5465 O O . ALA A 1 706 ? 47.200 -21.832 -39.682 1.00 86.88 706 ALA A O 1
ATOM 5466 N N . ARG A 1 707 ? 46.418 -19.898 -40.570 1.00 85.50 707 ARG A N 1
ATOM 5467 C CA . ARG A 1 707 ? 45.934 -20.408 -41.863 1.00 85.50 707 ARG A CA 1
ATOM 5468 C C . ARG A 1 707 ? 44.826 -21.448 -41.736 1.00 85.50 707 ARG A C 1
ATOM 5470 O O . ARG A 1 707 ? 44.805 -22.431 -42.477 1.00 85.50 707 ARG A O 1
ATOM 5477 N N . LYS A 1 708 ? 43.954 -21.285 -40.745 1.00 84.75 708 LYS A N 1
ATOM 5478 C CA . LYS A 1 708 ? 42.788 -22.146 -40.543 1.00 84.75 708 LYS A CA 1
ATOM 5479 C C . LYS A 1 708 ? 41.537 -21.447 -41.026 1.00 84.75 708 LYS A C 1
ATOM 5481 O O . LYS A 1 708 ? 41.364 -20.264 -40.764 1.00 84.75 708 LYS A O 1
ATOM 5486 N N . PHE A 1 709 ? 40.654 -22.210 -41.652 1.00 87.44 709 PHE A N 1
ATOM 5487 C CA . PHE A 1 709 ? 39.324 -21.782 -42.066 1.00 87.44 709 PHE A CA 1
ATOM 5488 C C . PHE A 1 709 ? 38.282 -22.081 -40.978 1.00 87.44 709 PHE A C 1
ATOM 5490 O O . PHE A 1 709 ? 38.504 -22.939 -40.114 1.00 87.44 709 PHE A O 1
ATOM 5497 N N . PRO A 1 710 ? 37.082 -21.470 -41.033 1.00 86.44 710 PRO A N 1
ATOM 5498 C CA . PRO A 1 710 ? 35.970 -21.831 -40.151 1.00 86.44 710 PRO A CA 1
ATOM 5499 C C . PRO A 1 710 ? 35.636 -23.334 -40.140 1.00 86.44 710 PRO A C 1
ATOM 5501 O O . PRO A 1 710 ? 35.306 -23.883 -39.085 1.00 86.44 710 PRO A O 1
ATOM 5504 N N . LEU A 1 711 ? 35.787 -24.021 -41.282 1.00 87.31 711 LEU A N 1
ATOM 5505 C CA . LEU A 1 711 ? 35.589 -25.469 -41.393 1.00 87.31 711 LEU A CA 1
ATOM 5506 C C . LEU A 1 711 ? 36.601 -26.268 -40.556 1.00 87.31 711 LEU A C 1
ATOM 5508 O O . LEU A 1 711 ? 36.209 -27.242 -39.919 1.00 87.31 711 LEU A O 1
ATOM 5512 N N . ASP A 1 712 ? 37.865 -25.840 -40.474 1.00 85.88 712 ASP A N 1
ATOM 5513 C CA . ASP A 1 712 ? 38.896 -26.528 -39.677 1.00 85.88 712 ASP A CA 1
ATOM 5514 C C . ASP A 1 712 ? 38.571 -26.505 -38.179 1.00 85.88 712 ASP A C 1
ATOM 5516 O O . ASP A 1 712 ? 38.866 -27.443 -37.428 1.00 85.88 712 ASP A O 1
ATOM 5520 N N . TYR A 1 713 ? 37.946 -25.419 -37.724 1.00 86.50 713 TYR A N 1
ATOM 5521 C CA . TYR A 1 713 ? 37.450 -25.306 -36.359 1.00 86.50 713 TYR A CA 1
ATOM 5522 C C . TYR A 1 713 ? 36.257 -26.233 -36.117 1.00 86.50 713 TYR A C 1
ATOM 5524 O O . TYR A 1 713 ? 36.245 -26.937 -35.103 1.00 86.50 713 TYR A O 1
ATOM 5532 N N . ALA A 1 714 ? 35.306 -26.278 -37.052 1.00 89.38 714 ALA A N 1
ATOM 5533 C CA . ALA A 1 714 ? 34.128 -27.132 -36.960 1.00 89.38 714 ALA A CA 1
ATOM 5534 C C . ALA A 1 714 ? 34.479 -28.623 -37.020 1.00 89.38 714 ALA A C 1
ATOM 5536 O O . ALA A 1 714 ? 34.057 -29.386 -36.157 1.00 89.38 714 ALA A O 1
ATOM 5537 N N . ALA A 1 715 ? 35.328 -29.046 -37.957 1.00 86.69 715 ALA A N 1
ATOM 5538 C CA . ALA A 1 715 ? 35.737 -30.444 -38.107 1.00 86.69 715 ALA A CA 1
ATOM 5539 C C . ALA A 1 715 ? 36.399 -31.006 -36.839 1.00 86.69 715 ALA A C 1
ATOM 5541 O O . ALA A 1 715 ? 36.284 -32.194 -36.540 1.00 86.69 715 ALA A O 1
ATOM 5542 N N . ARG A 1 716 ? 37.081 -30.149 -36.070 1.00 86.62 716 ARG A N 1
ATOM 5543 C CA . ARG A 1 716 ? 37.752 -30.540 -34.828 1.00 86.62 716 ARG A CA 1
ATOM 5544 C C . ARG A 1 716 ? 36.839 -30.519 -33.601 1.00 86.62 716 ARG A C 1
ATOM 5546 O O . ARG A 1 716 ? 37.081 -31.293 -32.679 1.00 86.62 716 ARG A O 1
ATOM 5553 N N . LEU A 1 717 ? 35.884 -29.590 -33.535 1.00 85.81 717 LEU A N 1
ATOM 5554 C CA . LEU A 1 717 ? 35.173 -29.260 -32.292 1.00 85.81 717 LEU A CA 1
ATOM 5555 C C . LEU A 1 717 ? 33.642 -29.359 -32.376 1.00 85.81 717 LEU A C 1
ATOM 5557 O O . LEU A 1 717 ? 33.005 -29.456 -31.332 1.00 85.81 717 LEU A O 1
ATOM 5561 N N . ASN A 1 718 ? 33.051 -29.331 -33.573 1.00 86.44 718 ASN A N 1
ATOM 5562 C CA . ASN A 1 718 ? 31.612 -29.167 -33.784 1.00 86.44 718 ASN A CA 1
ATOM 5563 C C . ASN A 1 718 ? 31.138 -29.872 -35.071 1.00 86.44 718 ASN A C 1
ATOM 5565 O O . ASN A 1 718 ? 30.935 -29.256 -36.121 1.00 86.44 718 ASN A O 1
ATOM 5569 N N . GLU A 1 719 ? 30.979 -31.193 -34.975 1.00 89.62 719 GLU A N 1
ATOM 5570 C CA . GLU A 1 719 ? 30.635 -32.078 -36.098 1.00 89.62 719 GLU A CA 1
ATOM 5571 C C . GLU A 1 719 ? 29.355 -31.667 -36.865 1.00 89.62 719 GLU A C 1
ATOM 5573 O O . GLU A 1 719 ? 29.417 -31.608 -38.097 1.00 89.62 719 GLU A O 1
ATOM 5578 N N . PRO A 1 720 ? 28.251 -31.245 -36.211 1.00 88.44 720 PRO A N 1
ATOM 5579 C CA . PRO A 1 720 ? 27.052 -30.791 -36.921 1.00 88.44 720 PRO A CA 1
ATOM 5580 C C . PRO A 1 720 ? 27.292 -29.577 -37.829 1.00 88.44 720 PRO A C 1
ATOM 5582 O O . PRO A 1 720 ? 26.806 -29.533 -38.963 1.00 88.44 720 PRO A O 1
ATOM 5585 N N . VAL A 1 721 ? 28.066 -28.594 -37.358 1.00 88.12 721 VAL A N 1
ATOM 5586 C CA . VAL A 1 721 ? 28.437 -27.413 -38.155 1.00 88.12 721 VAL A CA 1
ATOM 5587 C C . VAL A 1 721 ? 29.452 -27.787 -39.237 1.00 88.12 721 VAL A C 1
ATOM 5589 O O . VAL A 1 721 ? 29.389 -27.250 -40.342 1.00 88.12 721 VAL A O 1
ATOM 5592 N N . ALA A 1 722 ? 30.339 -28.751 -38.973 1.00 87.25 722 ALA A N 1
ATOM 5593 C CA . ALA A 1 722 ? 31.304 -29.242 -39.954 1.00 87.25 722 ALA A CA 1
ATOM 5594 C C . ALA A 1 722 ? 30.607 -29.870 -41.166 1.00 87.25 722 ALA A C 1
ATOM 5596 O O . ALA A 1 722 ? 30.956 -29.559 -42.303 1.00 87.25 722 ALA A O 1
ATOM 5597 N N . LEU A 1 723 ? 29.581 -30.696 -40.937 1.00 85.44 723 LEU A N 1
ATOM 5598 C CA . LEU A 1 723 ? 28.773 -31.283 -42.009 1.00 85.44 723 LEU A CA 1
ATOM 5599 C C . LEU A 1 723 ? 28.046 -30.218 -42.837 1.00 85.44 723 LEU A C 1
ATOM 5601 O O . LEU A 1 723 ? 27.931 -30.356 -44.057 1.00 85.44 723 LEU A O 1
ATOM 5605 N N . LEU A 1 724 ? 27.543 -29.165 -42.189 1.00 85.38 724 LEU A N 1
ATOM 5606 C CA . LEU A 1 724 ? 26.871 -28.058 -42.865 1.00 85.38 724 LEU A CA 1
ATOM 5607 C C . LEU A 1 724 ? 27.848 -27.273 -43.749 1.00 85.38 724 LEU A C 1
ATOM 5609 O O . LEU A 1 724 ? 27.569 -27.071 -44.930 1.00 85.38 724 LEU A O 1
ATOM 5613 N N . LEU A 1 725 ? 29.002 -26.887 -43.201 1.00 83.31 725 LEU A N 1
ATOM 5614 C CA . LEU A 1 725 ? 30.035 -26.150 -43.927 1.00 83.31 725 LEU A CA 1
ATOM 5615 C C . LEU A 1 725 ? 30.617 -26.985 -45.074 1.00 83.31 725 LEU A C 1
ATOM 5617 O O . LEU A 1 725 ? 30.681 -26.493 -46.194 1.00 83.31 725 LEU A O 1
ATOM 5621 N N . ALA A 1 726 ? 30.920 -28.268 -44.853 1.00 80.81 726 ALA A N 1
ATOM 5622 C CA . ALA A 1 726 ? 31.441 -29.164 -45.889 1.00 80.81 726 ALA A CA 1
ATOM 5623 C C . ALA A 1 726 ? 30.474 -29.336 -47.075 1.00 80.81 726 ALA A C 1
ATOM 5625 O O . ALA A 1 726 ? 30.905 -29.451 -48.221 1.00 80.81 726 ALA A O 1
ATOM 5626 N N . ARG A 1 727 ? 29.154 -29.319 -46.834 1.00 74.75 727 ARG A N 1
ATOM 5627 C CA . ARG A 1 727 ? 28.139 -29.361 -47.906 1.00 74.75 727 ARG A CA 1
ATOM 5628 C C . ARG A 1 727 ? 28.103 -28.088 -48.745 1.00 74.75 727 ARG A C 1
ATOM 5630 O O . ARG A 1 727 ? 27.743 -28.161 -49.919 1.00 74.75 727 ARG A O 1
ATOM 5637 N N . VAL A 1 728 ? 28.406 -26.940 -48.148 1.00 69.69 728 VAL A N 1
ATOM 5638 C CA . VAL A 1 728 ? 28.464 -25.654 -48.850 1.00 69.69 728 VAL A CA 1
ATOM 5639 C C . VAL A 1 728 ? 29.784 -25.534 -49.606 1.00 69.69 728 VAL A C 1
ATOM 5641 O O . VAL A 1 728 ? 29.769 -25.139 -50.769 1.00 69.69 728 VAL A O 1
ATOM 5644 N N . ASP A 1 729 ? 30.891 -25.963 -49.005 1.00 62.66 729 ASP A N 1
ATOM 5645 C CA . ASP A 1 729 ? 32.221 -25.962 -49.621 1.00 62.66 729 ASP A CA 1
ATOM 5646 C C . ASP A 1 729 ? 32.286 -26.910 -50.834 1.00 62.66 729 ASP A C 1
ATOM 5648 O O . ASP A 1 729 ? 32.750 -26.531 -51.903 1.00 62.66 729 ASP A O 1
ATOM 5652 N N . ALA A 1 730 ? 31.660 -28.092 -50.752 1.00 54.47 730 ALA A N 1
ATOM 5653 C CA . ALA A 1 730 ? 31.519 -29.025 -51.881 1.00 54.47 730 ALA A CA 1
ATOM 5654 C C . ALA A 1 730 ? 30.665 -28.491 -53.053 1.00 54.47 730 ALA A C 1
ATOM 5656 O O . ALA A 1 730 ? 30.660 -29.081 -54.131 1.00 54.47 730 ALA A O 1
ATOM 5657 N N . ARG A 1 731 ? 29.912 -27.396 -52.861 1.00 51.31 731 ARG A N 1
ATOM 5658 C CA . ARG A 1 731 ? 29.216 -26.676 -53.947 1.00 51.31 731 ARG A CA 1
ATOM 5659 C C . ARG A 1 731 ? 30.056 -25.540 -54.540 1.00 51.31 731 ARG A C 1
ATOM 5661 O O . ARG A 1 731 ? 29.740 -25.089 -55.633 1.00 51.31 731 ARG A O 1
ATOM 5668 N N . HIS A 1 732 ? 31.095 -25.091 -53.834 1.00 48.28 732 HIS A N 1
ATOM 5669 C CA . HIS A 1 732 ? 32.024 -24.031 -54.248 1.00 48.28 732 HIS A CA 1
ATOM 5670 C C . HIS A 1 732 ? 33.407 -24.580 -54.656 1.00 48.28 732 HIS A C 1
ATOM 5672 O O . HIS A 1 732 ? 34.281 -23.819 -55.075 1.00 48.28 732 HIS A O 1
ATOM 5678 N N . SER A 1 733 ? 33.600 -25.903 -54.590 1.00 46.28 733 SER A N 1
ATOM 5679 C CA . SER A 1 733 ? 34.860 -26.622 -54.822 1.00 46.28 733 SER A CA 1
ATOM 5680 C C . SER A 1 733 ? 35.389 -26.600 -56.262 1.00 46.28 733 SER A C 1
ATOM 5682 O O . SER A 1 733 ? 36.335 -27.323 -56.563 1.00 46.28 733 SER A O 1
ATOM 5684 N N . ASP A 1 734 ? 34.862 -25.745 -57.138 1.00 45.72 734 ASP A N 1
ATOM 5685 C CA . ASP A 1 734 ? 35.543 -25.424 -58.396 1.00 45.72 734 ASP A CA 1
ATOM 5686 C C . ASP A 1 734 ? 36.777 -24.520 -58.174 1.00 45.72 734 ASP A C 1
ATOM 5688 O O . ASP A 1 734 ? 37.578 -24.367 -59.093 1.00 45.72 734 ASP A O 1
ATOM 5692 N N . ASN A 1 735 ? 36.994 -23.967 -56.964 1.00 42.12 735 ASN A N 1
ATOM 5693 C CA . ASN A 1 735 ? 38.089 -23.012 -56.708 1.00 42.12 735 ASN A CA 1
ATOM 5694 C C . ASN A 1 735 ? 39.064 -23.315 -55.552 1.00 42.12 735 ASN A C 1
ATOM 5696 O O . ASN A 1 735 ? 40.034 -22.574 -55.399 1.00 42.12 735 ASN A O 1
ATOM 5700 N N . LEU A 1 736 ? 38.905 -24.385 -54.768 1.00 39.72 736 LEU A N 1
ATOM 5701 C CA . LEU A 1 736 ? 39.854 -24.711 -53.689 1.00 39.72 736 LEU A CA 1
ATOM 5702 C C . LEU A 1 736 ? 40.245 -26.189 -53.743 1.00 39.72 736 LEU A C 1
ATOM 5704 O O . LEU A 1 736 ? 39.591 -27.072 -53.197 1.00 39.72 736 LEU A O 1
ATOM 5708 N N . GLY A 1 737 ? 41.340 -26.460 -54.452 1.00 44.03 737 GLY A N 1
ATOM 5709 C CA . GLY A 1 737 ? 41.935 -27.787 -54.530 1.00 44.03 737 GLY A CA 1
ATOM 5710 C C . GLY A 1 737 ? 42.539 -28.204 -53.194 1.00 44.03 737 GLY A C 1
ATOM 5711 O O . GLY A 1 737 ? 43.669 -27.821 -52.897 1.00 44.03 737 GLY A O 1
ATOM 5712 N N . ARG A 1 738 ? 41.798 -29.005 -52.423 1.00 40.28 738 ARG A N 1
ATOM 5713 C CA . ARG A 1 738 ? 42.284 -30.009 -51.459 1.00 40.28 738 ARG A CA 1
ATOM 5714 C C . ARG A 1 738 ? 41.084 -30.755 -50.859 1.00 40.28 738 ARG A C 1
ATOM 5716 O O . ARG A 1 738 ? 40.388 -30.216 -50.008 1.00 40.28 738 ARG A O 1
ATOM 5723 N N . LEU A 1 739 ? 40.888 -31.995 -51.302 1.00 34.78 739 LEU A N 1
ATOM 5724 C CA . LEU A 1 739 ? 40.242 -33.061 -50.531 1.00 34.78 739 LEU A CA 1
ATOM 5725 C C . LEU A 1 739 ? 41.307 -34.098 -50.187 1.00 34.78 739 LEU A C 1
ATOM 5727 O O . LEU A 1 739 ? 42.134 -34.384 -51.088 1.00 34.78 739 LEU A O 1
#

Sequence (739 aa):
MKLLWAFCLSSLLLTWSPLATSQAPHVMANNSQLDDLKLWVRLQGNNINPENAKWAGFANTAAKQGQLEILEYLHNLGVDFSQFDSFGDSTLHSASSSNKVNVVHWLLKSGIDPNLQKTVNHPTALHKAARYGASESVTLLLDAGADPLINSRSGTAFELADNVLVLHTLMAHWQKHGDGMPPPGLSPAAWWSFIGQSGRVPESLLRQDLHQPECNALHWAAASGHLPTLKRLLQLAPRATLSSPCFNKWTPLKIAIRFNQPEAVGELLNHWQYVDLQDVRLAVKYGSATLARVLYDSLEQEKDDLAFYPREGNAVLINYDPEDLAYLVNRRVISPAWLLNQIGSHGGEMLELAPLVVSQGVPITQVLRTGLRKDNPYLVQWALKQNPPLQQIDKTEPSPFIVAAKTGNTDLAKQLWHPDAVLGDDNYYERLEYFAAAGWTEKVLSFTNRRADLLTYALMEAVRYNNVDLLVDLVTAGVRAPRRRCRSVFDVAIRQSSLPTIELLAKTHAGNKECLSEAVLSVIDNGDVAMLDLLLKHGANPNGTGGGYRNAVVRAVRDRKLVILMALLRAGGDPSAVKAPEGTILELAQKNPDSSDYPEQTAAAPETELSPLLTALKTNDLETLQALIEQGADLTQTNDQGETPAHLAIRAGQFDAASLLLNSEVLLKTDKRGRTPFHLIGAYGTPELASRAIELSEGVYPEDDARKFPLDYAARLNEPVALLLARVDARHSDNLGRL

pLDDT: mean 76.79, std 16.0, range [24.84, 96.88]

Secondary structure (DSSP, 8-state):
--SSSSSTTGGGS----TTGGGTHHHHHHHHT-HHHHHHHHHHTTT---TT-HHHHHHHHHHHHHT-HHHHHHHHHTT--TT---TTS--HHHHHHHTT-HHHHHHHHHTT--TT--SSTTPPPHHHHHHHTT-HHHHHHHHHTT--TT--BTTB-HHHH--SHHHHHHHHHHHHHHS-SSPPTTS-HHHHHHHTT-GGGS-HHHHHHHTT-SSS-HHHHHHHHT-HHHHHHHHHHS-GGGGS--BGGGB-HHHHHHHTT-HHHHHHHHHH-----HHHHHHHHHHSBHHHHHHHHHT--S-GGG----PPTTS---SB--HHHHHHHHHTTSS-HHHHHHHHHHS-GGGGGGHHHHHHTT--HHHHHHHHHHTT-HHHHHHHHHT---TT---TTS--HHHHHHHTT-HHHHHHH--TT---SSS-HHHHHHHHHHTT-HHHHHHHTTT-HHHHHHHHHHHHHTT-HHHHHHHHHTT----GGGHHHHHHHHHHTT-HHHHHHHHHHTTT-HHHHHHHHHHHHHHT-HHHHHHHHHTT--TT-EETTTEEHHHHHHHTT-HHHHHHHHHTT--TTPPPPPTHHHHHHHTT-TT-----------------HHHHHHHHT-HHHHHHHHHTT--TT---TTS--HHHHHHHTT-HHHHHHH--HHHHT---TTS--HHHHHHHH--HHHHHHHHHHTTT-----TTS--HHHHHHHH-HHHHHHHHHHHHHHTTS----

Foldseek 3Di:
DVVVVVVVVVVVQQKFFCVCVQCVLLVCLVVLPQVNVVSVCVVVVLPDDLPDLSVQVSLLSNLLVLNQSNVVVVVVSVHDQLDAHPVFDGSLLSNLLNLSLVNNLVCLVVVDQQQRGSDQQHDGSLLSNQLNVNLNSNLSSLVSPHDQQRHHPQGGSCNNGQALSSNCSVLVSCCVPPPNDDRPVADPLQSCLLVLNNVVPDLVSLLVQLPDLACGNLLSNLLNLNVVSNVVSLVSHDLVSQCRAHPPSAGSLLNNLLNQNQNSNVVSCVSPQDQDLVSLVSNQARYALVSSQVSLVSHPDDLVPQQDEDDPDRGDYPYYDLVSVLVCCVSNVYPLVNVLLVCLQDALPNLVCVVSSVVSPDALQVQLLSNLQSVHVNSNVVSVVVVGPQADDDLPDAGSLQSCLLSQVLVVSVVSDDPNHDQHPPDLLSVLLSCLSSLPQVCNCVSCVPDLVSLLSSLLSVLLNVVLNSNVSSVVVVRANDPVCLLVSLLSNLVVVDLSSLLSNLQSCLVPLQSLQSSLQSCLVSGIVSSVCSSLVSRHQLQHDHPPQDGSLLSNLLVVRQSSNVSSLVSVNAQFDWGDAPVVVVVVCVVDVPDPDDDDDDPDPRPWTDGSLNSCLVVVPQVSNLVSVVSPHDQCDATPQQDGSLNVCLVVVVLSSNLSSDALVQQCRATPQQDGSLLSCLQRNDLVSLVSSVVRPVPDFDATNVRDTSLNNNVVHNVVSNVVVVVVCVVVVVPDDDD

InterPro domains:
  IPR002110 Ankyrin repeat [PF12796] (62-150)
  IPR002110 Ankyrin repeat [PF12796] (208-276)
  IPR002110 Ankyrin repeat [PF13637] (614-662)
  IPR002110 Ankyrin repeat [PS50088] (87-119)
  IPR002110 Ankyrin repeat [PS50088] (121-153)
  IPR002110 Ankyrin repeat [PS50088] (608-640)
  IPR002110 Ankyrin repeat [PS50088] (641-673)
  IPR002110 Ankyrin repeat [SM00248] (54-83)
  IPR002110 Ankyrin repeat [SM00248] (87-116)
  IPR002110 Ankyrin repeat [SM00248] (121-150)
  IPR002110 Ankyrin repeat [SM00248] (213-242)
  IPR002110 Ankyrin repeat [SM00248] (248-277)
  IPR002110 Ankyrin repeat [SM00248] (454-484)
  IPR002110 Ankyrin repeat [SM00248] (511-544)
  IPR002110 Ankyrin repeat [SM00248] (548-577)
  IPR002110 Ankyrin repeat [SM00248] (608-637)
  IPR002110 Ankyrin repeat [SM00248] (641-672)
  IPR036770 Ankyrin repeat-containing domain superfamily [G3DSA:1.25.40.20] (20-301)
  IPR036770 Ankyrin repeat-containing domain superfamily [G3DSA:1.25.40.20] (364-599)
  IPR036770 Ankyrin repeat-containing domain superfamily [G3DSA:1.25.40.20] (600-738)

Organism: NCBI:txid355591

Radius of gyration: 36.48 Å; chains: 1; bounding box: 84×74×103 Å